Protein 9N1E (pdb70)

Sequence (339 aa):
ESFKIDRSVVEEFLALDPDAWERLNADYTARRRIGEACRALSRHAFVEEEDPSALEELHDVLALIYQQDFSGAPVELLLGCETQPVLRDIAAILEGAVLAAELDSISEEQISAYPRSGKEYVHWLKRVIGEHPAAGHPFYRDDFVPTRATEGDFRFYLAQETNLDPKFDDILAFMQIGAAPDEKMEIAGNYWDDEMGNGKPAEVHTAMFAHALDALDVNDDYIRRNLLPEEAKASGNLASCLAISRRHYYKSVGFFGVTEYLVPRRFKLVVVDRWADIGLPREGIAYHDAHISIDAVHASGWFKKNVIAPAVDRDPRVGREIAVGALIRRLNSSQRYYLDSLLMHHLHHH

Solvent-accessible surface area: 15085 Å² total; per-residue (Å²): 144,111,67,84,8,47,62,58,25,0,83,111,26,22,84,56,82,53,95,13,0,110,163,26,20,76,64,151,65,18,48,118,64,6,7,92,6,0,136,29,14,11,126,91,3,54,104,128,130,60,107,83,12,40,54,50,0,4,28,0,1,36,21,0,2,108,59,42,32,65,75,73,62,120,140,53,120,51,16,84,22,78,44,2,1,74,60,0,2,62,21,0,16,40,19,6,18,57,32,10,61,129,72,17,59,94,88,68,4,60,84,12,45,127,42,0,148,86,0,16,130,24,1,77,137,17,0,54,118,26,80,0,8,33,3,46,2,8,121,68,14,0,49,95,81,1,74,86,43,24,1,60,29,1,1,0,0,22,25,20,15,18,55,44,16,16,60,0,0,33,60,3,33,86,73,16,26,103,87,2,75,146,32,0,39,35,3,75,128,41,5,63,2,77,45,81,110,86,83,22,13,36,37,28,2,44,105,0,22,105,32,5,81,8,58,118,86,20,24,164,146,38,40,10,49,31,0,33,5,4,7,6,0,0,0,2,1,2,31,31,110,188,3,21,67,26,0,0,0,1,0,1,1,7,2,50,2,15,22,107,16,8,100,52,1,10,64,40,2,72,117,60,63,18,61,83,82,2,23,43,11,2,77,34,8,39,76,48,4,44,106,4,8,62,6,0,5,126,50,0,0,13,23,2,0,90,130,41,40,175,16,0,98,53,0,0,5,0,0,5,0,24,0,26,0,3,36,82,13,1,66,19,0,20,124,86,28,121,136

Organism: NCBI:txid35619

Foldseek 3Di:
DLDADFQVVVVVVQPDAAVVLVVCLVDVVNLVSLLVNLLVLLCVCQVVVDVVSLLRLLSNLVVLLCVVQDDDDPRCPNHDCCSRSVSSNVSSVVSLLVNLCVVPDPVQQPPADLFQVSNLVVLVVSLVVFCLLPPCVQVPCLQPPQDLVLVLLVLLLVVLEQLRPLVLLVLLLVVPDDLQNVLSVVVSCQCCVVVDNVRNLNNLSVLLCVLSVSDPVVSVVRHDSLSSSLSSLSSVLSNDNVSNLLNLLQVLLVLVRLLSRLVSNLVSCVVNPGDPSNCPNSVVSNVVSVVSNVSSSVRNRRVVSNVPVVSSSSSSSSNSSNSVSSVVVSVVSVVVVVD

Secondary structure (DSSP, 8-state):
------HHHHHHHHT--HHHHHHHHH-HHHHHHHHHHHHHHHIIIIIS--HHHHHHHHHHHHHHHHHHHSPPPGGGTT---HHHHHHHHHHHHHHHHHHHHTT--GGGSS---SSHHHHHHHHHHHHHHSGGGG-HIIIIIHHHH--HHHHHHHHHHHTTTGGGHHHHHHHHTTT--HHHHHHHHHHHHHHBGGG-GGGBHHHHHHHHHHHTT--HHHHHHH--HHHHHHHHHHHHHHH-GGGHHHHHHHHHHHHHHHHHHHHHHHHHHHHTT--GGGGHHHHHHHHHHHHHHHHHIIIIIHHHHHH-TTHHHHHHHHHHHHHHHHHHHHHHHHHHHH-

Radius of gyration: 20.31 Å; Cα contacts (8 Å, |Δi|>4): 461; chains: 1; bounding box: 53×49×48 Å

B-factor: mean 25.14, std 9.63, range [7.73, 75.67]

InterPro domains:
  IPR016084 Haem oxygenase-like, multi-helical [G3DSA:1.20.910.10] (118-342)
  IPR016084 Haem oxygenase-like, multi-helical [SSF48613] (123-335)
  IPR039068 Pyrroloquinoline-quinone synthase-like [PTHR40279] (132-338)

Structure (mmCIF, N/CA/C/O backbone):
data_9N1E
#
_entry.id   9N1E
#
_cell.length_a   112.814
_cell.length_b   112.814
_cell.length_c   67.882
_cell.angle_alpha   90.000
_cell.angle_beta   90.000
_cell.angle_gamma   120.000
#
_symmetry.space_group_name_H-M   'P 32 2 1'
#
loop_
_entity.id
_entity.type
_entity.pdbx_description
1 polymer HrmI
2 non-polymer 'FE (III) ION'
3 non-polymer 'SULFATE ION'
4 non-polymer GLYCEROL
5 water water
#
loop_
_atom_site.group_PDB
_atom_site.id
_atom_site.type_symbol
_atom_site.label_atom_id
_atom_site.label_alt_id
_atom_site.label_comp_id
_atom_site.label_asym_id
_atom_site.label_entity_id
_atom_site.label_seq_id
_atom_site.pdbx_PDB_ins_code
_atom_site.Cartn_x
_atom_site.Cartn_y
_atom_site.Cartn_z
_atom_site.occupancy
_atom_site.B_iso_or_equiv
_atom_site.auth_seq_id
_atom_site.auth_comp_id
_atom_site.auth_asym_id
_atom_site.auth_atom_id
_atom_site.pdbx_PDB_model_num
ATOM 1 N N . GLU A 1 4 ? -24.41013 -0.65862 -1.67430 1.000 58.30453 4 GLU A N 1
ATOM 2 C CA . GLU A 1 4 ? -23.16136 -0.11442 -1.14251 1.000 61.70453 4 GLU A CA 1
ATOM 3 C C . GLU A 1 4 ? -22.93202 1.29935 -1.67135 1.000 62.84453 4 GLU A C 1
ATOM 4 O O . GLU A 1 4 ? -22.44055 1.47325 -2.78743 1.000 72.69453 4 GLU A O 1
ATOM 10 N N . SER A 1 5 ? -23.28506 2.30125 -0.86310 1.000 64.05453 5 SER A N 1
ATOM 11 C CA . SER A 1 5 ? -23.33493 3.69862 -1.29949 1.000 60.34453 5 SER A CA 1
ATOM 12 C C . SER A 1 5 ? -24.09845 3.82149 -2.62238 1.000 61.90453 5 SER A C 1
ATOM 13 O O . SER A 1 5 ? -23.57433 4.28147 -3.64029 1.000 74.60453 5 SER A O 1
ATOM 16 N N . PHE A 1 6 ? -25.36278 3.39567 -2.58897 1.000 48.88453 6 PHE A N 1
ATOM 17 C CA . PHE A 1 6 ? -26.18786 3.24115 -3.78177 1.000 48.52453 6 PHE A CA 1
ATOM 18 C C . PHE A 1 6 ? -27.29058 4.30006 -3.82671 1.000 36.90453 6 PHE A C 1
ATOM 19 O O . PHE A 1 6 ? -27.45041 5.11875 -2.91788 1.000 40.09453 6 PHE A O 1
ATOM 27 N N . LYS A 1 7 ? -28.04304 4.27953 -4.92165 1.000 35.80453 7 LYS A N 1
ATOM 28 C CA . LYS A 1 7 ? -29.17435 5.16760 -5.14462 1.000 37.24453 7 LYS A CA 1
ATOM 29 C C . LYS A 1 7 ? -30.45549 4.36058 -4.99252 1.000 44.81453 7 LYS A C 1
ATOM 30 O O . LYS A 1 7 ? -30.56350 3.25601 -5.53487 1.000 47.20453 7 LYS A O 1
ATOM 32 N N . ILE A 1 8 ? -31.41565 4.89338 -4.25028 1.000 34.15453 8 ILE A N 1
ATOM 33 C CA . ILE A 1 8 ? -32.67540 4.19358 -4.03431 1.000 29.01453 8 ILE A CA 1
ATOM 34 C C . ILE A 1 8 ? -33.74661 4.79308 -4.93502 1.000 28.16453 8 ILE A C 1
ATOM 35 O O . ILE A 1 8 ? -33.83438 6.02039 -5.10509 1.000 29.54453 8 ILE A O 1
ATOM 40 N N . ASP A 1 9 ? -34.54571 3.92028 -5.54169 1.000 25.23453 9 ASP A N 1
ATOM 41 C CA . ASP A 1 9 ? -35.69076 4.32805 -6.33908 1.000 29.44453 9 ASP A CA 1
ATOM 42 C C . ASP A 1 9 ? -36.74807 3.24195 -6.21373 1.000 24.56453 9 ASP A C 1
ATOM 43 O O . ASP A 1 9 ? -36.58208 2.27023 -5.47113 1.000 28.53453 9 ASP A O 1
ATOM 48 N N . ARG A 1 10 ? -37.84183 3.41126 -6.95149 1.000 23.23453 10 ARG A N 1
ATOM 49 C CA . ARG A 1 10 ? -38.93698 2.45446 -6.85819 1.000 24.58453 10 ARG A CA 1
ATOM 50 C C . ARG A 1 10 ? -38.47571 1.04940 -7.22176 1.000 30.61453 10 ARG A C 1
ATOM 51 O O . ARG A 1 10 ? -38.82513 0.07860 -6.53685 1.000 24.40453 10 ARG A O 1
ATOM 56 N N . SER A 1 11 ? -37.68202 0.92096 -8.29343 1.000 29.21453 11 SER A N 1
ATOM 57 C CA . SER A 1 11 ? -37.26549 -0.40560 -8.74151 1.000 31.16453 11 SER A CA 1
ATOM 58 C C . SER A 1 11 ? -36.44096 -1.10603 -7.67246 1.000 27.37453 11 SER A C 1
ATOM 59 O O . SER A 1 11 ? -36.56244 -2.32049 -7.49021 1.000 31.57453 11 SER A O 1
ATOM 62 N N . VAL A 1 12 ? -35.62058 -0.35634 -6.92968 1.000 21.64453 12 VAL A N 1
ATOM 63 C CA . VAL A 1 12 ? -34.86013 -0.96893 -5.84119 1.000 27.51453 12 VAL A CA 1
ATOM 64 C C . VAL A 1 12 ? -35.80004 -1.54307 -4.78568 1.000 31.40453 12 VAL A C 1
ATOM 65 O O . VAL A 1 12 ? -35.56167 -2.62864 -4.24375 1.000 23.58453 12 VAL A O 1
ATOM 69 N N . VAL A 1 13 ? -36.87825 -0.82258 -4.47023 1.000 24.79453 13 VAL A N 1
ATOM 70 C CA . VAL A 1 13 ? -37.81445 -1.30271 -3.45667 1.000 23.35453 13 VAL A CA 1
ATOM 71 C C . VAL A 1 13 ? -38.62457 -2.47986 -3.99253 1.000 24.85453 13 VAL A C 1
ATOM 72 O O . VAL A 1 13 ? -38.95967 -3.41072 -3.24501 1.000 27.16453 13 VAL A O 1
ATOM 76 N N . GLU A 1 14 ? -38.95651 -2.46130 -5.28911 1.000 23.40453 14 GLU A N 1
ATOM 77 C CA . GLU A 1 14 ? -39.54860 -3.64349 -5.91289 1.000 30.25453 14 GLU A CA 1
ATOM 78 C C . GLU A 1 14 ? -38.62754 -4.84569 -5.77864 1.000 26.98453 14 GLU A C 1
ATOM 79 O O . GLU A 1 14 ? -39.08514 -5.96910 -5.54218 1.000 29.34453 14 GLU A O 1
ATOM 85 N N . GLU A 1 15 ? -37.32322 -4.63240 -5.94303 1.000 30.20453 15 GLU A N 1
ATOM 86 C CA . GLU A 1 15 ? -36.37775 -5.72299 -5.73761 1.000 29.43453 15 GLU A CA 1
ATOM 87 C C . GLU A 1 15 ? -36.45621 -6.25774 -4.31280 1.000 26.37453 15 GLU A C 1
ATOM 88 O O . GLU A 1 15 ? -36.45975 -7.47754 -4.10257 1.000 27.37453 15 GLU A O 1
ATOM 94 N N . PHE A 1 16 ? -36.52337 -5.36276 -3.31946 1.000 23.45453 16 PHE A N 1
ATOM 95 C CA . PHE A 1 16 ? -36.70410 -5.80466 -1.93709 1.000 22.67453 16 PHE A CA 1
ATOM 96 C C . PHE A 1 16 ? -37.94933 -6.66757 -1.80317 1.000 23.08453 16 PHE A C 1
ATOM 97 O O . PHE A 1 16 ? -37.90573 -7.75625 -1.21780 1.000 26.21453 16 PHE A O 1
ATOM 105 N N . LEU A 1 17 ? -39.07046 -6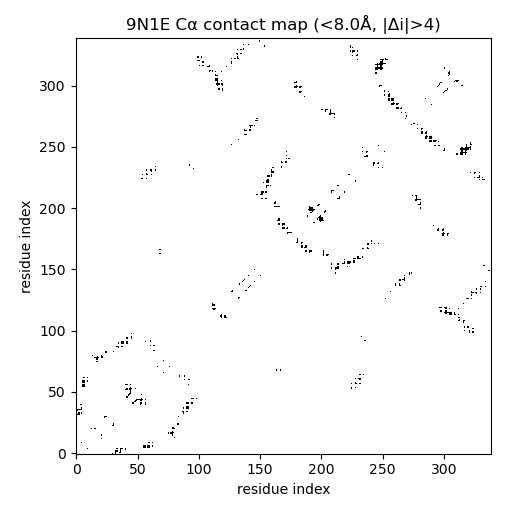.19832 -2.35000 1.000 22.55453 17 LEU A N 1
ATOM 106 C CA . LEU A 1 17 ? -40.33771 -6.90722 -2.22114 1.000 26.86453 17 LEU A CA 1
ATOM 107 C C . LEU A 1 17 ? -40.34121 -8.22898 -2.97028 1.000 27.92453 17 LEU A C 1
ATOM 108 O O . LEU A 1 17 ? -41.24558 -9.04274 -2.75914 1.000 29.73453 17 LEU A O 1
ATOM 113 N N . ALA A 1 18 ? -39.35686 -8.45866 -3.83665 1.000 31.84453 18 ALA A N 1
ATOM 114 C CA . ALA A 1 18 ? -39.20272 -9.74159 -4.49746 1.000 32.39453 18 ALA A CA 1
ATOM 115 C C . ALA A 1 18 ? -38.34148 -10.71538 -3.70529 1.000 29.47453 18 ALA A C 1
ATOM 116 O O . ALA A 1 18 ? -38.24392 -11.87930 -4.09923 1.000 25.52453 18 ALA A O 1
ATOM 118 N N . LEU A 1 19 ? -37.73784 -10.28269 -2.59913 1.000 25.38453 19 LEU A N 1
ATOM 119 C CA . LEU A 1 19 ? -36.90063 -11.17079 -1.80162 1.000 24.96453 19 LEU A CA 1
ATOM 120 C C . LEU A 1 19 ? -37.73847 -12.22633 -1.08773 1.000 34.96453 19 LEU A C 1
ATOM 121 O O . LEU A 1 19 ? -38.88263 -11.98348 -0.69901 1.000 25.56453 19 LEU A O 1
ATOM 126 N N . ASP A 1 20 ? -37.14663 -13.40223 -0.88206 1.000 29.54453 20 ASP A N 1
ATOM 127 C CA . ASP A 1 20 ? -37.83680 -14.45570 -0.15326 1.000 25.87453 20 ASP A CA 1
ATOM 128 C C . ASP A 1 20 ? -37.65070 -14.23238 1.34903 1.000 24.52453 20 ASP A C 1
ATOM 129 O O . ASP A 1 20 ? -36.93849 -13.30872 1.76605 1.000 25.17453 20 ASP A O 1
ATOM 134 N N . PRO A 1 21 ? -38.33400 -15.01665 2.20175 1.000 23.39453 21 PRO A N 1
ATOM 135 C CA . PRO A 1 21 ? -38.28174 -14.71429 3.64610 1.000 24.77453 21 PRO A CA 1
ATOM 136 C C . PRO A 1 21 ? -36.89101 -14.80342 4.24899 1.000 25.65453 21 PRO A C 1
ATOM 137 O O . PRO A 1 21 ? -36.55123 -13.98739 5.11634 1.000 26.32453 21 PRO A O 1
ATOM 141 N N . ASP A 1 22 ? -36.07854 -15.77957 3.82949 1.000 24.97453 22 ASP A N 1
ATOM 142 C CA . ASP A 1 22 ? -34.70342 -15.85899 4.31747 1.000 29.34453 22 ASP A CA 1
ATOM 143 C C . ASP A 1 22 ? -33.89476 -14.63657 3.90669 1.000 21.68453 22 ASP A C 1
ATOM 144 O O . ASP A 1 22 ? -33.11342 -14.10390 4.70169 1.000 23.69453 22 ASP A O 1
ATOM 149 N N . ALA A 1 23 ? -34.03938 -14.19999 2.65902 1.000 22.65453 23 ALA A N 1
ATOM 150 C CA . ALA A 1 23 ? -33.28252 -13.03419 2.21490 1.000 29.11453 23 ALA A CA 1
ATOM 151 C C . ALA A 1 23 ? -33.66074 -11.79801 3.02790 1.000 23.40453 23 ALA A C 1
ATOM 152 O O . ALA A 1 23 ? -32.79459 -10.99367 3.39262 1.000 24.18453 23 ALA A O 1
ATOM 154 N N . TRP A 1 24 ? -34.95020 -11.64672 3.34949 1.000 23.45453 24 TRP A N 1
ATOM 155 C CA . TRP A 1 24 ? -35.38026 -10.53701 4.19807 1.000 22.37453 24 TRP A CA 1
ATOM 156 C C . TRP A 1 24 ? -34.75707 -10.63424 5.58632 1.000 21.92453 24 TRP A C 1
ATOM 157 O O . TRP A 1 24 ? -34.28828 -9.63338 6.14125 1.000 21.07453 24 TRP A O 1
ATOM 168 N N . GLU A 1 25 ? -34.74828 -11.83366 6.17336 1.000 23.53453 25 GLU A N 1
ATOM 169 C CA . GLU A 1 25 ? -34.14181 -11.98770 7.49116 1.000 20.28453 25 GLU A CA 1
ATOM 170 C C . GLU A 1 25 ? -32.66081 -11.61516 7.46841 1.000 18.69453 25 GLU A C 1
ATOM 171 O O . GLU A 1 25 ? -32.15427 -10.99923 8.41502 1.000 22.74453 25 GLU A O 1
ATOM 177 N N . ARG A 1 26 ? -31.95206 -11.97298 6.39541 1.000 22.45453 26 ARG A N 1
ATOM 178 C CA . ARG A 1 26 ? -30.53689 -11.61353 6.30077 1.000 22.72453 26 ARG A CA 1
ATOM 179 C C . ARG A 1 26 ? -30.35973 -10.11028 6.12173 1.000 21.85453 26 ARG A C 1
ATOM 180 O O . ARG A 1 26 ? -29.47577 -9.50981 6.74172 1.000 23.44453 26 ARG A O 1
ATOM 188 N N . LEU A 1 27 ? -31.18403 -9.48359 5.27880 1.000 24.58453 27 LEU A N 1
ATOM 189 C CA . LEU A 1 27 ? -31.14429 -8.02324 5.15906 1.000 24.54453 27 LEU A CA 1
ATOM 190 C C . LEU A 1 27 ? -31.42191 -7.35510 6.50409 1.000 18.89453 27 LEU A C 1
ATOM 191 O O . LEU A 1 27 ? -30.68364 -6.45781 6.93432 1.000 23.23453 27 LEU A O 1
ATOM 196 N N . ASN A 1 28 ? -32.47565 -7.79901 7.20364 1.000 20.21453 28 ASN A N 1
ATOM 197 C CA . ASN A 1 28 ? -32.82480 -7.17401 8.48241 1.000 21.26453 28 ASN A CA 1
ATOM 198 C C . ASN A 1 28 ? -31.71239 -7.29995 9.51463 1.000 22.30453 28 ASN A C 1
ATOM 199 O O . ASN A 1 28 ? -31.59816 -6.44827 10.41282 1.000 20.36453 28 ASN A O 1
ATOM 204 N N . ALA A 1 29 ? -30.91264 -8.37138 9.44423 1.000 21.52453 29 ALA A N 1
ATOM 205 C CA . ALA A 1 29 ? -29.82213 -8.52046 10.39723 1.000 19.07453 29 ALA A CA 1
ATOM 206 C C . ALA A 1 29 ? -28.59713 -7.67905 10.03533 1.000 24.66453 29 ALA A C 1
ATOM 207 O O . ALA A 1 29 ? -27.68466 -7.55804 10.86220 1.000 27.87453 29 ALA A O 1
ATOM 209 N N . ASP A 1 30 ? -28.56542 -7.08783 8.83794 1.000 22.08453 30 ASP A N 1
ATOM 210 C CA . ASP A 1 30 ? -27.39656 -6.36595 8.31569 1.000 24.67453 30 ASP A CA 1
ATOM 211 C C . ASP A 1 30 ? -27.61246 -4.86030 8.48074 1.000 26.20453 30 ASP A C 1
ATOM 212 O O . ASP A 1 30 ? -28.15269 -4.18856 7.60193 1.000 23.12453 30 ASP A O 1
ATOM 217 N N . TYR A 1 31 ? -27.16236 -4.31786 9.61313 1.000 22.44453 31 TYR A N 1
ATOM 218 C CA . TYR A 1 31 ? -27.37169 -2.89944 9.86774 1.000 24.76453 31 TYR A CA 1
ATOM 219 C C . TYR A 1 31 ? -26.45034 -2.00611 9.04443 1.000 29.28453 31 TYR A C 1
ATOM 220 O O . TYR A 1 31 ? -26.70535 -0.79750 8.95482 1.000 26.61453 31 TYR A O 1
ATOM 229 N N . THR A 1 32 ? -25.40855 -2.56839 8.42727 1.000 27.29453 32 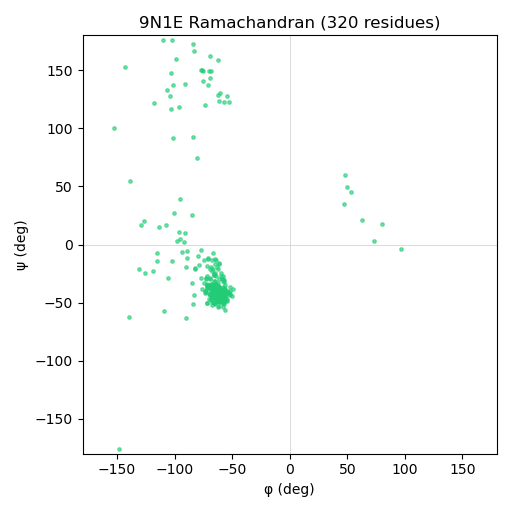THR A N 1
ATOM 230 C CA . THR A 1 32 ? -24.62047 -1.81442 7.45755 1.000 24.13453 32 THR A CA 1
ATOM 231 C C . THR A 1 32 ? -25.41141 -1.60056 6.17076 1.000 24.95453 32 THR A C 1
ATOM 232 O O . THR A 1 32 ? -25.51721 -0.47071 5.67306 1.000 25.80453 32 THR A O 1
ATOM 236 N N . ALA A 1 33 ? -25.97789 -2.67830 5.61966 1.000 24.32453 33 ALA A N 1
ATOM 237 C CA . ALA A 1 33 ? -26.88605 -2.54454 4.48477 1.000 24.32453 33 ALA A CA 1
ATOM 238 C C . ALA A 1 33 ? -28.02481 -1.58704 4.81789 1.000 26.72453 33 ALA A C 1
ATOM 239 O O . ALA A 1 33 ? -28.41502 -0.75113 3.99155 1.000 23.28453 33 ALA A O 1
ATOM 241 N N . ARG A 1 34 ? -28.53537 -1.66484 6.04509 1.000 26.19453 34 ARG A N 1
ATOM 242 C CA . ARG A 1 34 ? -29.66717 -0.82993 6.42718 1.000 24.97453 34 ARG A CA 1
ATOM 243 C C . ARG A 1 34 ? -29.24543 0.62863 6.58756 1.000 25.35453 34 ARG A C 1
ATOM 244 O O . ARG A 1 34 ? -29.99784 1.53768 6.22156 1.000 24.10453 34 ARG A O 1
ATOM 252 N N . ARG A 1 35 ? -28.04260 0.87497 7.11825 1.000 22.83453 35 ARG A N 1
ATOM 253 C CA . ARG A 1 35 ? -27.51482 2.23776 7.14517 1.000 26.83453 35 ARG A CA 1
ATOM 254 C C . ARG A 1 35 ? -27.43577 2.82055 5.74317 1.000 24.72453 35 ARG A C 1
ATOM 255 O O . ARG A 1 35 ? -27.81864 3.97406 5.51952 1.000 26.84453 35 ARG A O 1
ATOM 263 N N . ARG A 1 36 ? -26.94882 2.03154 4.78440 1.000 25.97453 36 ARG A N 1
ATOM 264 C CA . ARG A 1 36 ? -26.81483 2.51594 3.41756 1.000 26.37453 36 ARG A CA 1
ATOM 265 C C . ARG A 1 36 ? -28.17159 2.83149 2.81098 1.000 27.11453 36 ARG A C 1
ATOM 266 O O . ARG A 1 36 ? -28.31909 3.81383 2.07527 1.000 24.00453 36 ARG A O 1
ATOM 274 N N . ILE A 1 37 ? -29.17508 2.00741 3.10129 1.000 22.45453 37 ILE A N 1
ATOM 275 C CA . ILE A 1 37 ? -30.51620 2.27828 2.59545 1.000 17.84453 37 ILE A CA 1
ATOM 276 C C . ILE A 1 37 ? -31.01601 3.60992 3.13828 1.000 19.61453 37 ILE A C 1
ATOM 277 O O . ILE A 1 37 ? -31.57059 4.43165 2.40222 1.000 23.39453 37 ILE A O 1
ATOM 282 N N . GLY A 1 38 ? -30.82333 3.83974 4.43719 1.000 19.40453 38 GLY A N 1
ATOM 283 C CA . GLY A 1 38 ? -31.22999 5.10915 5.02320 1.000 23.83453 38 GLY A CA 1
ATOM 284 C C . GLY A 1 38 ? -30.48827 6.29354 4.43201 1.000 24.33453 38 GLY A C 1
ATOM 285 O O . GLY A 1 38 ? -31.08588 7.33206 4.14083 1.000 20.75453 38 GLY A O 1
ATOM 286 N N . GLU A 1 39 ? -29.17540 6.15429 4.24396 1.000 23.99453 39 GLU A N 1
ATOM 287 C CA . GLU A 1 39 ? -28.39770 7.22729 3.62793 1.000 22.23453 39 GLU A CA 1
ATOM 288 C C . GLU A 1 39 ? -28.89348 7.51875 2.21607 1.000 20.30453 39 GLU A C 1
ATOM 289 O O . GLU A 1 39 ? -29.02957 8.68526 1.82262 1.000 27.61453 39 GLU A O 1
ATOM 295 N N . ALA A 1 40 ? -29.21665 6.47335 1.45877 1.000 22.29453 40 ALA A N 1
ATOM 296 C CA . ALA A 1 40 ? -29.77971 6.66218 0.12906 1.000 19.65453 40 ALA A CA 1
ATOM 297 C C . ALA A 1 40 ? -31.11369 7.40400 0.18516 1.000 20.81453 40 ALA A C 1
ATOM 298 O O . ALA A 1 40 ? -31.41729 8.21429 -0.70182 1.000 21.60453 40 ALA A O 1
ATOM 300 N N . CYS A 1 41 ? -31.93256 7.13112 1.21403 1.000 22.20453 41 CYS A N 1
ATOM 301 C CA . CYS A 1 41 ? -33.20744 7.83942 1.36427 1.000 21.14453 41 CYS A CA 1
ATOM 302 C C . CYS A 1 41 ? -32.99281 9.30868 1.70167 1.000 23.14453 41 CYS A C 1
ATOM 303 O O . CYS A 1 41 ? -33.73125 10.18064 1.21962 1.000 18.81453 41 CYS A O 1
ATOM 306 N N . ARG A 1 42 ? -32.00847 9.59851 2.55303 1.000 20.88453 42 ARG A N 1
ATOM 307 C CA . ARG A 1 42 ? -31.68826 10.98859 2.85556 1.000 29.36453 42 ARG A CA 1
ATOM 308 C C . ARG A 1 42 ? -31.19478 11.71864 1.61157 1.000 26.75453 42 ARG A C 1
ATOM 309 O O . ARG A 1 42 ? -31.57142 12.87020 1.37303 1.000 26.56453 42 ARG A O 1
ATOM 317 N N . ALA A 1 43 ? -30.36709 11.05502 0.79946 1.000 26.30453 43 ALA A N 1
ATOM 318 C CA . ALA A 1 43 ? -29.93264 11.63061 -0.46984 1.000 30.77453 43 ALA A CA 1
ATOM 319 C C . ALA A 1 43 ? -31.11968 11.91813 -1.37968 1.000 29.37453 43 ALA A C 1
ATOM 320 O O . ALA A 1 43 ? -31.21172 12.99569 -1.97941 1.000 27.83453 43 ALA A O 1
ATOM 322 N N . LEU A 1 44 ? -32.04514 10.96176 -1.49911 1.000 20.46453 44 LEU A N 1
ATOM 323 C CA . LEU A 1 44 ? -33.21600 11.18908 -2.34072 1.000 22.83453 44 LEU A CA 1
ATOM 324 C C . LEU A 1 44 ? -34.04868 12.35436 -1.81947 1.000 25.71453 44 LEU A C 1
ATOM 325 O O . LEU A 1 44 ? -34.53133 13.17793 -2.60717 1.000 28.04453 44 LEU A O 1
ATOM 330 N N . SER A 1 45 ? -34.20283 12.45157 -0.49134 1.000 22.55453 45 SER A N 1
ATOM 331 C CA . SER A 1 45 ? -34.96646 13.54555 0.11950 1.000 26.76453 45 SER A CA 1
ATOM 332 C C . SER A 1 45 ? -34.37649 14.90587 -0.23465 1.000 23.21453 45 SER A C 1
ATOM 333 O O . SER A 1 45 ? -35.10147 15.83370 -0.61200 1.000 23.66453 45 SER A O 1
ATOM 336 N N . ARG A 1 46 ? -33.05662 15.04095 -0.09620 1.000 22.13453 46 ARG A N 1
ATOM 337 C CA . ARG A 1 46 ? -32.37848 16.28558 -0.45176 1.000 26.18453 46 ARG A CA 1
ATOM 338 C C . ARG A 1 46 ? -32.58810 16.64750 -1.91845 1.000 24.49453 46 ARG A C 1
ATOM 339 O O . ARG A 1 46 ? -32.84603 17.81400 -2.24529 1.000 28.42453 46 ARG A O 1
ATOM 347 N N . HIS A 1 47 ? -32.47395 15.66921 -2.82174 1.000 26.73453 47 HIS A N 1
ATOM 348 C CA . HIS A 1 47 ? -32.70462 15.95829 -4.23416 1.000 26.82453 47 HIS A CA 1
ATOM 349 C C . HIS A 1 47 ? -34.13140 16.42867 -4.46426 1.000 29.92453 47 HIS A C 1
ATOM 350 O O . HIS A 1 47 ? -34.37394 17.35786 -5.24686 1.000 25.09453 47 HIS A O 1
ATOM 357 N N . ALA A 1 48 ? -35.08665 15.80251 -3.77317 1.000 20.61453 48 ALA A N 1
ATOM 358 C CA . ALA A 1 48 ? -36.49353 16.09546 -4.00310 1.000 23.01453 48 ALA A CA 1
ATOM 359 C C . ALA A 1 48 ? -36.88208 17.45191 -3.43227 1.000 26.57453 48 ALA A C 1
ATOM 360 O O . ALA A 1 48 ? -37.65851 18.19025 -4.04766 1.000 22.19453 48 ALA A O 1
ATOM 362 N N . PHE A 1 49 ? -36.36595 17.79681 -2.25248 1.000 19.12453 49 PHE A N 1
ATOM 363 C CA . PHE A 1 49 ? -36.90657 18.92609 -1.51424 1.000 23.03453 49 PHE A CA 1
ATOM 364 C C . PHE A 1 49 ? -35.91237 20.05134 -1.27176 1.000 28.82453 49 PHE A C 1
ATOM 365 O O . PHE A 1 49 ? -36.34346 21.19086 -1.06416 1.000 28.44453 49 PHE A O 1
ATOM 373 N N . VAL A 1 50 ? -34.60980 19.78238 -1.30320 1.000 26.82453 50 VAL A N 1
ATOM 374 C CA . VAL A 1 50 ? -33.62414 20.85826 -1.20783 1.000 33.70453 50 VAL A CA 1
ATOM 375 C C . VAL A 1 50 ? -33.31386 21.34464 -2.61833 1.000 30.35453 50 VAL A C 1
ATOM 376 O O . VAL A 1 50 ? -33.59399 22.50028 -2.96260 1.000 35.18453 50 VAL A O 1
ATOM 380 N N . GLU A 1 51 ? -32.75608 20.46094 -3.44977 1.000 30.38453 51 GLU A N 1
ATOM 381 C CA A GLU A 1 51 ? -32.53807 20.81680 -4.84498 0.539 29.85453 51 GLU A CA 1
ATOM 382 C CA B GLU A 1 51 ? -32.53820 20.76554 -4.86206 0.461 29.86453 51 GLU A CA 1
ATOM 383 C C . GLU A 1 51 ? -33.84308 20.96035 -5.61670 1.000 33.48453 51 GLU A C 1
ATOM 384 O O . GLU A 1 51 ? -33.84032 21.57124 -6.68929 1.000 33.44453 51 GLU A O 1
ATOM 395 N N . GLU A 1 52 ? -34.94968 20.42542 -5.09493 1.000 29.53453 52 GLU A N 1
ATOM 396 C CA . GLU A 1 52 ? -36.26529 20.48818 -5.74355 1.000 28.30453 52 GLU A CA 1
ATOM 397 C C . GLU A 1 52 ? -36.20913 19.97272 -7.18503 1.000 30.09453 52 GLU A C 1
ATOM 398 O O . GLU A 1 52 ? -36.76026 20.56710 -8.11412 1.000 31.13453 52 GLU A O 1
ATOM 404 N N . ASP A 1 53 ? -35.53928 18.84620 -7.36694 1.000 32.70453 53 ASP A N 1
ATOM 405 C CA . ASP A 1 53 ? -35.54190 18.17213 -8.66341 1.000 27.93453 53 ASP A CA 1
ATOM 406 C C . ASP A 1 53 ? -36.89284 17.49700 -8.88081 1.000 30.29453 53 ASP A C 1
ATOM 407 O O . ASP A 1 53 ? -37.27376 16.62422 -8.08845 1.000 28.53453 53 ASP A O 1
ATOM 412 N N . PRO A 1 54 ? -37.63915 17.84650 -9.93226 1.000 32.18453 54 PRO A N 1
ATOM 413 C CA . PRO A 1 54 ? -38.97580 17.24446 -10.10626 1.000 26.97453 54 PRO A CA 1
ATOM 414 C C . PRO A 1 54 ? -38.92950 15.74990 -10.33378 1.000 31.27453 54 PRO A C 1
ATOM 415 O O . PRO A 1 54 ? -39.89672 15.04610 -10.01398 1.000 25.96453 54 PRO A O 1
ATOM 419 N N . SER A 1 55 ? -37.83434 15.24061 -10.89364 1.000 30.05453 55 SER A N 1
ATOM 420 C CA . SER A 1 55 ? -37.74803 13.81218 -11.14936 1.000 29.25453 55 SER A CA 1
ATOM 421 C C . SER A 1 55 ? -37.47637 13.04263 -9.85793 1.000 27.58453 55 SER A C 1
ATOM 422 O O . SER A 1 55 ? -38.03662 11.95923 -9.64710 1.000 26.03453 55 SER A O 1
ATOM 425 N N . ALA A 1 56 ? -36.64643 13.60485 -8.97516 1.000 21.92453 56 ALA A N 1
ATOM 426 C CA . ALA A 1 56 ? -36.43268 13.02060 -7.65329 1.000 22.71453 56 ALA A CA 1
ATOM 427 C C . ALA A 1 56 ? -37.68702 13.10753 -6.78422 1.000 25.38453 56 ALA A C 1
ATOM 428 O O . ALA A 1 56 ? -37.96788 12.19461 -5.99569 1.000 24.41453 56 ALA A O 1
ATOM 430 N N . LEU A 1 57 ? -38.43832 14.20723 -6.88821 1.000 18.61453 57 LEU A N 1
ATOM 431 C CA . LEU A 1 57 ? -39.68893 14.31586 -6.14193 1.000 19.09453 57 LEU A CA 1
ATOM 432 C C . LEU A 1 57 ? -40.67153 13.22862 -6.55772 1.000 25.77453 57 LEU A C 1
ATOM 433 O O . LEU A 1 57 ? -41.31966 12.60240 -5.70766 1.000 21.52453 57 LEU A O 1
ATOM 438 N N . GLU A 1 58 ? -40.80854 12.99477 -7.86270 1.000 20.99453 58 GLU A N 1
ATOM 439 C CA . GLU A 1 58 ? -41.73712 11.96134 -8.28999 1.000 28.73453 58 GLU A CA 1
ATOM 440 C C . GLU A 1 58 ? -41.23680 10.58717 -7.87278 1.000 22.82453 58 GLU A C 1
ATOM 441 O O . GLU A 1 58 ? -42.03201 9.73517 -7.45547 1.000 24.19453 58 GLU A O 1
ATOM 447 N N . GLU A 1 59 ? -39.91734 10.37105 -7.94287 1.000 22.49453 59 GLU A N 1
ATOM 448 C CA . GLU A 1 59 ? -39.33912 9.10163 -7.50813 1.000 23.33453 59 GLU A CA 1
ATOM 449 C C . GLU A 1 59 ? -39.63380 8.85355 -6.03641 1.000 20.31453 59 GLU A C 1
ATOM 450 O O . GLU A 1 59 ? -40.05022 7.75369 -5.65180 1.000 20.45453 59 GLU A O 1
ATOM 456 N N . LEU A 1 60 ? -39.42691 9.87830 -5.20162 1.000 21.13453 60 LEU A N 1
ATOM 457 C CA . LEU A 1 60 ? -39.68863 9.74646 -3.77257 1.000 19.88453 60 LEU A CA 1
ATOM 458 C C . LEU A 1 60 ? -41.13925 9.35374 -3.51566 1.000 19.71453 60 LEU A C 1
ATOM 459 O O . LEU A 1 60 ? -41.41381 8.45970 -2.70602 1.000 19.87453 60 LEU A O 1
ATOM 464 N N . HIS A 1 61 ? -42.08296 10.00300 -4.20283 1.000 17.77453 61 HIS A N 1
ATOM 465 C CA . HIS A 1 61 ? -43.48553 9.65613 -4.00144 1.000 20.78453 61 HIS A CA 1
ATOM 466 C C . HIS A 1 61 ? -43.82748 8.30687 -4.62420 1.000 18.73453 61 HIS A C 1
ATOM 467 O O . HIS A 1 61 ? -44.70929 7.60755 -4.12163 1.000 20.63453 61 HIS A O 1
ATOM 474 N N . ASP A 1 62 ? -43.12908 7.90596 -5.68662 1.000 19.96453 62 ASP A N 1
ATOM 475 C CA . ASP A 1 62 ? -43.30668 6.54868 -6.19716 1.000 24.48453 62 ASP A CA 1
ATOM 476 C C . ASP A 1 62 ? -42.85855 5.51702 -5.16986 1.000 18.91453 62 ASP A C 1
ATOM 477 O O . ASP A 1 62 ? -43.51087 4.47975 -5.00037 1.000 22.22453 62 ASP A O 1
ATOM 482 N N . VAL A 1 63 ? -41.72875 5.77043 -4.49842 1.000 16.08453 63 VAL A N 1
ATOM 483 C CA . VAL A 1 63 ? -41.24882 4.85472 -3.45695 1.000 20.03453 63 VAL A CA 1
ATOM 484 C C . VAL A 1 63 ? -42.25946 4.76353 -2.31354 1.000 23.58453 63 VAL A C 1
ATOM 485 O O . VAL A 1 63 ? -42.66297 3.66528 -1.90697 1.000 17.26453 63 VAL A O 1
ATOM 489 N N . LEU A 1 64 ? -42.64969 5.91719 -1.75047 1.000 15.21453 64 LEU A N 1
ATOM 490 C CA . LEU A 1 64 ? -43.63988 5.93166 -0.67375 1.000 18.41453 64 LEU A CA 1
ATOM 491 C C . LEU A 1 64 ? -44.93223 5.24450 -1.09083 1.000 20.54453 64 LEU A C 1
ATOM 492 O O . LEU A 1 64 ? -45.52397 4.49050 -0.30614 1.000 16.89453 64 LEU A O 1
ATOM 497 N N . ALA A 1 65 ? -45.40144 5.50788 -2.31550 1.000 18.84453 65 ALA A N 1
ATOM 498 C CA . ALA A 1 65 ? -46.65327 4.90522 -2.75586 1.000 19.15453 65 ALA A CA 1
ATOM 499 C C . ALA A 1 65 ? -46.55168 3.38223 -2.76410 1.000 20.54453 65 ALA A C 1
ATOM 500 O O . ALA A 1 65 ? -47.50805 2.68061 -2.41041 1.000 17.79453 65 ALA A O 1
ATOM 502 N N . LEU A 1 66 ? -45.38467 2.85416 -3.13454 1.000 22.26453 66 LEU A N 1
ATOM 503 C CA . LEU A 1 66 ? -45.20040 1.40760 -3.13907 1.000 20.26453 66 LEU A CA 1
ATOM 504 C C . LEU A 1 66 ? -45.23074 0.84820 -1.72229 1.000 22.06453 66 LEU A C 1
ATOM 505 O O . LEU A 1 66 ? -45.81077 -0.21724 -1.47955 1.000 21.33453 66 LEU A O 1
ATOM 510 N N . ILE A 1 67 ? -44.62471 1.55714 -0.76974 1.000 19.89453 67 ILE A N 1
ATOM 511 C CA . ILE A 1 67 ? -44.63676 1.08882 0.61267 1.000 21.10453 67 ILE A CA 1
ATOM 512 C C . ILE A 1 67 ? -46.05015 1.14599 1.19893 1.000 22.75453 67 ILE A C 1
ATOM 513 O O . ILE A 1 67 ? -46.49690 0.20154 1.86313 1.000 18.40453 67 ILE A O 1
ATOM 518 N N . TYR A 1 68 ? -46.77972 2.24841 0.97256 1.000 17.93453 68 TYR A N 1
ATOM 519 C CA . TYR A 1 68 ? -48.13970 2.32038 1.50678 1.000 18.16453 68 TYR A CA 1
ATOM 520 C C . TYR A 1 68 ? -49.04755 1.28114 0.86096 1.000 19.80453 68 TYR A C 1
ATOM 521 O O . TYR A 1 68 ? -49.99057 0.80094 1.50253 1.000 21.41453 68 TYR A O 1
ATOM 530 N N . GLN A 1 69 ? -48.79887 0.93788 -0.40739 1.000 24.09453 69 GLN A N 1
ATOM 531 C CA . GLN A 1 69 ? -49.49127 -0.20395 -1.00340 1.000 24.15453 69 GLN A CA 1
ATOM 532 C C . GLN A 1 69 ? -49.36094 -1.43596 -0.12208 1.000 24.18453 69 GLN A C 1
ATOM 533 O O . GLN A 1 69 ? -50.33078 -2.16975 0.07452 1.000 21.58453 69 GLN A O 1
ATOM 539 N N . GLN A 1 70 ? -48.15801 -1.69306 0.40192 1.000 20.27453 70 GLN A N 1
ATOM 540 C CA . GLN A 1 70 ? -47.98919 -2.83928 1.29312 1.000 23.34453 70 GLN A CA 1
ATOM 541 C C . GLN A 1 70 ? -48.78274 -2.65177 2.57818 1.000 29.86453 70 GLN A C 1
ATOM 542 O O . GLN A 1 70 ? -49.34206 -3.61767 3.11192 1.000 27.84453 70 GLN A O 1
ATOM 548 N N . ASP A 1 71 ? -48.83594 -1.41552 3.09514 1.000 20.11453 71 ASP A N 1
ATOM 549 C CA . ASP A 1 71 ? -49.56873 -1.15355 4.33482 1.000 20.18453 71 ASP A CA 1
ATOM 550 C C . ASP A 1 71 ? -51.07909 -1.31416 4.16590 1.000 20.46453 71 ASP A C 1
ATOM 551 O O . ASP A 1 71 ? -51.76923 -1.69990 5.11743 1.000 20.90453 71 ASP A O 1
ATOM 556 N N . PHE A 1 72 ? -51.61671 -0.97200 2.99630 1.000 14.36453 72 PHE A N 1
ATOM 557 C CA . PHE A 1 72 ? -53.06347 -0.87385 2.81244 1.000 18.35453 72 PHE A CA 1
ATOM 558 C C . PHE A 1 72 ? -53.66952 -2.05962 2.08503 1.000 24.47453 72 PHE A C 1
ATOM 559 O O . PHE A 1 72 ? -54.89770 -2.18587 2.05714 1.000 25.58453 72 PHE A O 1
ATOM 567 N N . SER A 1 73 ? -52.86166 -2.89373 1.45345 1.000 17.97453 73 SER A N 1
ATOM 568 C CA . SER A 1 73 ? -53.39516 -3.93420 0.58819 1.000 24.93453 73 SER A CA 1
ATOM 569 C C . SER A 1 73 ? -53.34846 -5.28383 1.28014 1.000 23.23453 73 SER A C 1
ATOM 570 O O . SER A 1 73 ? -52.46686 -5.54976 2.09805 1.000 25.66453 73 SER A O 1
ATOM 573 N N . GLY A 1 74 ? -54.33106 -6.12629 0.95707 1.000 29.57453 74 GLY A N 1
ATOM 574 C CA . GLY A 1 74 ? -54.29842 -7.51401 1.37025 1.000 28.75453 74 GLY A CA 1
ATOM 575 C C . GLY A 1 74 ? -53.00367 -8.16281 0.92850 1.000 28.88453 74 GLY A C 1
ATOM 576 O O . GLY A 1 74 ? -52.61297 -8.06244 -0.24166 1.000 28.95453 74 GLY A O 1
ATOM 577 N N . ALA A 1 75 ? -52.30844 -8.79201 1.86596 1.000 23.78453 75 ALA A N 1
ATOM 578 C CA . ALA A 1 75 ? -51.01449 -9.37433 1.55411 1.000 27.34453 75 ALA A CA 1
ATOM 579 C C . ALA A 1 75 ? -51.19945 -10.60049 0.66125 1.000 30.56453 75 ALA A C 1
ATOM 580 O O . ALA A 1 75 ? -52.12488 -11.39376 0.87509 1.000 29.80453 75 ALA A O 1
ATOM 582 N N . PRO A 1 76 ? -50.37801 -10.75969 -0.37010 1.000 37.34453 76 PRO A N 1
ATOM 583 C CA . PRO A 1 76 ? -50.43290 -11.98825 -1.16348 1.000 33.50453 76 PRO A CA 1
ATOM 584 C C . PRO A 1 76 ? -49.75523 -13.14720 -0.44476 1.000 33.59453 76 PRO A C 1
ATOM 585 O O . PRO A 1 76 ? -48.80372 -12.96992 0.32092 1.000 29.01453 76 PRO A O 1
ATOM 589 N N . VAL A 1 77 ? -50.25616 -14.35278 -0.73160 1.000 34.28453 77 VAL A N 1
ATOM 590 C CA . VAL A 1 77 ? -49.74874 -15.57365 -0.10366 1.000 27.48453 77 VAL A CA 1
ATOM 591 C C . VAL A 1 77 ? -48.23868 -15.66741 -0.23885 1.000 32.74453 77 VAL A C 1
ATOM 592 O O . VAL A 1 77 ? -47.54194 -16.12227 0.67563 1.000 28.18453 77 VAL A O 1
ATOM 596 N N . GLU A 1 78 ? -47.70535 -15.21494 -1.37029 1.000 33.18453 78 GLU A N 1
ATOM 597 C CA . GLU A 1 78 ? -46.29092 -15.41138 -1.64937 1.000 37.96453 78 GLU A CA 1
ATOM 598 C C . GLU A 1 78 ? -45.39723 -14.66489 -0.67430 1.000 40.19453 78 GLU A C 1
ATOM 599 O O . GLU A 1 78 ? -44.25237 -15.07646 -0.46313 1.000 45.21453 78 GLU A O 1
ATOM 605 N N . LEU A 1 79 ? -45.89561 -13.59957 -0.05397 1.000 34.57453 79 LEU A N 1
ATOM 606 C CA A LEU A 1 79 ? -45.07922 -12.75123 0.80190 0.660 35.06453 79 LEU A CA 1
ATOM 607 C CA B LEU A 1 79 ? -45.07781 -12.75142 0.80186 0.340 35.01453 79 LEU A CA 1
ATOM 608 C C . LEU A 1 79 ? -45.49542 -12.82563 2.26920 1.000 32.01453 79 LEU A C 1
ATOM 609 O O . LEU A 1 79 ? -45.10763 -11.96441 3.06477 1.000 31.17453 79 LEU A O 1
ATOM 618 N N . LEU A 1 80 ? -46.27590 -13.84596 2.65234 1.000 30.01453 80 LEU A N 1
ATOM 619 C CA . LEU A 1 80 ? -46.77058 -13.89171 4.02702 1.000 21.96453 80 LEU A CA 1
ATOM 620 C C . LEU A 1 80 ? -45.63790 -14.07207 5.03108 1.000 25.02453 80 LEU A C 1
ATOM 621 O O . LEU A 1 80 ? -45.76216 -13.64012 6.18494 1.000 24.20453 80 LEU A O 1
ATOM 626 N N . GLY A 1 81 ? -44.52926 -14.67699 4.61714 1.000 23.01453 81 GLY A N 1
ATOM 627 C CA . GLY A 1 81 ? -43.41982 -14.94736 5.50634 1.000 21.11453 81 GLY A CA 1
ATOM 628 C C . GLY A 1 81 ? -42.32203 -13.90558 5.49756 1.000 24.24453 81 GLY A C 1
ATOM 629 O O . GLY A 1 81 ? -41.30202 -14.10067 6.16607 1.000 23.28453 81 GLY A O 1
ATOM 630 N N . CYS A 1 82 ? -42.49192 -12.79876 4.77825 1.000 22.55453 82 CYS A N 1
ATOM 631 C CA . CYS A 1 82 ? -41.42546 -11.81810 4.59144 1.000 21.64453 82 CYS A CA 1
ATOM 632 C C . CYS A 1 82 ? -41.56939 -10.68141 5.59589 1.000 21.11453 82 CYS A C 1
ATOM 633 O O . CYS A 1 82 ? -42.56406 -9.94922 5.56831 1.000 22.40453 82 CYS A O 1
ATOM 636 N N . GLU A 1 83 ? -40.56601 -10.51439 6.45757 1.000 19.99453 83 GLU A N 1
ATOM 637 C CA . GLU A 1 83 ? -40.56688 -9.44928 7.46392 1.000 19.20453 83 GLU A CA 1
ATOM 638 C C . GLU A 1 83 ? -40.05486 -8.15278 6.83650 1.000 20.64453 83 GLU A C 1
ATOM 639 O O . GLU A 1 83 ? -38.85145 -7.87005 6.83243 1.000 24.24453 83 GLU A O 1
ATOM 645 N N . THR A 1 84 ? -40.98277 -7.33250 6.32793 1.000 19.08453 84 THR A N 1
ATOM 646 C CA . THR A 1 84 ? -40.63945 -6.10695 5.60581 1.000 13.73453 84 THR A CA 1
ATOM 647 C C . THR A 1 84 ? -40.60294 -4.86712 6.48829 1.000 22.19453 84 THR A C 1
ATOM 648 O O . THR A 1 84 ? -40.21715 -3.79554 6.00685 1.000 20.78453 84 THR A O 1
ATOM 652 N N . GLN A 1 85 ? -40.99277 -4.97481 7.76150 1.000 18.10453 85 GLN A N 1
ATOM 653 C CA . GLN A 1 85 ? -41.16984 -3.76594 8.56553 1.000 17.89453 85 GLN A CA 1
ATOM 654 C C . GLN A 1 85 ? -39.85364 -3.06628 8.89750 1.000 17.53453 85 GLN A C 1
ATOM 655 O O . GLN A 1 85 ? -39.79204 -1.83099 8.76881 1.000 16.91453 85 GLN A O 1
ATOM 661 N N . PRO A 1 86 ? -38.79231 -3.74999 9.34949 1.000 16.37453 86 PRO A N 1
ATOM 662 C CA . PRO A 1 86 ? -37.56784 -3.00008 9.69453 1.000 17.75453 86 PRO A CA 1
ATOM 663 C C . PRO A 1 86 ? -37.05894 -2.11137 8.56692 1.000 18.35453 86 PRO A C 1
ATOM 664 O O . PRO A 1 86 ? -36.64436 -0.97439 8.83390 1.000 19.22453 86 PRO A O 1
ATOM 668 N N . VAL A 1 87 ? -37.08294 -2.58762 7.31730 1.000 17.78453 87 VAL A N 1
ATOM 669 C CA . VAL A 1 87 ? -36.55536 -1.78123 6.22301 1.000 17.14453 87 VAL A CA 1
ATOM 670 C C . VAL A 1 87 ? -37.60471 -0.79839 5.71932 1.000 19.11453 87 VAL A C 1
ATOM 671 O O . VAL A 1 87 ? -37.34224 0.40365 5.62438 1.000 17.26453 87 VAL A O 1
ATOM 675 N N . LEU A 1 88 ? -38.81384 -1.28123 5.41124 1.000 15.00453 88 LEU A N 1
ATOM 676 C CA . LEU A 1 88 ? -39.82095 -0.39320 4.83003 1.000 15.73453 88 LEU A CA 1
ATOM 677 C C . LEU A 1 88 ? -40.22870 0.72122 5.79334 1.000 14.66453 88 LEU A C 1
ATOM 678 O O . LEU A 1 88 ? -40.49167 1.84380 5.35400 1.000 16.67453 88 LEU A O 1
ATOM 683 N N . ARG A 1 89 ? -40.25495 0.45413 7.10492 1.000 15.94453 89 ARG A N 1
ATOM 684 C CA . ARG A 1 89 ? -40.61348 1.52242 8.03687 1.000 15.79453 89 ARG A CA 1
ATOM 685 C C . ARG A 1 89 ? -39.50138 2.55892 8.17433 1.000 21.65453 89 ARG A C 1
ATOM 686 O O . ARG A 1 89 ? -39.79395 3.71919 8.48031 1.000 13.67453 89 ARG A O 1
ATOM 694 N N . ASP A 1 90 ? -38.23015 2.15682 7.99582 1.000 18.15453 90 ASP A N 1
ATOM 695 C CA . ASP A 1 90 ? -37.13082 3.12251 7.99609 1.000 16.57453 90 ASP A CA 1
ATOM 696 C C . ASP A 1 90 ? -37.20429 4.02449 6.76858 1.000 17.69453 90 ASP A C 1
ATOM 697 O O . ASP A 1 90 ? -37.09309 5.24820 6.88092 1.000 17.21453 90 ASP A O 1
ATOM 702 N N . ILE A 1 91 ? -37.39027 3.42677 5.58546 1.000 14.62453 91 ILE A N 1
ATOM 703 C CA . ILE A 1 91 ? -37.55890 4.20037 4.35296 1.000 17.96453 91 ILE A CA 1
ATOM 704 C C . ILE A 1 91 ? -38.72549 5.16844 4.48920 1.000 22.84453 91 ILE A C 1
ATOM 705 O O . ILE A 1 91 ? -38.63273 6.34321 4.11643 1.000 19.02453 91 ILE A O 1
ATOM 710 N N . ALA A 1 92 ? -39.85115 4.68388 5.00964 1.000 15.75453 92 ALA A N 1
ATOM 711 C CA . ALA A 1 92 ? -41.03171 5.53569 5.09832 1.000 17.54453 92 ALA A CA 1
ATOM 712 C C . ALA A 1 92 ? -40.80603 6.67968 6.07933 1.000 15.57453 92 ALA A C 1
ATOM 713 O O . ALA A 1 92 ? -41.16213 7.82982 5.79143 1.000 19.91453 92 ALA A O 1
ATOM 715 N N . ALA A 1 93 ? -40.20078 6.39688 7.23342 1.000 16.37453 93 ALA A N 1
ATOM 716 C CA . ALA A 1 93 ? -39.97358 7.46772 8.20244 1.000 16.45453 93 ALA A CA 1
ATOM 717 C C . ALA A 1 93 ? -39.09653 8.56820 7.61385 1.000 17.07453 93 ALA A C 1
ATOM 718 O O . ALA A 1 93 ? -39.38015 9.75903 7.80010 1.000 18.19453 93 ALA A O 1
ATOM 720 N N . ILE A 1 94 ? -38.04654 8.19391 6.87749 1.000 16.62453 94 ILE A N 1
ATOM 721 C CA . ILE A 1 94 ? -37.14333 9.19843 6.30210 1.000 17.44453 94 ILE A CA 1
ATOM 722 C C . ILE A 1 94 ? -37.86056 10.00569 5.22190 1.000 18.08453 94 ILE A C 1
ATOM 723 O O . ILE A 1 94 ? -37.83299 11.24301 5.22302 1.000 18.92453 94 ILE A O 1
ATOM 728 N N . LEU A 1 95 ? -38.52752 9.32347 4.29214 1.000 16.83453 95 LEU A N 1
ATOM 729 C CA . LEU A 1 95 ? -39.16673 10.04785 3.19702 1.000 19.45453 95 LEU A CA 1
ATOM 730 C C . LEU A 1 95 ? -40.37243 10.85452 3.68083 1.000 24.19453 95 LEU A C 1
ATOM 731 O O . LEU A 1 95 ? -40.58329 11.99034 3.22033 1.000 17.51453 95 LEU A O 1
ATOM 736 N N . GLU A 1 96 ? -41.15034 10.30445 4.63005 1.000 21.88453 96 GLU A N 1
ATOM 737 C CA . GLU A 1 96 ? -42.25668 11.05061 5.24621 1.000 21.08453 96 GLU A CA 1
ATOM 738 C C . GLU A 1 96 ? -41.76566 12.29963 5.94300 1.000 22.73453 96 GLU A C 1
ATOM 739 O O . GLU A 1 96 ? -42.39200 13.36316 5.85072 1.000 21.97453 96 GLU A O 1
ATOM 745 N N . GLY A 1 97 ? -40.68866 12.16713 6.72017 1.000 17.73453 97 GLY A N 1
ATOM 746 C CA . GLY A 1 97 ? -40.16495 13.31397 7.43181 1.000 18.36453 97 GLY A CA 1
ATOM 747 C C . GLY A 1 97 ? -39.84549 14.46199 6.49430 1.000 21.14453 97 GLY A C 1
ATOM 748 O O . GLY A 1 97 ? -40.09128 15.62358 6.81933 1.000 23.06453 97 GLY A O 1
ATOM 749 N N . ALA A 1 98 ? -39.32375 14.14585 5.30327 1.000 17.32453 98 ALA A N 1
ATOM 750 C CA . ALA A 1 98 ? -39.02293 15.18720 4.31799 1.000 21.08453 98 ALA A CA 1
ATOM 751 C C . ALA A 1 98 ? -40.29543 15.73718 3.67532 1.000 20.33453 98 ALA A C 1
ATOM 752 O O . ALA A 1 98 ? -40.41342 16.95109 3.45645 1.000 15.54453 98 ALA A O 1
ATOM 754 N N . VAL A 1 99 ? -41.24915 14.85841 3.35300 1.000 18.60453 99 VAL A N 1
ATOM 755 C CA . VAL A 1 99 ? -42.51984 15.29719 2.77127 1.000 18.14453 99 VAL A CA 1
ATOM 756 C C . VAL A 1 99 ? -43.23425 16.25034 3.72145 1.000 22.79453 99 VAL A C 1
ATOM 757 O O . VAL A 1 99 ? -43.70783 17.32508 3.31806 1.000 16.96453 99 VAL A O 1
ATOM 761 N N . LEU A 1 100 ? -43.32824 15.86458 5.00237 1.000 17.42453 100 LEU A N 1
ATOM 762 C CA . LEU A 1 100 ? -44.03434 16.69392 5.97437 1.000 16.56453 100 LEU A CA 1
ATOM 763 C C . LEU A 1 100 ? -43.27790 17.98871 6.25279 1.000 19.29453 100 LEU A C 1
ATOM 764 O O . LEU A 1 100 ? -43.89385 19.04557 6.41840 1.000 13.85453 100 LEU A O 1
ATOM 769 N N . ALA A 1 101 ? -41.94306 17.93989 6.29215 1.000 19.07453 101 ALA A N 1
ATOM 770 C CA . ALA A 1 101 ? -41.19830 19.17618 6.52563 1.000 18.21453 101 ALA A CA 1
ATOM 771 C C . ALA A 1 101 ? -41.43180 20.17443 5.39498 1.000 15.04453 101 ALA A C 1
ATOM 772 O O . ALA A 1 101 ? -41.51419 21.38670 5.63017 1.000 17.90453 101 ALA A O 1
ATOM 774 N N . ALA A 1 102 ? -41.56854 19.68334 4.16060 1.000 17.83453 102 ALA A N 1
ATOM 775 C CA . ALA A 1 102 ? -41.85670 20.57903 3.04561 1.000 20.79453 102 ALA A CA 1
ATOM 776 C C . ALA A 1 102 ? -43.25100 21.18010 3.16415 1.000 15.77453 102 ALA A C 1
ATOM 777 O O . ALA A 1 102 ? -43.45919 22.35345 2.81813 1.000 16.22453 102 ALA A O 1
ATOM 779 N N . GLU A 1 103 ? -44.23008 20.39348 3.63671 1.000 14.92453 103 GLU A N 1
ATOM 780 C CA . GLU A 1 103 ? -45.55326 20.95816 3.87520 1.000 14.57453 103 GLU A CA 1
ATOM 781 C C . GLU A 1 103 ? -45.49464 22.04465 4.94226 1.000 17.85453 103 GLU A C 1
ATOM 782 O O . GLU A 1 103 ? -46.09364 23.11602 4.79081 1.000 14.86453 103 GLU A O 1
ATOM 788 N N . LEU A 1 104 ? -44.80713 21.76840 6.05312 1.000 16.90453 104 LEU A N 1
ATOM 789 C CA . LEU A 1 104 ? -44.78793 22.72497 7.15450 1.000 13.53453 104 LEU A CA 1
ATOM 790 C C . LEU A 1 104 ? -44.04116 23.99694 6.78262 1.000 14.93453 104 LEU A C 1
ATOM 791 O O . LEU A 1 104 ? -44.30869 25.04789 7.37460 1.000 16.00453 104 LEU A O 1
ATOM 796 N N . ASP A 1 105 ? -43.14386 23.91951 5.79099 1.000 15.80453 105 ASP A N 1
ATOM 797 C CA . ASP A 1 105 ? -42.48357 25.10379 5.24555 1.000 20.55453 105 ASP A CA 1
ATOM 798 C C . ASP A 1 105 ? -43.47947 26.12134 4.69993 1.000 20.22453 105 ASP A C 1
ATOM 799 O O . ASP A 1 105 ? -43.17497 27.31707 4.63200 1.000 21.41453 105 ASP A O 1
ATOM 804 N N . SER A 1 106 ? -44.65035 25.67189 4.26765 1.000 16.75453 106 SER A N 1
ATOM 805 C CA . SER A 1 106 ? -45.66420 26.58232 3.75178 1.000 18.05453 106 SER A CA 1
ATOM 806 C C . SER A 1 106 ? -46.64303 27.05300 4.82100 1.000 18.07453 106 SER A C 1
ATOM 807 O O . SER A 1 106 ? -47.57824 27.80146 4.50172 1.000 21.14453 106 SER A O 1
ATOM 810 N N . ILE A 1 107 ? -46.46294 26.63961 6.07377 1.000 19.23453 107 ILE A N 1
ATOM 811 C CA . ILE A 1 107 ? -47.39934 26.94709 7.15557 1.000 13.96453 107 ILE A CA 1
ATOM 812 C C . ILE A 1 107 ? -46.66690 27.78315 8.19771 1.000 19.24453 107 ILE A C 1
ATOM 813 O O . ILE A 1 107 ? -45.65464 27.34379 8.75794 1.000 20.76453 107 ILE A O 1
ATOM 818 N N . SER A 1 108 ? -47.17408 28.96812 8.47124 1.000 21.41453 108 SER A N 1
ATOM 819 C CA . SER A 1 108 ? -46.51388 29.82442 9.44176 1.000 26.14453 108 SER A CA 1
ATOM 820 C C . SER A 1 108 ? -47.20487 29.71075 10.79670 1.000 25.54453 108 SER A C 1
ATOM 821 O O . SER A 1 108 ? -48.35809 29.28696 10.89733 1.000 20.96453 108 SER A O 1
ATOM 824 N N . GLU A 1 109 ? -46.47024 30.09372 11.84429 1.000 23.91453 109 GLU A N 1
ATOM 825 C CA . GLU A 1 109 ? -47.00213 30.05013 13.20149 1.000 25.44453 109 GLU A CA 1
ATOM 826 C C . GLU A 1 109 ? -48.26633 30.87640 13.33252 1.000 26.05453 109 GLU A C 1
ATOM 827 O O . GLU A 1 109 ? -49.18423 30.50035 14.07231 1.000 22.12453 109 GLU A O 1
ATOM 833 N N . GLU A 1 110 ? -48.31787 32.02644 12.65212 1.000 19.29453 110 GLU A N 1
ATOM 834 C CA . GLU A 1 110 ? -49.47319 32.90428 12.78267 1.000 22.05453 110 GLU A CA 1
ATOM 835 C C . GLU A 1 110 ? -50.74652 32.24203 12.28015 1.000 26.64453 110 GLU A C 1
ATOM 836 O O . GLU A 1 110 ? -51.84113 32.68781 12.63465 1.000 29.59453 110 GLU A O 1
ATOM 838 N N . GLN A 1 111 ? -50.63331 31.19418 11.45707 1.000 26.18453 111 GLN A N 1
ATOM 839 C CA . GLN A 1 111 ? -51.82288 30.53546 10.91699 1.000 22.68453 111 GLN A CA 1
ATOM 840 C C . GLN A 1 111 ? -52.43008 29.52779 11.87424 1.000 21.94453 111 GLN A C 1
ATOM 841 O O . GLN A 1 111 ? -53.60364 29.17450 11.71493 1.000 22.21453 111 GLN A O 1
ATOM 847 N N . ILE A 1 112 ? -51.66327 29.03302 12.84379 1.000 19.27453 112 ILE A N 1
ATOM 848 C CA . ILE A 1 112 ? -52.08902 27.85175 13.59220 1.000 18.81453 112 ILE A CA 1
ATOM 849 C C . ILE A 1 112 ? -52.07349 28.11124 15.09679 1.000 26.28453 112 ILE A C 1
ATOM 850 O O . ILE A 1 112 ? -52.05037 27.16427 15.89296 1.000 26.01453 112 ILE A O 1
ATOM 855 N N . SER A 1 113 ? -52.10413 29.38122 15.50412 1.000 23.03453 113 SER A N 1
ATOM 856 C CA . SER A 1 113 ? -51.87349 29.72934 16.90522 1.000 27.64453 113 SER A CA 1
ATOM 857 C C . SER A 1 113 ? -52.96529 30.56726 17.56604 1.000 32.81453 113 SER A C 1
ATOM 858 O O . SER A 1 113 ? -53.07242 30.52817 18.79866 1.000 32.96453 113 SER A O 1
ATOM 861 N N . ALA A 1 114 ? -53.76311 31.32733 16.81655 1.000 21.92453 114 ALA A N 1
ATOM 862 C CA . ALA A 1 114 ? -54.73297 32.23748 17.41355 1.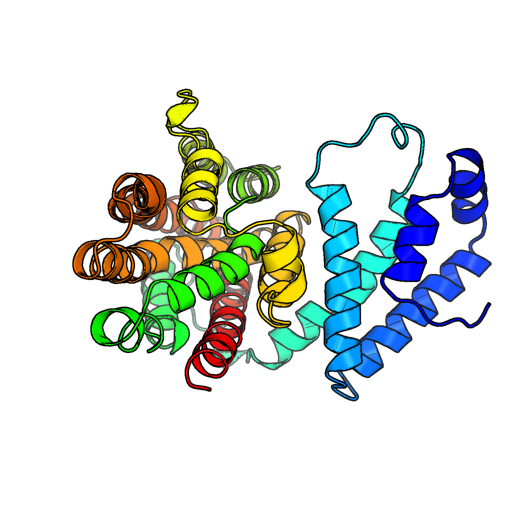000 26.84453 114 ALA A CA 1
ATOM 863 C C . ALA A 1 114 ? -56.14359 31.66051 17.40393 1.000 21.52453 114 ALA A C 1
ATOM 864 O O . ALA A 1 114 ? -57.12766 32.41048 17.38134 1.000 20.23453 114 ALA A O 1
ATOM 866 N N . TYR A 1 115 ? -56.25803 30.33234 17.41570 1.000 18.86453 115 TYR A N 1
ATOM 867 C CA . TYR A 1 115 ? -57.56052 29.70300 17.46257 1.000 16.45453 115 TYR A CA 1
ATOM 868 C C . TYR A 1 115 ? -58.14444 29.80711 18.86941 1.000 24.14453 115 TYR A C 1
ATOM 869 O O . TYR A 1 115 ? -57.40340 29.83834 19.85999 1.000 15.31453 115 TYR A O 1
ATOM 878 N N . PRO A 1 116 ? -59.46871 29.88218 18.97465 1.000 17.79453 116 PRO A N 1
ATOM 879 C CA . PRO A 1 116 ? -60.10500 29.84291 20.29482 1.000 15.96453 116 PRO A CA 1
ATOM 880 C C . PRO A 1 116 ? -59.96841 28.45421 20.89927 1.000 20.08453 116 PRO A C 1
ATOM 881 O O . PRO A 1 116 ? -60.03597 27.44234 20.19761 1.000 18.78453 116 PRO A O 1
ATOM 885 N N . ARG A 1 117 ? -59.76589 28.40759 22.21392 1.000 18.45453 117 ARG A N 1
ATOM 886 C CA . ARG A 1 117 ? -59.37381 27.17014 22.88261 1.000 20.53453 117 ARG A CA 1
ATOM 887 C C . ARG A 1 117 ? -60.56668 26.42782 23.45856 1.000 22.80453 117 ARG A C 1
ATOM 888 O O . ARG A 1 117 ? -60.49482 25.83292 24.53474 1.000 23.33453 117 ARG A O 1
ATOM 896 N N . SER A 1 118 ? -61.67187 26.42739 22.72051 1.000 18.69453 118 SER A N 1
ATOM 897 C CA . SER A 1 118 ? -62.85163 25.65042 23.05145 1.000 15.05453 118 SER A CA 1
ATOM 898 C C . SER A 1 118 ? -63.46112 25.14927 21.75135 1.000 15.89453 118 SER A C 1
ATOM 899 O O . SER A 1 118 ? -63.33238 25.79562 20.70169 1.000 14.67453 118 SER A O 1
ATOM 902 N N . GLY A 1 119 ? -64.15834 24.01399 21.84702 1.000 13.69453 119 GLY A N 1
ATOM 903 C CA . GLY A 1 119 ? -64.46403 23.22820 20.65823 1.000 13.14453 119 GLY A CA 1
ATOM 904 C C . GLY A 1 119 ? -65.42802 23.91390 19.70917 1.000 15.50453 119 GLY A C 1
ATOM 905 O O . GLY A 1 119 ? -65.16943 24.01213 18.50699 1.000 14.25453 119 GLY A O 1
ATOM 906 N N . LYS A 1 120 ? -66.56696 24.37041 20.22575 1.000 14.61453 120 LYS A N 1
ATOM 907 C CA . LYS A 1 120 ? -67.55959 24.98521 19.34855 1.000 17.61453 120 LYS A CA 1
ATOM 908 C C . LYS A 1 120 ? -66.99636 26.23567 18.68868 1.000 19.57453 120 LYS A C 1
ATOM 909 O O . LYS A 1 120 ? -67.19349 26.46276 17.48479 1.000 17.45453 120 LYS A O 1
ATOM 915 N N . GLU A 1 121 ? -66.26596 27.04427 19.45698 1.000 14.36453 121 GLU A N 1
ATOM 916 C CA . GLU A 1 121 ? -65.66202 28.24200 18.89640 1.000 13.88453 121 GLU A CA 1
ATOM 917 C C . GLU A 1 121 ? -64.58075 27.87111 17.89308 1.000 20.24453 121 GLU A C 1
ATOM 918 O O . GLU A 1 121 ? -64.44746 28.50745 16.83566 1.000 15.91453 121 GLU A O 1
ATOM 924 N N . TYR A 1 122 ? -63.78944 26.84836 18.21733 1.000 14.12453 122 TYR A N 1
ATOM 925 C CA . TYR A 1 122 ? -62.73663 26.41445 17.30601 1.000 15.13453 122 TYR A CA 1
ATOM 926 C C . TYR A 1 122 ? -63.31357 26.03035 15.94150 1.000 11.63453 122 TYR A C 1
ATOM 927 O O . TYR A 1 122 ? -62.73327 26.35592 14.89539 1.000 17.29453 122 TYR A O 1
ATOM 936 N N . VAL A 1 123 ? -64.46241 25.35520 15.92743 1.000 12.40453 123 VAL A N 1
ATOM 937 C CA . VAL A 1 123 ? -65.07714 24.96826 14.65658 1.000 17.00453 123 VAL A CA 1
ATOM 938 C C . VAL A 1 123 ? -65.37274 26.19448 13.78745 1.000 18.74453 123 VAL A C 1
ATOM 939 O O . VAL A 1 123 ? -65.08784 26.19590 12.58380 1.000 16.82453 123 VAL A O 1
ATOM 943 N N . HIS A 1 124 ? -65.96068 27.25398 14.37098 1.000 17.35453 124 HIS A N 1
ATOM 944 C CA . HIS A 1 124 ? -66.21853 28.46019 13.58000 1.000 13.07453 124 HIS A CA 1
ATOM 945 C C . HIS A 1 124 ? -64.92824 29.03711 13.02326 1.000 16.16453 124 HIS A C 1
ATOM 946 O O . HIS A 1 124 ? -64.89037 29.52255 11.88554 1.000 15.11453 124 HIS A O 1
ATOM 953 N N . TRP A 1 125 ? -63.87760 29.05198 13.84228 1.000 12.22453 125 TRP A N 1
ATOM 954 C CA . TRP A 1 125 ? -62.59876 29.59637 13.41460 1.000 14.95453 125 TRP A CA 1
ATOM 955 C C . TRP A 1 125 ? -62.02951 28.77317 12.26794 1.000 14.24453 125 TRP A C 1
ATOM 956 O O . TRP A 1 125 ? -61.59743 29.31701 11.25005 1.000 14.97453 125 TRP A O 1
ATOM 967 N N . LEU A 1 126 ? -62.03918 27.44761 12.41094 1.000 14.45453 126 LEU A N 1
ATOM 968 C CA . LEU A 1 126 ? -61.46939 26.59952 11.37223 1.000 13.31453 126 LEU A CA 1
ATOM 969 C C . LEU A 1 126 ? -62.22757 26.74687 10.05878 1.000 15.08453 126 LEU A C 1
ATOM 970 O O . LEU A 1 126 ? -61.61425 26.80840 8.98722 1.000 14.79453 126 LEU A O 1
ATOM 975 N N . LYS A 1 127 ? -63.56361 26.78283 10.11836 1.000 13.75453 127 LYS A N 1
ATOM 976 C CA . LYS A 1 127 ? -64.33453 26.96214 8.89723 1.000 14.89453 127 LYS A CA 1
ATOM 977 C C . LYS A 1 127 ? -64.00272 28.29338 8.23849 1.000 17.27453 127 LYS A C 1
ATOM 978 O O . LYS A 1 127 ? -63.92455 28.38599 7.00713 1.000 15.99453 127 LYS A O 1
ATOM 984 N N . ARG A 1 128 ? -63.77902 29.33477 9.03957 1.000 17.69453 128 ARG A N 1
ATOM 985 C CA . ARG A 1 128 ? -63.33642 30.60600 8.47262 1.000 15.35453 128 ARG A CA 1
ATOM 986 C C . ARG A 1 128 ? -61.95996 30.46990 7.82432 1.000 16.95453 128 ARG A C 1
ATOM 987 O O . ARG A 1 128 ? -61.73353 30.93240 6.69901 1.000 14.63453 128 ARG A O 1
ATOM 995 N N . VAL A 1 129 ? -61.03083 29.81557 8.51357 1.000 11.54453 129 VAL A N 1
ATOM 996 C CA . VAL A 1 129 ? -59.68781 29.62362 7.96405 1.000 16.29453 129 VAL A CA 1
ATOM 997 C C . VAL A 1 129 ? -59.73612 28.83859 6.65100 1.000 16.33453 129 VAL A C 1
ATOM 998 O O . VAL A 1 129 ? -59.05691 29.19207 5.67434 1.000 15.43453 129 VAL A O 1
ATOM 1002 N N . ILE A 1 130 ? -60.53477 27.76360 6.60517 1.000 15.51453 130 ILE A N 1
ATOM 1003 C CA . ILE A 1 130 ? -60.69808 27.00311 5.36418 1.000 17.47453 130 ILE A CA 1
ATOM 1004 C C . ILE A 1 130 ? -61.22241 27.91355 4.25000 1.000 17.23453 130 ILE A C 1
ATOM 1005 O O . ILE A 1 130 ? -60.68359 27.94103 3.13382 1.000 15.53453 130 ILE A O 1
ATOM 1010 N N . GLY A 1 131 ? -62.26931 28.68837 4.54927 1.000 16.96453 131 GLY A N 1
ATOM 1011 C CA . GLY A 1 131 ? -62.83216 29.60756 3.56657 1.000 16.39453 131 GLY A CA 1
ATOM 1012 C C . GLY A 1 131 ? -61.85188 30.64708 3.05530 1.000 22.93453 131 GLY A C 1
ATOM 1013 O O . GLY A 1 131 ? -62.01949 31.17267 1.95346 1.000 24.93453 131 GLY A O 1
ATOM 1014 N N . GLU A 1 132 ? -60.81796 30.96566 3.83654 1.000 19.75453 132 GLU A N 1
ATOM 1015 C CA . GLU A 1 132 ? -59.78821 31.87411 3.34007 1.000 24.37453 132 GLU A CA 1
ATOM 1016 C C . GLU A 1 132 ? -58.89875 31.23349 2.28831 1.000 22.75453 132 GLU A C 1
ATOM 1017 O O . GLU A 1 132 ? -58.19355 31.94711 1.57040 1.000 20.96453 132 GLU A O 1
ATOM 1023 N N . HIS A 1 133 ? -58.88556 29.92002 2.20631 1.000 19.70453 133 HIS A N 1
ATOM 1024 C CA . HIS A 1 133 ? -57.86221 29.28260 1.39027 1.000 16.37453 133 HIS A CA 1
ATOM 1025 C C . HIS A 1 133 ? -58.37742 29.09050 -0.03628 1.000 13.57453 133 HIS A C 1
ATOM 1026 O O . HIS A 1 133 ? -59.52945 28.70686 -0.21923 1.000 12.37453 133 HIS A O 1
ATOM 1033 N N . PRO A 1 134 ? -57.56322 29.33634 -1.07724 1.000 16.03453 134 PRO A N 1
ATOM 1034 C CA . PRO A 1 134 ? -58.07596 29.19015 -2.45790 1.000 15.83453 134 PRO A CA 1
ATOM 1035 C C . PRO A 1 134 ? -58.57822 27.79922 -2.78623 1.000 17.53453 134 PRO A C 1
ATOM 1036 O O . PRO A 1 134 ? -59.45217 27.66469 -3.65044 1.000 15.12453 134 PRO A O 1
ATOM 1040 N N . ALA A 1 135 ? -58.06456 26.75199 -2.12825 1.000 16.61453 135 ALA A N 1
ATOM 1041 C CA . ALA A 1 135 ? -58.52448 25.40683 -2.46003 1.000 14.36453 135 ALA A CA 1
ATOM 1042 C C . ALA A 1 135 ? -59.98025 25.20153 -2.09107 1.000 18.86453 135 ALA A C 1
ATOM 1043 O O . ALA A 1 135 ? -60.62970 24.30280 -2.64079 1.000 17.71453 135 ALA A O 1
ATOM 1045 N N . ALA A 1 136 ? -60.51269 26.02048 -1.18083 1.000 16.99453 136 ALA A N 1
ATOM 1046 C CA . ALA A 1 136 ? -61.91582 25.88948 -0.81033 1.000 18.33453 136 ALA A CA 1
ATOM 1047 C C . ALA A 1 136 ? -62.84408 26.31250 -1.93872 1.000 19.13453 136 ALA A C 1
ATOM 1048 O O . ALA A 1 136 ? -64.01260 25.92093 -1.94135 1.000 24.16453 136 ALA A O 1
ATOM 1050 N N . GLY A 1 137 ? -62.36394 27.10428 -2.88991 1.000 19.52453 137 GLY A N 1
ATOM 1051 C CA . GLY A 1 137 ? -63.20116 27.46646 -4.02399 1.000 24.78453 137 GLY A CA 1
ATOM 1052 C C . GLY A 1 137 ? -62.44039 27.45091 -5.33490 1.000 18.80453 137 GLY A C 1
ATOM 1053 O O . GLY A 1 137 ? -62.42921 28.44001 -6.06591 1.000 20.73453 137 GLY A O 1
ATOM 1054 N N . HIS A 1 138 ? -61.80981 26.32517 -5.64039 1.000 19.06453 138 HIS A N 1
ATOM 1055 C CA . HIS A 1 138 ? -60.81823 26.29056 -6.70488 1.000 19.64453 138 HIS A CA 1
ATOM 1056 C C . HIS A 1 138 ? -61.49256 26.32895 -8.07738 1.000 19.59453 138 HIS A C 1
ATOM 1057 O O . HIS A 1 138 ? -62.54304 25.70917 -8.27828 1.000 22.13453 138 HIS A O 1
ATOM 1064 N N . PRO A 1 139 ? -60.92445 27.05841 -9.03671 1.000 20.18453 139 PRO A N 1
ATOM 1065 C CA . PRO A 1 139 ? -61.57540 27.17103 -10.34944 1.000 22.00453 139 PRO A CA 1
ATOM 1066 C C . PRO A 1 139 ? -61.71735 25.85794 -11.09805 1.000 22.15453 139 PRO A C 1
ATOM 1067 O O . PRO A 1 139 ? -62.56888 25.78259 -11.99252 1.000 18.41453 139 PRO A O 1
ATOM 1071 N N . PHE A 1 140 ? -60.93099 24.82237 -10.79320 1.000 18.03453 140 PHE A N 1
ATOM 1072 C CA . PHE A 1 140 ? -61.18763 23.56056 -11.48522 1.000 17.03453 140 PHE A CA 1
ATOM 1073 C C . PHE A 1 140 ? -62.62932 23.12653 -11.27016 1.000 20.61453 140 PHE A C 1
ATOM 1074 O O . PHE A 1 140 ? -63.32217 22.70998 -12.21206 1.000 20.37453 140 PHE A O 1
ATOM 1082 N N . TYR A 1 141 ? -63.10568 23.23647 -10.03662 1.000 18.52453 141 TYR A N 1
ATOM 1083 C CA . TYR A 1 141 ? -64.47650 22.85038 -9.73566 1.000 16.39453 141 TYR A CA 1
ATOM 1084 C C . TYR A 1 141 ? -65.45064 23.96765 -10.07521 1.000 25.52453 141 TYR A C 1
ATOM 1085 O O . TYR A 1 141 ? -66.51019 23.72258 -10.65817 1.000 22.81453 141 TYR A O 1
ATOM 1094 N N . ARG A 1 142 ? -65.09801 25.19830 -9.71616 1.000 22.72453 142 ARG A N 1
ATOM 1095 C CA . ARG A 1 142 ? -66.01030 26.32705 -9.83012 1.000 28.95453 142 ARG A CA 1
ATOM 1096 C C . ARG A 1 142 ? -66.19248 26.79385 -11.26711 1.000 25.65453 142 ARG A C 1
ATOM 1097 O O . ARG A 1 142 ? -67.27024 27.27455 -11.62294 1.000 28.38453 142 ARG A O 1
ATOM 1105 N N . ASP A 1 143 ? -65.15899 26.68536 -12.09557 1.000 27.24453 143 ASP A N 1
ATOM 1106 C CA A ASP A 1 143 ? -65.16490 27.27041 -13.43304 0.488 27.63453 143 ASP A CA 1
ATOM 1107 C CA B ASP A 1 143 ? -65.19897 27.25794 -13.43295 0.512 27.62453 143 ASP A CA 1
ATOM 1108 C C . ASP A 1 143 ? -64.99745 26.22306 -14.52625 1.000 33.02453 143 ASP A C 1
ATOM 1109 O O . ASP A 1 143 ? -65.82592 26.14360 -15.44315 1.000 29.86453 143 ASP A O 1
ATOM 1118 N N . PHE A 1 144 ? -63.92731 25.42565 -14.46690 1.000 22.96453 144 PHE A N 1
ATOM 1119 C CA . PHE A 1 144 ? -63.65452 24.49280 -15.55590 1.000 24.03453 144 PHE A CA 1
ATOM 1120 C C . PHE A 1 144 ? -64.73596 23.42359 -15.65985 1.000 24.33453 144 PHE A C 1
ATOM 1121 O O . PHE A 1 144 ? -65.27983 23.18114 -16.74549 1.000 23.27453 144 PHE A O 1
ATOM 1129 N N . VAL A 1 145 ? -65.06373 22.77097 -14.54058 1.000 22.83453 145 VAL A N 1
ATOM 1130 C CA . VAL A 1 145 ? -66.02323 21.66361 -14.58155 1.000 19.96453 145 VAL A CA 1
ATOM 1131 C C . VAL A 1 145 ? -67.37292 22.09769 -15.14870 1.000 27.28453 145 VAL A C 1
ATOM 1132 O O . VAL A 1 145 ? -67.82669 21.48872 -16.12966 1.000 28.98453 145 VAL A O 1
ATOM 1136 N N . PRO A 1 146 ? -68.03766 23.13991 -14.63205 1.000 29.13453 146 PRO A N 1
ATOM 1137 C CA . PRO A 1 146 ? -69.37240 23.47984 -15.16599 1.000 28.76453 146 PRO A CA 1
ATOM 1138 C C . PRO A 1 146 ? -69.37262 23.95943 -16.61271 1.000 26.96453 146 PRO A C 1
ATOM 1139 O O . PRO A 1 146 ? -70.39992 23.83277 -17.28554 1.000 31.73453 146 PRO A O 1
ATOM 1143 N N . THR A 1 147 ? -68.28246 24.53982 -17.10860 1.000 29.13453 147 THR A N 1
ATOM 1144 C CA . THR A 1 147 ? -68.31809 25.19430 -18.41101 1.000 34.31453 147 THR A CA 1
ATOM 1145 C C . THR A 1 147 ? -67.62687 24.42323 -19.52378 1.000 41.41453 147 THR A C 1
ATOM 1146 O O . THR A 1 147 ? -68.02333 24.57087 -20.68111 1.000 32.12453 147 THR A O 1
ATOM 1150 N N . ARG A 1 148 ? -66.60920 23.61145 -19.21925 1.000 28.53453 148 ARG A N 1
ATOM 1151 C CA . ARG A 1 148 ? -65.77194 23.02412 -20.26100 1.000 32.02453 148 ARG A CA 1
ATOM 1152 C C . ARG A 1 148 ? -65.53658 21.52390 -20.14911 1.000 29.21453 148 ARG A C 1
ATOM 1153 O O . ARG A 1 148 ? -65.14543 20.92314 -21.15273 1.000 28.06453 148 ARG A O 1
ATOM 1157 N N . ALA A 1 149 ? -65.70678 20.90479 -18.98043 1.000 23.36453 149 ALA A N 1
ATOM 1158 C CA . ALA A 1 149 ? -65.20133 19.54609 -18.79389 1.000 22.10453 149 ALA A CA 1
ATOM 1159 C C . ALA A 1 149 ? -65.88455 18.56153 -19.74045 1.000 20.05453 149 ALA A C 1
ATOM 1160 O O . ALA A 1 149 ? -67.11525 18.49427 -19.80716 1.000 24.15453 149 ALA A O 1
ATOM 1162 N N . THR A 1 150 ? -65.0724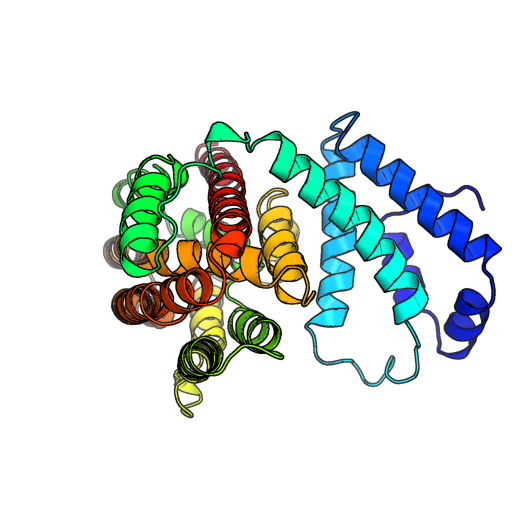4 17.78989 -20.45782 1.000 26.16453 150 THR A N 1
ATOM 1163 C CA . THR A 1 150 ? -65.52848 16.75139 -21.36930 1.000 28.26453 150 THR A CA 1
ATOM 1164 C C . THR A 1 150 ? -65.35210 15.39390 -20.71135 1.000 28.61453 150 THR A C 1
ATOM 1165 O O . THR A 1 150 ? -64.79188 15.27734 -19.61912 1.000 22.48453 150 THR A O 1
ATOM 1169 N N . GLU A 1 151 ? -65.81161 14.34682 -21.40216 1.000 28.21453 151 GLU A N 1
ATOM 1170 C CA . GLU A 1 151 ? -65.59605 12.99568 -20.89913 1.000 24.46453 151 GLU A CA 1
ATOM 1171 C C . GLU A 1 151 ? -64.11210 12.71381 -20.69531 1.000 23.47453 151 GLU A C 1
ATOM 1172 O O . GLU A 1 151 ? -63.71682 12.13109 -19.67509 1.000 25.64453 151 GLU A O 1
ATOM 1178 N N . GLY A 1 152 ? -63.27697 13.11138 -21.65900 1.000 23.25453 152 GLY A N 1
ATOM 1179 C CA . GLY A 1 152 ? -61.84260 12.88717 -21.52695 1.000 21.31453 152 GLY A CA 1
ATOM 1180 C C . GLY A 1 152 ? -61.24145 13.63659 -20.34754 1.000 23.18453 152 GLY A C 1
ATOM 1181 O O . GLY A 1 152 ? -60.32607 13.14161 -19.68340 1.000 21.14453 152 GLY A O 1
ATOM 1182 N N . ASP A 1 153 ? -61.75609 14.83418 -20.06339 1.000 22.69453 153 ASP A N 1
ATOM 1183 C CA . ASP A 1 153 ? -61.31984 15.56243 -18.87405 1.000 19.42453 153 ASP A CA 1
ATOM 1184 C C . ASP A 1 153 ? -61.67413 14.78938 -17.60661 1.000 17.68453 153 ASP A C 1
ATOM 1185 O O . ASP A 1 153 ? -60.84249 14.62629 -16.70939 1.000 20.41453 153 ASP A O 1
ATOM 1190 N N . PHE A 1 154 ? -62.91869 14.31611 -17.51048 1.000 18.35453 154 PHE A N 1
ATOM 1191 C CA . PHE A 1 154 ? -63.32657 13.57774 -16.32044 1.000 20.32453 154 PHE A CA 1
ATOM 1192 C C . PHE A 1 154 ? -62.54961 12.28050 -16.18726 1.000 20.78453 154 PHE A C 1
ATOM 1193 O O . PHE A 1 154 ? -62.22782 11.85831 -15.07062 1.000 22.21453 154 PHE A O 1
ATOM 1201 N N . ARG A 1 155 ? -62.22322 11.63634 -17.30918 1.000 21.63453 155 ARG A N 1
ATOM 1202 C CA . ARG A 1 155 ? -61.43078 10.41203 -17.22749 1.000 20.61453 155 ARG A CA 1
ATOM 1203 C C . ARG A 1 155 ? -60.06731 10.69641 -16.60927 1.000 18.57453 155 ARG A C 1
ATOM 1204 O O . ARG A 1 155 ? -59.58705 9.94563 -15.74592 1.000 20.54453 155 ARG A O 1
ATOM 1212 N N . PHE A 1 156 ? -59.43814 11.78783 -17.02990 1.000 19.39453 156 PHE A N 1
ATOM 1213 C CA . PHE A 1 156 ? -58.12979 12.14892 -16.50057 1.000 23.09453 156 PHE A CA 1
ATOM 1214 C C . PHE A 1 156 ? -58.23340 12.53449 -15.03020 1.000 19.33453 156 PHE A C 1
ATOM 1215 O O . PHE A 1 156 ? -57.40668 12.11959 -14.20908 1.000 19.15453 156 PHE A O 1
ATOM 1223 N N . TYR A 1 157 ? -59.26867 13.30786 -14.69231 1.000 17.33453 157 TYR A N 1
ATOM 1224 C CA . TYR A 1 157 ? -59.51686 13.71697 -13.31508 1.000 22.48453 157 TYR A CA 1
ATOM 1225 C C . TYR A 1 157 ? -59.72854 12.50461 -12.41465 1.000 19.03453 157 TYR A C 1
ATOM 1226 O O . TYR A 1 157 ? -59.11186 12.39290 -11.34957 1.000 21.52453 157 TYR A O 1
ATOM 1235 N N . LEU A 1 158 ? -60.58459 11.56721 -12.83966 1.000 16.46453 158 LEU A N 1
ATOM 1236 C CA . LEU A 1 158 ? -60.84187 10.39180 -12.01467 1.000 23.70453 158 LEU A CA 1
ATOM 1237 C C . LEU A 1 158 ? -59.57077 9.58870 -11.79492 1.000 19.95453 158 LEU A C 1
ATOM 1238 O O . LEU A 1 158 ? -59.35876 9.03097 -10.70987 1.000 19.75453 158 LEU A O 1
ATOM 1243 N N . ALA A 1 159 ? -58.71030 9.51548 -12.81237 1.000 17.57453 159 ALA A N 1
ATOM 1244 C CA . ALA A 1 159 ? -57.42086 8.86784 -12.61971 1.000 17.83453 159 ALA A CA 1
ATOM 1245 C C . ALA A 1 159 ? -56.67674 9.49634 -11.44821 1.000 22.82453 159 ALA A C 1
ATOM 1246 O O . ALA A 1 159 ? -56.08080 8.78710 -10.62820 1.000 18.69453 159 ALA A O 1
ATOM 1248 N N . GLN A 1 160 ? -56.72456 10.82982 -11.33720 1.000 21.51453 160 GLN A N 1
ATOM 1249 C CA . GLN A 1 160 ? -56.02854 11.48812 -10.23824 1.000 18.36453 160 GLN A CA 1
ATOM 1250 C C . GLN A 1 160 ? -56.68911 11.15684 -8.91114 1.000 19.91453 160 GLN A C 1
ATOM 1251 O O . GLN A 1 160 ? -56.00630 10.98028 -7.89552 1.000 20.41453 160 GLN A O 1
ATOM 1257 N N . GLU A 1 161 ? -58.01696 11.04967 -8.90615 1.000 16.54453 161 GLU A N 1
ATOM 1258 C CA . GLU A 1 161 ? -58.74170 10.84035 -7.66111 1.000 20.35453 161 GLU A CA 1
ATOM 1259 C C . GLU A 1 161 ? -58.54692 9.44339 -7.08492 1.000 23.97453 161 GLU A C 1
ATOM 1260 O O . GLU A 1 161 ? -58.94150 9.21491 -5.93645 1.000 22.56453 161 GLU A O 1
ATOM 1266 N N . THR A 1 162 ? -57.96912 8.50285 -7.84519 1.000 19.92453 162 THR A N 1
ATOM 1267 C CA . THR A 1 162 ? -57.66838 7.19103 -7.27832 1.000 22.75453 162 THR A CA 1
ATOM 1268 C C . THR A 1 162 ? -56.62242 7.26547 -6.17830 1.000 26.57453 162 THR A C 1
ATOM 1269 O O . THR A 1 162 ? -56.44335 6.28005 -5.45547 1.000 24.16453 162 THR A O 1
ATOM 1273 N N . ASN A 1 163 ? -55.92507 8.40190 -6.03323 1.000 25.95453 163 ASN A N 1
ATOM 1274 C CA . ASN A 1 163 ? -54.95461 8.51784 -4.95260 1.000 21.11453 163 ASN A CA 1
ATOM 1275 C C . ASN A 1 163 ? -55.60495 8.38735 -3.57378 1.000 25.03453 163 ASN A C 1
ATOM 1276 O O . ASN A 1 163 ? -54.89428 8.14694 -2.59718 1.000 24.49453 163 ASN A O 1
ATOM 1281 N N . LEU A 1 164 ? -56.93364 8.51969 -3.46254 1.000 23.43453 164 LEU A N 1
ATOM 1282 C CA . LEU A 1 164 ? -57.53794 8.67403 -2.13924 1.000 20.97453 164 LEU A CA 1
ATOM 1283 C C . LEU A 1 164 ? -58.84146 7.89315 -1.96843 1.000 26.90453 164 LEU A C 1
ATOM 1284 O O . LEU A 1 164 ? -58.93992 7.01478 -1.10020 1.000 23.30453 164 LEU A O 1
ATOM 1289 N N . ASP A 1 165 ? -59.85269 8.22741 -2.77058 1.000 28.15453 165 ASP A N 1
ATOM 1290 C CA . ASP A 1 165 ? -61.17247 7.60895 -2.63045 1.000 25.95453 165 ASP A CA 1
ATOM 1291 C C . ASP A 1 165 ? -61.15961 6.07779 -2.55693 1.000 23.61453 165 ASP A C 1
ATOM 1292 O O . ASP A 1 165 ? -61.93447 5.52817 -1.75794 1.000 29.83453 165 ASP A O 1
ATOM 1297 N N . PRO A 1 166 ? -60.32107 5.33947 -3.29783 1.000 27.75453 166 PRO A N 1
ATOM 1298 C CA . PRO A 1 166 ? -60.35175 3.86676 -3.17977 1.000 31.43453 166 PRO A CA 1
ATOM 1299 C C . PRO A 1 166 ? -59.90041 3.31459 -1.82616 1.000 34.35453 166 PRO A C 1
ATOM 1300 O O . PRO A 1 166 ? -60.02154 2.09864 -1.60870 1.000 28.87453 166 PRO A O 1
ATOM 1304 N N . LYS A 1 167 ? -59.38804 4.13739 -0.90758 1.000 25.06453 167 LYS A N 1
ATOM 1305 C CA . LYS A 1 167 ? -58.94237 3.60562 0.37704 1.000 30.42453 167 LYS A CA 1
ATOM 1306 C C . LYS A 1 167 ? -59.52847 4.37495 1.55521 1.000 19.08453 167 LYS A C 1
ATOM 1307 O O . LYS A 1 167 ? -59.05267 4.23560 2.68832 1.000 20.20453 167 LYS A O 1
ATOM 1313 N N . PHE A 1 168 ? -60.58406 5.15474 1.32497 1.000 23.29453 168 PHE A N 1
ATOM 1314 C CA . PHE A 1 168 ? -61.08123 6.02486 2.38237 1.000 24.33453 168 PHE A CA 1
ATOM 1315 C C . PHE A 1 168 ? -61.60018 5.23254 3.58115 1.000 20.13453 168 PHE A C 1
ATOM 1316 O O . PHE A 1 168 ? -61.43359 5.66074 4.73140 1.000 19.37453 168 PHE A O 1
ATOM 1324 N N . ASP A 1 169 ? -62.23110 4.07084 3.34872 1.000 14.53453 169 ASP A N 1
ATOM 1325 C CA . ASP A 1 169 ? -62.68267 3.28396 4.49461 1.000 17.78453 169 ASP A CA 1
ATOM 1326 C C . ASP A 1 169 ? -61.51356 2.86900 5.38445 1.000 16.95453 169 ASP A C 1
ATOM 1327 O O . ASP A 1 169 ? -61.61321 2.90998 6.61955 1.000 13.72453 169 ASP A O 1
ATOM 1332 N N . ASP A 1 170 ? -60.39825 2.46899 4.78181 1.000 14.77453 170 ASP A N 1
ATOM 1333 C CA . ASP A 1 170 ? -59.27057 2.02240 5.58575 1.000 14.76453 170 ASP A CA 1
ATOM 1334 C C . ASP A 1 170 ? -58.50848 3.18939 6.20285 1.000 16.05453 170 ASP A C 1
ATOM 1335 O O . ASP A 1 170 ? -57.91494 3.03227 7.27354 1.000 14.77453 170 ASP A O 1
ATOM 1340 N N . ILE A 1 171 ? -58.50613 4.35419 5.54929 1.000 16.28453 171 ILE A N 1
ATOM 1341 C CA . ILE A 1 171 ? -58.02343 5.57272 6.20599 1.000 13.63453 171 ILE A CA 1
ATOM 1342 C C . ILE A 1 171 ? -58.77423 5.80807 7.51465 1.000 13.52453 171 ILE A C 1
ATOM 1343 O O . ILE A 1 171 ? -58.16784 6.03859 8.57030 1.000 17.02453 171 ILE A O 1
ATOM 1348 N N . LEU A 1 172 ? -60.10901 5.71766 7.47542 1.000 14.63453 172 LEU A N 1
ATOM 1349 C CA . LEU A 1 172 ? -60.89420 5.92352 8.69218 1.000 16.90453 172 LEU A CA 1
ATOM 1350 C C . LEU A 1 172 ? -60.62048 4.84059 9.72844 1.000 20.13453 172 LEU A C 1
ATOM 1351 O O . LEU A 1 172 ? -60.55307 5.12536 10.92736 1.000 18.07453 172 LEU A O 1
ATOM 1356 N N . ALA A 1 173 ? -60.51999 3.58556 9.28822 1.000 19.28453 173 ALA A N 1
ATOM 1357 C CA . ALA A 1 173 ? -60.23346 2.49340 10.21313 1.000 21.49453 173 ALA A CA 1
ATOM 1358 C C . ALA A 1 173 ? -58.90185 2.71474 10.92739 1.000 14.96453 173 ALA A C 1
ATOM 1359 O O . ALA A 1 173 ? -58.80265 2.52466 12.14965 1.000 17.13453 173 ALA A O 1
ATOM 1361 N N . PHE A 1 174 ? -57.87264 3.13572 10.18428 1.000 15.89453 174 PHE A N 1
ATOM 1362 C CA . PHE A 1 174 ? -56.58574 3.47559 10.79635 1.000 16.97453 174 PHE A CA 1
ATOM 1363 C C . PHE A 1 174 ? -56.73149 4.63517 11.77071 1.000 17.97453 174 PHE A C 1
ATOM 1364 O O . PHE A 1 174 ? -56.16443 4.61561 12.86920 1.000 18.30453 174 PHE A O 1
ATOM 1372 N N . MET A 1 175 ? -57.45849 5.68385 11.36725 1.000 18.94453 175 MET A N 1
ATOM 1373 C CA . MET A 1 175 ? -57.54200 6.87993 12.20484 1.000 16.46453 175 MET A CA 1
ATOM 1374 C C . MET A 1 175 ? -58.16438 6.57723 13.55311 1.000 20.36453 175 MET A C 1
ATOM 1375 O O . MET A 1 175 ? -57.72629 7.11535 14.57796 1.000 19.54453 175 MET A O 1
ATOM 1380 N N . GLN A 1 176 ? -59.22119 5.76250 13.57727 1.000 18.79453 176 GLN A N 1
ATOM 1381 C CA . GLN A 1 176 ? -59.96581 5.64090 14.82110 1.000 14.60453 176 GLN A CA 1
ATOM 1382 C C . GLN A 1 176 ? -59.26709 4.75433 15.85146 1.000 15.85453 176 GLN A C 1
ATOM 1383 O O . GLN A 1 176 ? -59.76109 4.64138 16.97794 1.000 15.14453 176 GLN A O 1
ATOM 1389 N N . ILE A 1 177 ? -58.14425 4.12303 15.50164 1.000 18.82453 177 ILE A N 1
ATOM 1390 C CA . ILE A 1 177 ? -57.41522 3.27885 16.45810 1.000 17.26453 177 ILE A CA 1
ATOM 1391 C C . ILE A 1 177 ? -57.04311 4.10170 17.68474 1.000 20.90453 177 ILE A C 1
ATOM 1392 O O . ILE A 1 177 ? -56.37053 5.13325 17.57605 1.000 18.67453 177 ILE A O 1
ATOM 1397 N N . GLY A 1 178 ? -57.47438 3.65005 18.86069 1.000 16.28453 178 GLY A N 1
ATOM 1398 C CA . GLY A 1 178 ? -57.14337 4.33430 20.09608 1.000 20.14453 178 GLY A CA 1
ATOM 1399 C C . GLY A 1 178 ? -57.86719 5.64356 20.34195 1.000 22.49453 178 GLY A C 1
ATOM 1400 O O . GLY A 1 178 ? -57.59448 6.29572 21.36380 1.000 20.97453 178 GLY A O 1
ATOM 1401 N N . ALA A 1 179 ? -58.78961 6.04515 19.46275 1.000 19.96453 179 ALA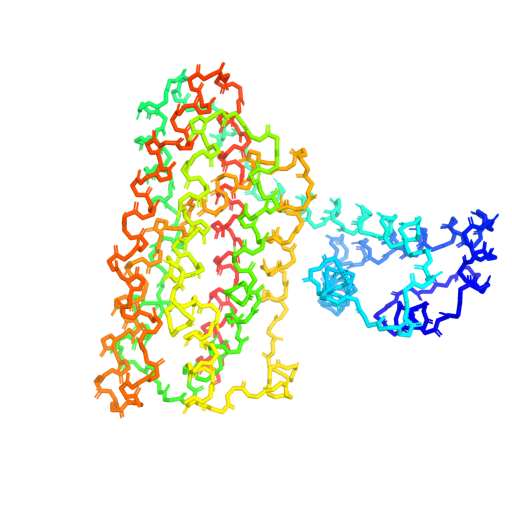 A N 1
ATOM 1402 C CA . ALA A 1 179 ? -59.44089 7.34520 19.60646 1.000 19.86453 179 ALA A CA 1
ATOM 1403 C C . ALA A 1 179 ? -60.34348 7.36411 20.83302 1.000 23.46453 179 ALA A C 1
ATOM 1404 O O . ALA A 1 179 ? -60.89510 6.33590 21.24272 1.000 16.41453 179 ALA A O 1
ATOM 1406 N N . ALA A 1 180 ? -60.47347 8.55535 21.42868 1.000 20.47453 180 ALA A N 1
ATOM 1407 C CA . ALA A 1 180 ? -61.38605 8.76900 22.54468 1.000 21.88453 180 ALA A CA 1
ATOM 1408 C C . ALA A 1 180 ? -62.83416 8.50626 22.11081 1.000 19.41453 180 ALA A C 1
ATOM 1409 O O . ALA A 1 180 ? -63.15069 8.54359 20.91626 1.000 16.41453 180 ALA A O 1
ATOM 1411 N N . PRO A 1 181 ? -63.72966 8.23639 23.07660 1.000 20.19453 181 PRO A N 1
ATOM 1412 C CA . PRO A 1 181 ? -65.04255 7.64309 22.72617 1.000 21.11453 181 PRO A CA 1
ATOM 1413 C C . PRO A 1 181 ? -65.88724 8.44413 21.73993 1.000 24.37453 181 PRO A C 1
ATOM 1414 O O . PRO A 1 181 ? -66.39339 7.87633 20.75610 1.000 19.84453 181 PRO A O 1
ATOM 1418 N N . ASP A 1 182 ? -66.08643 9.74194 21.98640 1.000 18.95453 182 ASP A N 1
ATOM 1419 C CA . ASP A 1 182 ? -66.92785 10.54269 21.09142 1.000 21.77453 182 ASP A CA 1
ATOM 1420 C C . ASP A 1 182 ? -66.34467 10.58813 19.68841 1.000 18.19453 182 ASP A C 1
ATOM 1421 O O . ASP A 1 182 ? -67.06187 10.41072 18.69546 1.000 17.39453 182 ASP A O 1
ATOM 1426 N N . GLU A 1 183 ? -65.04063 10.85964 19.58723 1.000 17.90453 183 GLU A N 1
ATOM 1427 C CA . GLU A 1 183 ? -64.38998 10.87324 18.28343 1.000 15.10453 183 GLU A CA 1
ATOM 1428 C C . GLU A 1 183 ? -64.47012 9.50046 17.62819 1.000 18.49453 183 GLU A C 1
ATOM 1429 O O . GLU A 1 183 ? -64.74314 9.39129 16.42750 1.000 13.31453 183 GLU A O 1
ATOM 1435 N N . LYS A 1 184 ? -64.22111 8.44132 18.40391 1.000 17.41453 184 LYS A N 1
ATOM 1436 C CA . LYS A 1 184 ? -64.24173 7.09066 17.84488 1.000 23.23453 184 LYS A CA 1
ATOM 1437 C C . LYS A 1 184 ? -65.61808 6.73635 17.30011 1.000 14.82453 184 LYS A C 1
ATOM 1438 O O . LYS A 1 184 ? -65.73690 6.16315 16.20961 1.000 17.03453 184 LYS A O 1
ATOM 1444 N N . MET A 1 185 ? -66.67169 7.09220 18.03311 1.000 15.56453 185 MET A N 1
ATOM 1445 C CA . MET A 1 185 ? -68.01442 6.71965 17.59966 1.000 18.70453 185 MET A CA 1
ATOM 1446 C C . MET A 1 185 ? -68.35365 7.41230 16.29051 1.000 13.97453 185 MET A C 1
ATOM 1447 O O . MET A 1 185 ? -68.95052 6.80717 15.39511 1.000 14.71453 185 MET A O 1
ATOM 1452 N N . GLU A 1 186 ? -67.95099 8.68153 16.14473 1.000 18.06453 186 GLU A N 1
ATOM 1453 C CA . GLU A 1 186 ? -68.23542 9.39324 14.90068 1.000 17.18453 186 GLU A CA 1
ATOM 1454 C C . GLU A 1 186 ? -67.44053 8.80906 13.73569 1.000 15.23453 186 GLU A C 1
ATOM 1455 O O . GLU A 1 186 ? -67.97976 8.60769 12.64050 1.000 15.27453 186 GLU A O 1
ATOM 1461 N N . ILE A 1 187 ? -66.13794 8.57261 13.93204 1.000 16.18453 187 ILE A N 1
ATOM 1462 C CA . ILE A 1 187 ? -65.36207 7.94622 12.86485 1.000 16.25453 187 ILE A CA 1
ATOM 1463 C C . ILE A 1 187 ? -65.93783 6.57624 12.53594 1.000 12.30453 187 ILE A C 1
ATOM 1464 O O . ILE A 1 187 ? -66.02780 6.18284 11.36336 1.000 15.33453 187 ILE A O 1
ATOM 1469 N N . ALA A 1 188 ? -66.35816 5.83890 13.56414 1.000 16.25453 188 ALA A N 1
ATOM 1470 C CA . ALA A 1 188 ? -66.88564 4.49358 13.34283 1.000 16.34453 188 ALA A CA 1
ATOM 1471 C C . ALA A 1 188 ? -68.16728 4.52381 12.50915 1.000 19.13453 188 ALA A C 1
ATOM 1472 O O . ALA A 1 188 ? -68.34268 3.70833 11.59360 1.000 17.14453 188 ALA A O 1
ATOM 1474 N N . GLY A 1 189 ? -69.07688 5.45227 12.80292 1.000 16.85453 189 GLY A N 1
ATOM 1475 C CA . GLY A 1 189 ? -70.26999 5.57484 11.97089 1.000 14.86453 189 GLY A CA 1
ATOM 1476 C C . GLY A 1 189 ? -69.94273 5.99820 10.55278 1.000 18.34453 189 GLY A C 1
ATOM 1477 O O . GLY A 1 189 ? -70.57234 5.54324 9.58875 1.000 19.61453 189 GLY A O 1
ATOM 1478 N N . ASN A 1 190 ? -68.94065 6.86651 10.40449 1.000 15.14453 190 ASN A N 1
ATOM 1479 C CA . ASN A 1 190 ? -68.47827 7.25512 9.08180 1.000 16.17453 190 ASN A CA 1
ATOM 1480 C C . ASN A 1 190 ? -67.96029 6.03999 8.32153 1.000 18.16453 190 ASN A C 1
ATOM 1481 O O . ASN A 1 190 ? -68.34257 5.79812 7.16768 1.000 17.42453 190 ASN A O 1
ATOM 1486 N N . TYR A 1 191 ? -67.11127 5.24299 8.97618 1.000 15.01453 191 TYR A N 1
ATOM 1487 C CA . TYR A 1 191 ? -66.62682 3.99952 8.38071 1.000 15.27453 191 TYR A CA 1
ATOM 1488 C C . TYR A 1 191 ? -67.78502 3.07071 7.99062 1.000 17.16453 191 TYR A C 1
ATOM 1489 O O . TYR A 1 191 ? -67.81909 2.53384 6.87693 1.000 17.89453 191 TYR A O 1
ATOM 1498 N N . TRP A 1 192 ? -68.73781 2.85381 8.89660 1.000 13.83453 192 TRP A N 1
ATOM 1499 C CA . TRP A 1 192 ? -69.86046 1.97519 8.55370 1.000 17.38453 192 TRP A CA 1
ATOM 1500 C C . TRP A 1 192 ? -70.62544 2.51143 7.33690 1.000 21.56453 192 TRP A C 1
ATOM 1501 O O . TRP A 1 192 ? -71.02460 1.74215 6.45105 1.000 18.19453 192 TRP A O 1
ATOM 1512 N N . ASP A 1 193 ? -70.80061 3.83369 7.25517 1.000 19.79453 193 ASP A N 1
ATOM 1513 C CA A ASP A 1 193 ? -71.37152 4.44731 6.05495 0.661 17.97453 193 ASP A CA 1
ATOM 1514 C CA B ASP A 1 193 ? -71.38290 4.42264 6.05416 0.339 18.06453 193 ASP A CA 1
ATOM 1515 C C . ASP A 1 193 ? -70.53363 4.11401 4.82183 1.000 16.09453 193 ASP A C 1
ATOM 1516 O O . ASP A 1 193 ? -71.06380 3.75582 3.76571 1.000 19.95453 193 ASP A O 1
ATOM 1525 N N . GLU A 1 194 ? -69.20367 4.26002 4.92758 1.000 15.91453 194 GLU A N 1
ATOM 1526 C CA . GLU A 1 194 ? -68.34260 3.88744 3.80496 1.000 19.25453 194 GLU A CA 1
ATOM 1527 C C . GLU A 1 194 ? -68.54685 2.42556 3.40986 1.000 17.76453 194 GLU A C 1
ATOM 1528 O O . GLU A 1 194 ? -68.41155 2.06840 2.23688 1.000 18.60453 194 GLU A O 1
ATOM 1534 N N . MET A 1 195 ? -68.85158 1.56939 4.37799 1.000 14.89453 195 MET A N 1
ATOM 1535 C CA . MET A 1 195 ? -69.10562 0.15086 4.15264 1.000 19.67453 195 MET A CA 1
ATOM 1536 C C . MET A 1 195 ? -70.56844 -0.10717 3.76172 1.000 21.94453 195 MET A C 1
ATOM 1537 O O . MET A 1 195 ? -71.10310 -1.19401 4.03297 1.000 20.43453 195 MET A O 1
ATOM 1542 N N . GLY A 1 196 ? -71.24401 0.89292 3.19091 1.000 23.26453 196 GLY A N 1
ATOM 1543 C CA . GLY A 1 196 ? -72.62414 0.75374 2.73733 1.000 19.55453 196 GLY A CA 1
ATOM 1544 C C . GLY A 1 196 ? -73.63893 0.44632 3.81663 1.000 22.48453 196 GLY A C 1
ATOM 1545 O O . GLY A 1 196 ? -74.72687 -0.06458 3.50686 1.000 20.14453 196 GLY A O 1
ATOM 1546 N N . ASN A 1 197 ? -73.31739 0.74253 5.07839 1.000 17.27453 197 ASN A N 1
ATOM 1547 C CA . ASN A 1 197 ? -74.12114 0.32915 6.23244 1.000 22.30453 197 ASN A CA 1
ATOM 1548 C C . ASN A 1 197 ? -74.50553 -1.15082 6.14583 1.000 23.20453 197 ASN A C 1
ATOM 1549 O O . ASN A 1 197 ? -75.58090 -1.56440 6.57631 1.000 18.04453 197 ASN A O 1
ATOM 1554 N N . GLY A 1 198 ? -73.60004 -1.96621 5.60400 1.000 19.38453 198 GLY A N 1
ATOM 1555 C CA . GLY A 1 198 ? -73.82374 -3.39098 5.50610 1.000 20.55453 198 GLY A CA 1
ATOM 1556 C C . GLY A 1 198 ? -74.34924 -3.87667 4.17181 1.000 19.72453 198 GLY A C 1
ATOM 1557 O O . GLY A 1 198 ? -74.48010 -5.08931 3.98768 1.000 17.66453 198 GLY A O 1
ATOM 1558 N N . LYS A 1 199 ? -74.63984 -2.98308 3.22922 1.000 18.31453 199 LYS A N 1
ATOM 1559 C CA . LYS A 1 199 ? -75.15710 -3.40352 1.93074 1.000 20.49453 199 LYS A CA 1
ATOM 1560 C C . LYS A 1 199 ? -74.04728 -3.32529 0.90032 1.000 20.05453 199 LYS A C 1
ATOM 1561 O O . LYS A 1 199 ? -73.54089 -2.22424 0.63709 1.000 23.13453 199 LYS A O 1
ATOM 1565 N N . PRO A 1 200 ? -73.63269 -4.44837 0.30690 1.000 20.35453 200 PRO A N 1
ATOM 1566 C CA . PRO A 1 200 ? -72.48430 -4.41473 -0.60577 1.000 19.12453 200 PRO A CA 1
ATOM 1567 C C . PRO A 1 200 ? -72.62896 -3.43843 -1.74617 1.000 23.75453 200 PRO A C 1
ATOM 1568 O O . PRO A 1 200 ? -71.62724 -2.84370 -2.15742 1.000 21.90453 200 PRO A O 1
ATOM 1572 N N . ALA A 1 201 ? -73.84174 -3.25175 -2.27770 1.000 25.71453 201 ALA A N 1
ATOM 1573 C CA . ALA A 1 201 ? -74.00902 -2.35635 -3.42182 1.000 26.83453 201 ALA A CA 1
ATOM 1574 C C . ALA A 1 201 ? -73.69668 -0.90738 -3.06003 1.000 24.70453 201 ALA A C 1
ATOM 1575 O O . ALA A 1 201 ? -73.31674 -0.12180 -3.93838 1.000 23.88453 201 ALA A O 1
ATOM 1577 N N . GLU A 1 202 ? -73.83070 -0.54061 -1.78115 1.000 24.27453 202 GLU A N 1
ATOM 1578 C CA . GLU A 1 202 ? -73.64133 0.83257 -1.32990 1.000 24.82453 202 GLU A CA 1
ATOM 1579 C C . GLU A 1 202 ? -72.25327 1.10270 -0.74041 1.000 25.16453 202 GLU A C 1
ATOM 1580 O O . GLU A 1 202 ? -72.00370 2.22258 -0.27821 1.000 24.66453 202 GLU A O 1
ATOM 1586 N N . VAL A 1 203 ? -71.35764 0.10886 -0.74324 1.000 19.37453 203 VAL A N 1
ATOM 1587 C CA . VAL A 1 203 ? -69.97803 0.31267 -0.31482 1.000 17.88453 203 VAL A CA 1
ATOM 1588 C C . VAL A 1 203 ? -69.33465 1.35797 -1.21266 1.000 24.05453 203 VAL A C 1
ATOM 1589 O O . VAL A 1 203 ? -69.40414 1.27243 -2.44559 1.000 17.83453 203 VAL A O 1
ATOM 1593 N N . HIS A 1 204 ? -68.70195 2.35965 -0.59733 1.000 22.35453 204 HIS A N 1
ATOM 1594 C CA . HIS A 1 204 ? -68.28300 3.51980 -1.37485 1.000 22.98453 204 HIS A CA 1
ATOM 1595 C C . HIS A 1 204 ? -67.18085 3.17119 -2.36936 1.000 20.41453 204 HIS A C 1
ATOM 1596 O O . HIS A 1 204 ? -67.20334 3.65220 -3.50938 1.000 23.34453 204 HIS A O 1
ATOM 1603 N N . THR A 1 205 ? -66.20537 2.34210 -1.97597 1.000 15.78453 205 THR A N 1
ATOM 1604 C CA . THR A 1 205 ? -65.17545 1.97475 -2.94783 1.000 17.19453 205 THR A CA 1
ATOM 1605 C C . THR A 1 205 ? -65.77236 1.23084 -4.13650 1.000 22.77453 205 THR A C 1
ATOM 1606 O O . THR A 1 205 ? -65.28732 1.37248 -5.26598 1.000 23.04453 205 THR A O 1
ATOM 1610 N N . ALA A 1 206 ? -66.82513 0.44249 -3.90829 1.000 25.53453 206 ALA A N 1
ATOM 1611 C CA . ALA A 1 206 ? -67.47228 -0.24882 -5.01516 1.000 21.88453 206 ALA A CA 1
ATOM 1612 C C . ALA A 1 206 ? -68.13269 0.74154 -5.96454 1.000 22.75453 206 ALA A C 1
ATOM 1613 O O . ALA A 1 206 ? -67.99632 0.62438 -7.18499 1.000 24.11453 206 ALA A O 1
ATOM 1615 N N . MET A 1 207 ? -68.86582 1.72639 -5.43288 1.000 19.31453 207 MET A N 1
ATOM 1616 C CA . MET A 1 207 ? -69.46468 2.68447 -6.35766 1.000 19.81453 207 MET A CA 1
ATOM 1617 C C . MET A 1 207 ? -68.41816 3.57770 -7.01243 1.000 25.86453 207 MET A C 1
ATOM 1618 O O . MET A 1 207 ? -68.60942 3.98626 -8.16300 1.000 24.37453 207 MET A O 1
ATOM 1623 N N . PHE A 1 208 ? -67.29590 3.86411 -6.33946 1.000 24.15453 208 PHE A N 1
ATOM 1624 C CA . PHE A 1 208 ? -66.23221 4.60634 -7.01561 1.000 23.75453 208 PHE A CA 1
ATOM 1625 C C . PHE A 1 208 ? -65.65962 3.81631 -8.18695 1.000 25.22453 208 PHE A C 1
ATOM 1626 O O . PHE A 1 208 ? -65.41904 4.37465 -9.26503 1.000 23.35453 208 PHE A O 1
ATOM 1634 N N . ALA A 1 209 ? -65.41512 2.51613 -7.99214 1.000 26.62453 209 ALA A N 1
ATOM 1635 C CA . ALA A 1 209 ? -64.92332 1.69524 -9.09313 1.000 27.99453 209 ALA A CA 1
ATOM 1636 C C . ALA A 1 209 ? -65.87934 1.71736 -10.28611 1.000 25.39453 209 ALA A C 1
ATOM 1637 O O . ALA A 1 209 ? -65.43877 1.60380 -11.43762 1.000 28.00453 209 ALA A O 1
ATOM 1639 N N . HIS A 1 210 ? -67.18082 1.88499 -10.04427 1.000 28.56453 210 HIS A N 1
ATOM 1640 C CA . HIS A 1 210 ? -68.11731 1.94543 -11.16400 1.000 34.81453 210 HIS A CA 1
ATOM 1641 C C . HIS A 1 210 ? -67.95803 3.22571 -11.96984 1.000 30.56453 210 HIS A C 1
ATOM 1642 O O . HIS A 1 210 ? -68.15140 3.21266 -13.19241 1.000 28.40453 210 HIS A O 1
ATOM 1649 N N . ALA A 1 211 ? -67.63301 4.34149 -11.30814 1.000 32.97453 211 ALA A N 1
ATOM 1650 C CA . ALA A 1 211 ? -67.31318 5.56008 -12.04255 1.000 23.02453 211 ALA A CA 1
ATOM 1651 C C . ALA A 1 211 ? -66.07947 5.35793 -12.90685 1.000 23.54453 211 ALA A C 1
ATOM 1652 O O . ALA A 1 211 ? -66.04129 5.79220 -14.06443 1.000 25.51453 211 ALA A O 1
ATOM 1654 N N . LEU A 1 212 ? -65.05442 4.70344 -12.35384 1.000 21.54453 212 LEU A N 1
ATOM 1655 C CA . LEU A 1 212 ? -63.85926 4.40914 -13.12956 1.000 25.13453 212 LEU A CA 1
ATOM 1656 C C . LEU A 1 212 ? -64.19822 3.54147 -14.33704 1.000 26.07453 212 LEU A C 1
ATOM 1657 O O . LEU A 1 212 ? -63.72801 3.79941 -15.44870 1.000 27.87453 212 LEU A O 1
ATOM 1662 N N . ASP A 1 213 ? -65.01963 2.51022 -14.13439 1.000 27.37453 213 ASP A N 1
ATOM 1663 C CA . ASP A 1 213 ? -65.43769 1.66409 -15.25429 1.000 31.40453 213 ASP A CA 1
ATOM 1664 C C . ASP A 1 213 ? -66.16764 2.47150 -16.31843 1.000 27.46453 213 ASP A C 1
ATOM 1665 O O . ASP A 1 213 ? -65.92346 2.29408 -17.51824 1.000 26.46453 213 ASP A O 1
ATOM 1670 N N . ALA A 1 214 ? -67.04153 3.39151 -15.89310 1.000 25.90453 214 ALA A N 1
ATOM 1671 C CA . ALA A 1 214 ? -67.85760 4.15106 -16.83216 1.000 24.42453 214 ALA A CA 1
ATOM 1672 C C . ALA A 1 214 ? -67.01460 4.91532 -17.84402 1.000 29.15453 214 ALA A C 1
ATOM 1673 O O . ALA A 1 214 ? -67.45405 5.13139 -18.97822 1.000 26.85453 214 ALA A O 1
ATOM 1675 N N . LEU A 1 215 ? -65.81502 5.34307 -17.45997 1.000 22.26453 215 LEU A N 1
ATOM 1676 C CA . LEU A 1 215 ? -64.94611 6.09803 -18.34935 1.000 26.06453 215 LEU A CA 1
ATOM 1677 C C . LEU A 1 215 ? -63.68947 5.31936 -18.71377 1.000 23.37453 215 LEU A C 1
ATOM 1678 O O . LEU A 1 215 ? -62.73598 5.90780 -19.23075 1.000 26.63453 215 LEU A O 1
ATOM 1683 N N . ASP A 1 216 ? -63.67193 4.01301 -18.46123 1.000 25.86453 216 ASP A N 1
ATOM 1684 C CA . ASP A 1 216 ? -62.50506 3.17081 -18.71471 1.000 23.97453 216 ASP A CA 1
ATOM 1685 C C . ASP A 1 216 ? -61.24024 3.78955 -18.11473 1.000 31.49453 216 ASP A C 1
ATOM 1686 O O . ASP A 1 216 ? -60.20456 3.93302 -18.77422 1.000 25.72453 216 ASP A O 1
ATOM 1691 N N . VAL A 1 217 ? -61.33853 4.16949 -16.84051 1.000 24.79453 217 VAL A N 1
ATOM 1692 C CA . VAL A 1 217 ? -60.16530 4.58957 -16.08909 1.000 24.83453 217 VAL A CA 1
ATOM 1693 C C . VAL A 1 217 ? -59.45619 3.32737 -15.62444 1.000 25.20453 217 VAL A C 1
ATOM 1694 O O . VAL A 1 217 ? -59.52189 2.96316 -14.44350 1.000 25.05453 217 VAL A O 1
ATOM 1698 N N . ASN A 1 218 ? -58.78300 2.64336 -16.55254 1.000 25.29453 218 ASN A N 1
ATOM 1699 C CA . ASN A 1 218 ? -58.16510 1.36252 -16.24437 1.000 32.71453 218 ASN A CA 1
ATOM 1700 C C . ASN A 1 218 ? -56.79080 1.56005 -15.59806 1.000 34.98453 218 ASN A C 1
ATOM 1701 O O . ASN A 1 218 ? -56.20516 2.64912 -15.62552 1.000 28.57453 218 ASN A O 1
ATOM 1706 N N . ASP A 1 219 ? -56.27110 0.46410 -15.02729 1.000 30.86453 219 ASP A N 1
ATOM 1707 C CA . ASP A 1 219 ? -55.05582 0.52621 -14.21685 1.000 36.24453 219 ASP A CA 1
ATOM 1708 C C . ASP A 1 219 ? -53.87298 1.08920 -14.99575 1.000 36.42453 219 ASP A C 1
ATOM 1709 O O . ASP A 1 219 ? -53.03974 1.81398 -14.43251 1.000 31.35453 219 ASP A O 1
ATOM 1714 N N . ASP A 1 220 ? -53.77603 0.76322 -16.28911 1.000 33.68453 220 ASP A N 1
ATOM 1715 C CA . ASP A 1 220 ? -52.66930 1.26316 -17.09623 1.000 30.17453 220 ASP A CA 1
ATOM 1716 C C . ASP A 1 220 ? -52.83477 2.74331 -17.40129 1.000 31.78453 220 ASP A C 1
ATOM 1717 O O . ASP A 1 220 ? -51.85539 3.49635 -17.39545 1.000 30.88453 220 ASP A O 1
ATOM 1722 N N . TYR A 1 221 ? -54.05949 3.16728 -17.71160 1.000 31.06453 221 TYR A N 1
ATOM 1723 C CA . TYR A 1 221 ? -54.33457 4.59085 -17.85600 1.000 31.68453 221 TYR A CA 1
ATOM 1724 C C . TYR A 1 221 ? -53.93900 5.35030 -16.59310 1.000 20.55453 221 TYR A C 1
ATOM 1725 O O . TYR A 1 221 ? -53.29680 6.40275 -16.67294 1.000 29.42453 221 TYR A O 1
ATOM 1734 N N . ILE A 1 222 ? -54.29216 4.81552 -15.41884 1.000 22.50453 222 ILE A N 1
ATOM 1735 C CA . ILE A 1 222 ? -53.97791 5.48990 -14.16163 1.000 25.10453 222 ILE A CA 1
ATOM 1736 C C . ILE A 1 222 ? -52.47389 5.63803 -14.01007 1.000 28.90453 222 ILE A C 1
ATOM 1737 O O . ILE A 1 222 ? -51.96238 6.74107 -13.78117 1.000 21.17453 222 ILE A O 1
ATOM 1742 N N . ARG A 1 223 ? -51.74322 4.52428 -14.14657 1.000 27.02453 223 ARG A N 1
ATOM 1743 C CA . ARG A 1 223 ? -50.29411 4.55978 -13.97923 1.000 28.36453 223 ARG A CA 1
ATOM 1744 C C . ARG A 1 223 ? -49.65177 5.55366 -14.94446 1.000 29.84453 223 ARG A C 1
ATOM 1745 O O . ARG A 1 223 ? -48.76848 6.33077 -14.55533 1.000 29.09453 223 ARG A O 1
ATOM 1753 N N . ARG A 1 224 ? -50.12191 5.57632 -16.19758 1.000 28.26453 224 ARG A N 1
ATOM 1754 C CA . ARG A 1 224 ? -49.56643 6.47135 -17.20652 1.000 29.48453 224 ARG A CA 1
ATOM 1755 C C . ARG A 1 224 ? -49.89196 7.93136 -16.92959 1.000 30.77453 224 ARG A C 1
ATOM 1756 O O . ARG A 1 224 ? -49.15304 8.81765 -17.36336 1.000 28.66453 224 ARG A O 1
ATOM 1764 N N . ASN A 1 225 ? -51.00945 8.21273 -16.26666 1.000 23.20453 225 ASN A N 1
ATOM 1765 C CA . ASN A 1 225 ? -51.52101 9.57470 -16.23256 1.000 26.19453 225 ASN A CA 1
ATOM 1766 C C . ASN A 1 225 ? -51.51889 10.21063 -14.85060 1.000 24.58453 225 ASN A C 1
ATOM 1767 O O . ASN A 1 225 ? -51.80570 11.40813 -14.73821 1.000 22.32453 225 ASN A O 1
ATOM 1772 N N . LEU A 1 226 ? -51.20032 9.45529 -13.80990 1.000 21.91453 226 LEU A N 1
ATOM 1773 C CA . LEU A 1 226 ? -51.18750 9.98949 -12.45677 1.000 24.08453 226 LEU A CA 1
ATOM 1774 C C . LEU A 1 226 ? -50.16092 11.11257 -12.33446 1.000 21.77453 226 LEU A C 1
ATOM 1775 O O . LEU A 1 226 ? -48.97100 10.92114 -12.61379 1.000 18.69453 226 LEU A O 1
ATOM 1780 N N . LEU A 1 227 ? -50.62115 12.28390 -11.91698 1.000 18.29453 227 LEU A N 1
ATOM 1781 C CA . LEU A 1 227 ? -49.74103 13.43075 -11.76423 1.000 17.85453 227 LEU A CA 1
ATOM 1782 C C . LEU A 1 227 ? -48.88578 13.31078 -10.50644 1.000 18.39453 227 LEU A C 1
ATOM 1783 O O . LEU A 1 227 ? -49.32350 12.73299 -9.50500 1.000 20.12453 227 LEU A O 1
ATOM 1788 N N . PRO A 1 228 ? -47.67738 13.89369 -10.51758 1.000 16.76453 228 PRO A N 1
ATOM 1789 C CA . PRO A 1 228 ? -46.85236 13.89029 -9.29579 1.000 14.90453 228 PRO A CA 1
ATOM 1790 C C . PRO A 1 228 ? -47.58160 14.42940 -8.06888 1.000 22.64453 228 PRO A C 1
ATOM 1791 O O . PRO A 1 228 ? -47.46375 13.85560 -6.98166 1.000 18.46453 228 PRO A O 1
ATOM 1795 N N . GLU A 1 229 ? -48.35104 15.50968 -8.21648 1.000 19.21453 229 GLU A N 1
ATOM 1796 C CA A GLU A 1 229 ? -49.05723 16.02652 -7.04936 0.591 17.20453 229 GLU A CA 1
ATOM 1797 C CA B GLU A 1 229 ? -49.10969 16.07451 -7.10770 0.409 17.23453 229 GLU A CA 1
ATOM 1798 C C . GLU A 1 229 ? -50.22029 15.13237 -6.64635 1.000 18.64453 229 GLU A C 1
ATOM 1799 O O . GLU A 1 229 ? -50.61191 15.14649 -5.47201 1.000 17.42453 229 GLU A O 1
ATOM 1810 N N . ALA A 1 230 ? -50.77562 14.34819 -7.56803 1.000 17.26453 230 ALA A N 1
ATOM 1811 C CA . ALA A 1 230 ? -51.76820 13.35675 -7.17010 1.000 18.55453 230 ALA A CA 1
ATOM 1812 C C . ALA A 1 230 ? -51.12421 12.27028 -6.32238 1.000 18.00453 230 ALA A C 1
ATOM 1813 O O . ALA A 1 230 ? -51.70736 11.82004 -5.32980 1.000 17.17453 230 ALA A O 1
ATOM 1815 N N . LYS A 1 231 ? -49.90645 11.85112 -6.68716 1.000 19.07453 231 LYS A N 1
ATOM 1816 C CA . LYS A 1 231 ? -49.18140 10.88666 -5.86022 1.000 23.87453 231 LYS A CA 1
ATOM 1817 C C . LYS A 1 231 ? -48.88734 11.46413 -4.47912 1.000 21.12453 231 LYS A C 1
ATOM 1818 O O . LYS A 1 231 ? -49.04918 10.77445 -3.45758 1.000 15.58453 231 LYS A O 1
ATOM 1824 N N . ALA A 1 232 ? -48.46459 12.73553 -4.42981 1.000 19.04453 232 ALA A N 1
ATOM 1825 C CA . ALA A 1 232 ? -48.18188 13.38715 -3.15501 1.000 17.74453 232 ALA A CA 1
ATOM 1826 C C . ALA A 1 232 ? -49.43088 13.45143 -2.28609 1.000 18.16453 232 ALA A C 1
ATOM 1827 O O . ALA A 1 232 ? -49.37058 13.17415 -1.08334 1.000 19.28453 232 ALA A O 1
ATOM 1829 N N . SER A 1 233 ? -50.57344 13.81513 -2.87374 1.000 15.14453 233 SER A N 1
ATOM 1830 C CA . SER A 1 233 ? -51.81584 13.86177 -2.10559 1.000 16.59453 233 SER A CA 1
ATOM 1831 C C . SER A 1 233 ? -52.14724 12.49917 -1.52015 1.000 17.33453 233 SER A C 1
ATOM 1832 O O . SER A 1 233 ? -52.52059 12.38814 -0.34600 1.000 20.13453 233 SER A O 1
ATOM 1835 N N . GLY A 1 234 ? -52.05160 11.44766 -2.33648 1.000 15.79453 234 GLY A N 1
ATOM 1836 C CA . GLY A 1 234 ? -52.35138 10.11734 -1.82398 1.000 18.88453 234 GLY A CA 1
ATOM 1837 C C . GLY A 1 234 ? -51.39398 9.70825 -0.72149 1.000 23.26453 234 GLY A C 1
ATOM 1838 O O . GLY A 1 234 ? -51.79892 9.11025 0.27781 1.000 15.64453 234 GLY A O 1
ATOM 1839 N N . ASN A 1 235 ? -50.11221 10.05464 -0.87698 1.000 18.17453 235 ASN A N 1
ATOM 1840 C CA . ASN A 1 235 ? -49.10740 9.68184 0.11518 1.000 17.61453 235 ASN A CA 1
ATOM 1841 C C . ASN A 1 235 ? -49.30028 10.43869 1.41974 1.000 17.29453 235 ASN A C 1
ATOM 1842 O O . ASN A 1 235 ? -49.04278 9.89577 2.50052 1.000 13.58453 235 ASN A O 1
ATOM 1847 N N . LEU A 1 236 ? -49.70820 11.70694 1.33519 1.000 14.66453 236 LEU A N 1
ATOM 1848 C CA . LEU A 1 236 ? -49.99224 12.48057 2.53834 1.000 14.38453 236 LEU A CA 1
ATOM 1849 C C . LEU A 1 236 ? -51.12530 11.84748 3.33079 1.000 17.40453 236 LEU A C 1
ATOM 1850 O O . LEU A 1 236 ? -51.05036 11.72297 4.56209 1.000 16.02453 236 LEU A O 1
ATOM 1855 N N . ALA A 1 237 ? -52.20825 11.48255 2.63894 1.000 13.92453 237 ALA A N 1
ATOM 1856 C CA . ALA A 1 237 ? -53.33883 10.85581 3.31653 1.000 15.45453 237 ALA A CA 1
ATOM 1857 C C . ALA A 1 237 ? -52.90707 9.57546 4.01443 1.000 14.73453 237 ALA A C 1
ATOM 1858 O O . ALA A 1 237 ? -53.26630 9.34398 5.17645 1.000 18.72453 237 ALA A O 1
ATOM 1860 N N . SER A 1 238 ? -52.10645 8.74997 3.32967 1.000 15.39453 238 SER A N 1
ATOM 1861 C CA . SER A 1 238 ? -51.63865 7.49997 3.91844 1.000 15.56453 238 SER A CA 1
ATOM 1862 C C . SER A 1 238 ? -50.75166 7.76532 5.12641 1.000 14.34453 238 SER A C 1
ATOM 1863 O O . SER A 1 238 ? -50.90033 7.12832 6.18158 1.000 15.87453 238 SER A O 1
ATOM 1866 N N . CYS A 1 239 ? -49.78707 8.67338 4.95998 1.000 13.80453 239 CYS A N 1
ATOM 1867 C CA . CYS A 1 239 ? -48.83535 9.00499 6.01456 1.000 12.89453 239 CYS A CA 1
ATOM 1868 C C . CYS A 1 239 ? -49.55362 9.40454 7.29469 1.000 14.44453 239 CYS A C 1
ATOM 1869 O O . CYS A 1 239 ? -49.25537 8.90020 8.38638 1.000 15.75453 239 CYS A O 1
ATOM 1872 N N . LEU A 1 240 ? -50.52374 10.30643 7.16838 1.000 13.02453 240 LEU A N 1
ATOM 1873 C CA . LEU A 1 240 ? -51.19673 10.83726 8.33856 1.000 11.69453 240 LEU A CA 1
ATOM 1874 C C . LEU A 1 240 ? -52.11592 9.79452 8.96516 1.000 16.31453 240 LEU A C 1
ATOM 1875 O O . LEU A 1 240 ? -52.26663 9.75954 10.18815 1.000 16.11453 240 LEU A O 1
ATOM 1880 N N . ALA A 1 241 ? -52.72247 8.92939 8.15075 1.000 15.43453 241 ALA A N 1
ATOM 1881 C CA . ALA A 1 241 ? -53.66700 7.95427 8.69845 1.000 15.93453 241 ALA A CA 1
ATOM 1882 C C . ALA A 1 241 ? -52.95684 6.86586 9.50056 1.000 16.57453 241 ALA A C 1
ATOM 1883 O O . ALA A 1 241 ? -53.46742 6.42345 10.53692 1.000 19.96453 241 ALA A O 1
ATOM 1885 N N . ILE A 1 242 ? -51.76455 6.43937 9.06983 1.000 16.85453 242 ILE A N 1
ATOM 1886 C CA . ILE A 1 242 ? -51.21128 5.19213 9.60391 1.000 20.50453 242 ILE A CA 1
ATOM 1887 C C . ILE A 1 242 ? -50.36717 5.36704 10.86186 1.000 22.83453 242 ILE A C 1
ATOM 1888 O O . ILE A 1 242 ? -50.03554 4.35751 11.49857 1.000 20.56453 242 ILE A O 1
ATOM 1893 N N . SER A 1 243 ? -49.99445 6.59516 11.24336 1.000 18.41453 243 SER A N 1
ATOM 1894 C CA . SER A 1 243 ? -49.27936 6.81712 12.49819 1.000 17.88453 243 SER A CA 1
ATOM 1895 C C . SER A 1 243 ? -50.23387 7.38870 13.53825 1.000 20.72453 243 SER A C 1
ATOM 1896 O O . SER A 1 243 ? -50.90160 8.39706 13.28194 1.000 19.62453 243 SER A O 1
ATOM 1899 N N . ARG A 1 244 ? -50.28443 6.75621 14.72070 1.000 15.52453 244 ARG A N 1
ATOM 1900 C CA . ARG A 1 244 ? -51.06946 7.32417 15.81927 1.000 16.89453 244 ARG A CA 1
ATOM 1901 C C . ARG A 1 244 ? -50.70279 8.78151 16.06346 1.000 16.79453 244 ARG A C 1
ATOM 1902 O O . ARG A 1 244 ? -51.57507 9.61348 16.33790 1.000 16.16453 244 ARG A O 1
ATOM 1910 N N . ARG A 1 245 ? -49.41284 9.11060 15.98212 1.000 12.14453 245 ARG A N 1
ATOM 1911 C CA . ARG A 1 245 ? -48.98877 10.45700 16.34492 1.000 19.07453 245 ARG A CA 1
ATOM 1912 C C . ARG A 1 245 ? -49.49470 11.51072 15.36705 1.000 15.01453 245 ARG A C 1
ATOM 1913 O O . ARG A 1 245 ? -49.51922 12.69617 15.71489 1.000 17.00453 245 ARG A O 1
ATOM 1921 N N . HIS A 1 246 ? -49.87999 11.11302 14.15139 1.000 14.08453 246 HIS A N 1
ATOM 1922 C CA . HIS A 1 246 ? -50.45877 12.03498 13.18637 1.000 19.24453 246 HIS A CA 1
ATOM 1923 C C . HIS A 1 246 ? -51.98301 12.09789 13.27877 1.000 16.19453 246 HIS A C 1
ATOM 1924 O O . HIS A 1 246 ? -52.61902 12.69275 12.40472 1.000 15.10453 246 HIS A O 1
ATOM 1931 N N . TYR A 1 247 ? -52.57935 11.50070 14.31255 1.000 13.99453 247 TYR A N 1
ATOM 1932 C CA . TYR A 1 247 ? -54.03639 11.46897 14.41159 1.000 14.50453 247 TYR A CA 1
ATOM 1933 C C . TYR A 1 247 ? -54.64889 12.87180 14.32500 1.000 17.99453 247 TYR A C 1
ATOM 1934 O O . TYR A 1 247 ? -55.61101 13.09304 13.58059 1.000 14.77453 247 TYR A O 1
ATOM 1943 N N . TYR A 1 248 ? -54.10838 13.83984 15.07642 1.000 15.21453 248 TYR A N 1
ATOM 1944 C CA . TYR A 1 248 ? -54.77575 15.14083 15.11688 1.000 14.45453 248 TYR A CA 1
ATOM 1945 C C . TYR A 1 248 ? -54.59247 15.89340 13.79838 1.000 17.17453 248 TYR A C 1
ATOM 1946 O O . TYR A 1 248 ? -55.52319 16.56386 13.33385 1.000 13.97453 248 TYR A O 1
ATOM 1955 N N . LYS A 1 249 ? -53.42779 15.75412 13.14687 1.000 13.44453 249 LYS A N 1
ATOM 1956 C CA . LYS A 1 249 ? -53.31518 16.23592 11.76647 1.000 13.96453 249 LYS A CA 1
ATOM 1957 C C . LYS A 1 249 ? -54.35977 15.58661 10.87542 1.000 15.68453 249 LYS A C 1
ATOM 1958 O O . LYS A 1 249 ? -54.96470 16.25435 10.02808 1.000 13.79453 249 LYS A O 1
ATOM 1964 N N . SER A 1 250 ? -54.54983 14.26758 11.02060 1.000 14.46453 250 SER A N 1
ATOM 1965 C CA . SER A 1 250 ? -55.51490 13.56263 10.18492 1.000 12.87453 250 SER A CA 1
ATOM 1966 C C . SER A 1 250 ? -56.90822 14.10802 10.40585 1.000 15.32453 250 SER A C 1
ATOM 1967 O O . SER A 1 250 ? -57.70841 14.18989 9.46687 1.000 15.18453 250 SER A O 1
ATOM 1970 N N . VAL A 1 251 ? -57.22614 14.44091 11.66127 1.000 13.04453 251 VAL A N 1
ATOM 1971 C CA . VAL A 1 251 ? -58.53376 14.99804 11.98147 1.000 14.86453 251 VAL A CA 1
ATOM 1972 C C . VAL A 1 251 ? -58.76232 16.27562 11.17796 1.000 18.24453 251 VAL A C 1
ATOM 1973 O O . VAL A 1 251 ? -59.84570 16.48483 10.62229 1.000 15.13453 251 VAL A O 1
ATOM 1977 N N . GLY A 1 252 ? -57.73241 17.12503 11.06322 1.000 15.07453 252 GLY A N 1
ATOM 1978 C CA . GLY A 1 252 ? -57.86976 18.33457 10.24905 1.000 12.85453 252 GLY A CA 1
ATOM 1979 C C . GLY A 1 252 ? -57.87179 18.03740 8.75553 1.000 19.15453 252 GLY A C 1
ATOM 1980 O O . GLY A 1 252 ? -58.64652 18.62507 7.99172 1.000 12.49453 252 GLY A O 1
ATOM 1981 N N . PHE A 1 253 ? -57.02492 17.09917 8.32870 1.000 14.55453 253 PHE A N 1
ATOM 1982 C CA . PHE A 1 253 ? -56.87579 16.76030 6.91478 1.000 15.39453 253 PHE A CA 1
ATOM 1983 C C . PHE A 1 253 ? -58.15815 16.15213 6.34946 1.000 15.76453 253 PHE A C 1
ATOM 1984 O O . PHE A 1 253 ? -58.66101 16.57861 5.30415 1.000 14.27453 253 PHE A O 1
ATOM 1992 N N . PHE A 1 254 ? -58.70221 15.14083 7.01978 1.000 13.06453 254 PHE A N 1
ATOM 1993 C CA . PHE A 1 254 ? -59.91398 14.53480 6.50189 1.000 17.60453 254 PHE A CA 1
ATOM 1994 C C . PHE A 1 254 ? -61.15649 15.32250 6.90430 1.000 16.41453 254 PHE A C 1
ATOM 1995 O O . PHE A 1 254 ? -62.17449 15.22230 6.22187 1.000 17.54453 254 PHE A O 1
ATOM 2003 N N . GLY A 1 255 ? -61.07587 16.15714 7.94510 1.000 16.20453 255 GLY A N 1
ATOM 2004 C CA . GLY A 1 255 ? -62.15086 17.11371 8.18664 1.000 17.14453 255 GLY A CA 1
ATOM 2005 C C . GLY A 1 255 ? -62.35157 18.07311 7.02174 1.000 14.36453 255 GLY A C 1
ATOM 2006 O O . GLY A 1 255 ? -63.47562 18.28421 6.55489 1.000 13.89453 255 GLY A O 1
ATOM 2007 N N . VAL A 1 256 ? -61.25950 18.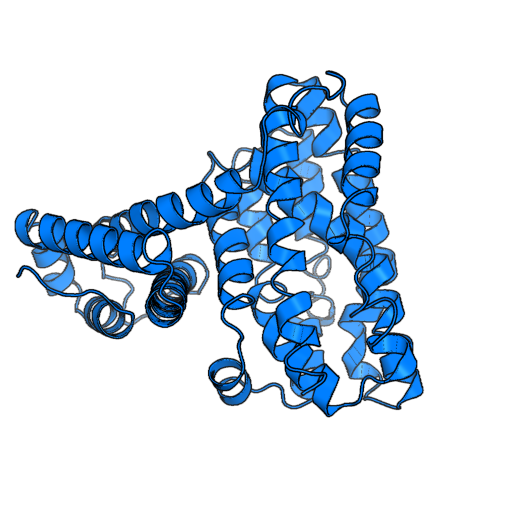65125 6.51909 1.000 15.94453 256 VAL A N 1
ATOM 2008 C CA . VAL A 1 256 ? -61.36474 19.51666 5.34194 1.000 15.67453 256 VAL A CA 1
ATOM 2009 C C . VAL A 1 256 ? -61.91635 18.72984 4.15977 1.000 14.70453 256 VAL A C 1
ATOM 2010 O O . VAL A 1 256 ? -62.76821 19.22115 3.41304 1.000 13.95453 256 VAL A O 1
ATOM 2014 N N . THR A 1 257 ? -61.46099 17.48314 3.99584 1.000 13.40453 257 THR A N 1
ATOM 2015 C CA . THR A 1 257 ? -61.93642 16.64200 2.89934 1.000 16.90453 257 THR A CA 1
ATOM 2016 C C . THR A 1 257 ? -63.44868 16.48631 2.94646 1.000 19.35453 257 THR A C 1
ATOM 2017 O O . THR A 1 257 ? -64.13718 16.73540 1.94784 1.000 20.32453 257 THR A O 1
ATOM 2021 N N . GLU A 1 258 ? -63.98756 16.10040 4.11336 1.000 17.66453 258 GLU A N 1
ATOM 2022 C CA . GLU A 1 258 ? -65.43878 15.93292 4.24831 1.000 21.05453 258 GLU A CA 1
ATOM 2023 C C . GLU A 1 258 ? -66.16938 17.24559 4.00975 1.000 20.38453 258 GLU A C 1
ATOM 2024 O O . GLU A 1 258 ? -67.25824 17.27089 3.42262 1.000 21.35453 258 GLU A O 1
ATOM 2030 N N . TYR A 1 259 ? -65.58168 18.34363 4.46632 1.000 14.46453 259 TYR A N 1
ATOM 2031 C CA . TYR A 1 259 ? -66.24442 19.64258 4.39319 1.000 17.93453 259 TYR A CA 1
ATOM 2032 C C . TYR A 1 259 ? -66.37353 20.12641 2.95128 1.000 21.40453 259 TYR A C 1
ATOM 2033 O O . TYR A 1 259 ? -67.38362 20.74152 2.58034 1.000 17.88453 259 TYR A O 1
ATOM 2042 N N . LEU A 1 260 ? -65.36605 19.85735 2.12151 1.000 16.26453 260 LEU A N 1
ATOM 2043 C CA . LEU A 1 260 ? -65.34543 20.40586 0.77093 1.000 20.29453 260 LEU A CA 1
ATOM 2044 C C . LEU A 1 260 ? -66.01425 19.50776 -0.25635 1.000 19.17453 260 LEU A C 1
ATOM 2045 O O . LEU A 1 260 ? -66.38710 19.99543 -1.33135 1.000 19.45453 260 LEU A O 1
ATOM 2050 N N . VAL A 1 261 ? -66.17615 18.21856 0.04228 1.000 15.01453 261 VAL A N 1
ATOM 2051 C CA . VAL A 1 261 ? -66.68495 17.28582 -0.96513 1.000 21.54453 261 VAL A CA 1
ATOM 2052 C C . VAL A 1 261 ? -68.05320 17.69535 -1.50240 1.000 25.08453 261 VAL A C 1
ATOM 2053 O O . VAL A 1 261 ? -68.23319 17.68418 -2.73024 1.000 23.40453 261 VAL A O 1
ATOM 2057 N N . PRO A 1 262 ? -69.03397 18.09322 -0.67579 1.000 27.72453 262 PRO A N 1
ATOM 2058 C CA . PRO A 1 262 ? -70.37487 18.37044 -1.23699 1.000 24.29453 262 PRO A CA 1
ATOM 2059 C C . PRO A 1 262 ? -70.41569 19.45687 -2.30007 1.000 26.35453 262 PRO A C 1
ATOM 2060 O O . PRO A 1 262 ? -71.07982 19.26756 -3.32745 1.000 25.01453 262 PRO A O 1
ATOM 2064 N N . ARG A 1 263 ? -69.75070 20.59983 -2.09582 1.000 25.32453 263 ARG A N 1
ATOM 2065 C CA . ARG A 1 263 ? -69.78085 21.62202 -3.14126 1.000 23.18453 263 ARG A CA 1
ATOM 2066 C C . ARG A 1 263 ? -69.04689 21.14267 -4.39130 1.000 29.68453 263 ARG A C 1
ATOM 2067 O O . ARG A 1 263 ? -69.49929 21.38570 -5.51727 1.000 25.86453 263 ARG A O 1
ATOM 2075 N N . ARG A 1 264 ? -67.92452 20.44415 -4.21407 1.000 21.64453 264 ARG A N 1
ATOM 2076 C CA . ARG A 1 264 ? -67.16145 19.95949 -5.35900 1.000 19.91453 264 ARG A CA 1
ATOM 2077 C C . ARG A 1 264 ? -67.95191 18.92117 -6.14528 1.000 24.32453 264 ARG A C 1
ATOM 2078 O O . ARG A 1 264 ? -68.08421 19.02192 -7.36893 1.000 21.83453 264 ARG A O 1
ATOM 2086 N N . PHE A 1 265 ? -68.49336 17.91961 -5.45434 1.000 23.15453 265 PHE A N 1
ATOM 2087 C CA . PHE A 1 265 ? -69.19177 16.84263 -6.14783 1.000 30.44453 265 PHE A CA 1
ATOM 2088 C C . PHE A 1 265 ? -70.48344 17.32603 -6.80021 1.000 29.92453 265 PHE A C 1
ATOM 2089 O O . PHE A 1 265 ? -70.85439 16.82160 -7.86596 1.000 27.32453 265 PHE A O 1
ATOM 2097 N N . LYS A 1 266 ? -71.18675 18.28726 -6.18806 1.000 24.06453 266 LYS A N 1
ATOM 2098 C CA . LYS A 1 266 ? -72.38356 18.81067 -6.83734 1.000 27.47453 266 LYS A CA 1
ATOM 2099 C C . LYS A 1 266 ? -72.04221 19.36938 -8.21191 1.000 28.24453 266 LYS A C 1
ATOM 2100 O O . LYS A 1 266 ? -72.76610 19.13133 -9.18448 1.000 26.96453 266 LYS A O 1
ATOM 2106 N N . LEU A 1 267 ? -70.91306 20.07559 -8.31960 1.000 24.85453 267 LEU A N 1
ATOM 2107 C CA . LEU A 1 267 ? -70.50805 20.63712 -9.60025 1.000 23.50453 267 LEU A CA 1
ATOM 2108 C C . LEU A 1 267 ? -70.14995 19.53539 -10.59364 1.000 25.72453 267 LEU A C 1
ATOM 2109 O O . LEU A 1 267 ? -70.54598 19.59027 -11.76642 1.000 27.19453 267 LEU A O 1
ATOM 2114 N N . VAL A 1 268 ? -69.42266 18.51635 -10.13968 1.000 17.87453 268 VAL A N 1
ATOM 2115 C CA . VAL A 1 268 ? -69.07134 17.41150 -11.02889 1.000 21.89453 268 VAL A CA 1
ATOM 2116 C C . VAL A 1 268 ? -70.33002 16.68807 -11.50236 1.000 26.69453 268 VAL A C 1
ATOM 2117 O O . VAL A 1 268 ? -70.49948 16.41791 -12.69803 1.000 25.45453 268 VAL A O 1
ATOM 2121 N N A VAL A 1 269 ? -71.24031 16.38238 -10.57319 0.340 25.98453 269 VAL A N 1
ATOM 2122 N N B VAL A 1 269 ? -71.22059 16.35226 -10.56541 0.660 25.95453 269 VAL A N 1
ATOM 2123 C CA A VAL A 1 269 ? -72.41567 15.58508 -10.91878 0.340 27.75453 269 VAL A CA 1
ATOM 2124 C CA B VAL A 1 269 ? -72.43144 15.60643 -10.90615 0.660 27.76453 269 VAL A CA 1
ATOM 2125 C C A VAL A 1 269 ? -73.36632 16.35599 -11.83381 0.340 28.91453 269 VAL A C 1
ATOM 2126 C C B VAL A 1 269 ? -73.27386 16.37751 -11.91481 0.660 28.94453 269 VAL A C 1
ATOM 2127 O O A VAL A 1 269 ? -74.05511 15.75389 -12.66565 0.340 27.38453 269 VAL A O 1
ATOM 2128 O O B VAL A 1 269 ? -73.78459 15.80763 -12.88559 0.660 27.34453 269 VAL A O 1
ATOM 2135 N N . ASP A 1 270 ? -73.42436 17.68540 -11.71022 1.000 26.93453 270 ASP A N 1
ATOM 2136 C CA . ASP A 1 270 ? -74.28516 18.46305 -12.59288 1.000 26.24453 270 ASP A CA 1
ATOM 2137 C C . ASP A 1 270 ? -73.72413 18.49425 -14.00717 1.000 34.65453 270 ASP A C 1
ATOM 2138 O O . ASP A 1 270 ? -74.46628 18.31555 -14.97965 1.000 28.51453 270 ASP A O 1
ATOM 2143 N N . ARG A 1 271 ? -72.40928 18.68627 -14.13982 1.000 27.75453 271 ARG A N 1
ATOM 2144 C CA . ARG A 1 271 ? -71.78389 18.65359 -15.45849 1.000 26.75453 271 ARG A CA 1
ATOM 2145 C C . ARG A 1 271 ? -71.87484 17.26543 -16.08486 1.000 31.99453 271 ARG A C 1
ATOM 2146 O O . ARG A 1 271 ? -72.18950 17.13608 -17.27590 1.000 24.52453 271 ARG A O 1
ATOM 2154 N N . TRP A 1 272 ? -71.58454 16.22331 -15.29631 1.000 23.83453 272 TRP A N 1
ATOM 2155 C CA . TRP A 1 272 ? -71.67028 14.83990 -15.76150 1.000 28.74453 272 TRP A CA 1
ATOM 2156 C C . TRP A 1 272 ? -73.01025 14.55621 -16.42921 1.000 35.14453 272 TRP A C 1
ATOM 2157 O O . TRP A 1 272 ? -73.06672 13.93139 -17.49546 1.000 26.56453 272 TRP A O 1
ATOM 2168 N N . ALA A 1 273 ? -74.10061 15.01397 -15.81181 1.000 30.44453 273 ALA A N 1
ATOM 2169 C CA . ALA A 1 273 ? -75.42326 14.84102 -16.40098 1.000 33.12453 273 ALA A CA 1
ATOM 2170 C C . ALA A 1 273 ? -75.59274 15.71024 -17.64076 1.000 36.90453 273 ALA A C 1
ATOM 2171 O O . ALA A 1 273 ? -76.13006 15.25341 -18.65740 1.000 40.80453 273 ALA A O 1
ATOM 2173 N N . ASP A 1 274 ? -75.12748 16.96022 -17.57640 1.000 30.90453 274 ASP A N 1
ATOM 2174 C CA . ASP A 1 274 ? -75.25279 17.88239 -18.70133 1.000 33.01453 274 ASP A CA 1
ATOM 2175 C C . ASP A 1 274 ? -74.66038 17.31536 -19.98679 1.000 37.74453 274 ASP A C 1
ATOM 2176 O O . ASP A 1 274 ? -75.21884 17.50860 -21.07190 1.000 45.43453 274 ASP A O 1
ATOM 2181 N N . ILE A 1 275 ? -73.51762 16.63669 -19.89847 1.000 31.30453 275 ILE A N 1
ATOM 2182 C CA . ILE A 1 275 ? -72.86417 16.12161 -21.09215 1.000 28.49453 275 ILE A CA 1
ATOM 2183 C C . ILE A 1 275 ? -73.21853 14.66162 -21.34330 1.000 32.12453 275 ILE A C 1
ATOM 2184 O O . ILE A 1 275 ? -72.59705 14.01708 -22.18932 1.000 31.88453 275 ILE A O 1
ATOM 2189 N N . GLY A 1 276 ? -74.20304 14.12761 -20.62332 1.000 32.87453 276 GLY A N 1
ATOM 2190 C CA . GLY A 1 276 ? -74.78988 12.84419 -20.95234 1.000 30.61453 276 GLY A CA 1
ATOM 2191 C C . GLY A 1 276 ? -74.02074 11.61916 -20.51905 1.000 36.62453 276 GLY A C 1
ATOM 2192 O O . GLY A 1 276 ? -74.29207 10.53021 -21.02607 1.000 37.94453 276 GLY A O 1
ATOM 2193 N N . LEU A 1 277 ? -73.08063 11.74564 -19.58994 1.000 32.37453 277 LEU A N 1
ATOM 2194 C CA . LEU A 1 277 ? -72.24348 10.61195 -19.23671 1.000 37.14453 277 LEU A CA 1
ATOM 2195 C C . LEU A 1 277 ? -73.08012 9.55948 -18.49520 1.000 42.19453 277 LEU A C 1
ATOM 2196 O O . LEU A 1 277 ? -74.18749 9.85420 -18.03318 1.000 40.46453 277 LEU A O 1
ATOM 2201 N N . PRO A 1 278 ? -72.58461 8.29219 -18.40411 1.000 39.28453 278 PRO A N 1
ATOM 2202 C CA . PRO A 1 278 ? -73.42484 7.20960 -17.85431 1.000 46.55453 278 PRO A CA 1
ATOM 2203 C C . PRO A 1 278 ? -74.02595 7.52809 -16.49333 1.000 53.48453 278 PRO A C 1
ATOM 2204 O O . PRO A 1 278 ? -73.29897 7.82283 -15.53735 1.000 43.01453 278 PRO A O 1
ATOM 2208 N N . ARG A 1 279 ? -75.36105 7.47276 -16.40605 1.000 59.97453 279 ARG A N 1
ATOM 2209 C CA . ARG A 1 279 ? -76.05530 7.80577 -15.16194 1.000 56.52453 279 ARG A CA 1
ATOM 2210 C C . ARG A 1 279 ? -75.57174 6.94384 -13.99724 1.000 54.59453 279 ARG A C 1
ATOM 2211 O O . ARG A 1 279 ? -75.32932 7.45369 -12.89655 1.000 55.54453 279 ARG A O 1
ATOM 2213 N N . GLU A 1 280 ? -75.41553 5.63738 -14.21599 1.000 55.29453 280 GLU A N 1
ATOM 2214 C CA . GLU A 1 280 ? -74.86680 4.78837 -13.16427 1.000 56.91453 280 GLU A CA 1
ATOM 2215 C C . GLU A 1 280 ? -73.43367 5.16034 -12.81030 1.000 45.19453 280 GLU A C 1
ATOM 2216 O O . GLU A 1 280 ? -72.92543 4.71164 -11.77625 1.000 54.38453 280 GLU A O 1
ATOM 2218 N N . GLY A 1 281 ? -72.77284 5.97361 -13.63198 1.000 45.16453 281 GLY A N 1
ATOM 2219 C CA . GLY A 1 281 ? -71.39663 6.33741 -13.34894 1.000 37.56453 281 GLY A CA 1
ATOM 2220 C C . GLY A 1 281 ? -71.22830 7.29749 -12.18587 1.000 37.08453 281 GLY A C 1
ATOM 2221 O O . GLY A 1 281 ? -70.17862 7.29959 -11.54271 1.000 42.77453 281 GLY A O 1
ATOM 2222 N N . ILE A 1 282 ? -72.23732 8.12365 -11.89705 1.000 42.46453 282 ILE A N 1
ATOM 2223 C CA . ILE A 1 282 ? -72.12559 9.12299 -10.83530 1.000 34.63453 282 ILE A CA 1
ATOM 2224 C C . ILE A 1 282 ? -72.95507 8.76253 -9.60699 1.000 43.34453 282 ILE A C 1
ATOM 2225 O O . ILE A 1 282 ? -73.23208 9.63440 -8.79046 1.000 43.71453 282 ILE A O 1
ATOM 2230 N N . ALA A 1 283 ? -73.38116 7.50641 -9.46512 1.000 35.51453 283 ALA A N 1
ATOM 2231 C CA . ALA A 1 283 ? -74.00310 7.10429 -8.20903 1.000 38.26453 283 ALA A CA 1
ATOM 2232 C C . ALA A 1 283 ? -73.10855 7.47953 -7.03043 1.000 33.66453 283 ALA A C 1
ATOM 2233 O O . ALA A 1 283 ? -73.58044 8.02226 -6.02412 1.000 29.00453 283 ALA A O 1
ATOM 2235 N N . TYR A 1 284 ? -71.80018 7.24505 -7.16958 1.000 30.34453 284 TYR A N 1
ATOM 2236 C CA . TYR A 1 284 ? -70.84033 7.57728 -6.12012 1.000 29.84453 284 TYR A CA 1
ATOM 2237 C C . TYR A 1 284 ? -70.92103 9.05502 -5.75040 1.000 28.22453 284 TYR A C 1
ATOM 2238 O O . TYR A 1 284 ? -71.13069 9.41332 -4.58640 1.000 33.83453 284 TYR A O 1
ATOM 2247 N N . HIS A 1 285 ? -70.75515 9.92881 -6.74104 1.000 31.06453 285 HIS A N 1
ATOM 2248 C CA . HIS A 1 285 ? -70.67733 11.35773 -6.46496 1.000 31.89453 285 HIS A CA 1
ATOM 2249 C C . HIS A 1 285 ? -72.01456 11.90049 -5.99032 1.000 36.40453 285 HIS A C 1
ATOM 2250 O O . HIS A 1 285 ? -72.07096 12.67559 -5.02801 1.000 33.46453 285 HIS A O 1
ATOM 2257 N N . ASP A 1 286 ? -73.09917 11.49104 -6.64914 1.000 35.81453 286 ASP A N 1
ATOM 2258 C CA . ASP A 1 286 ? -74.43404 11.93597 -6.26404 1.000 41.14453 286 ASP A CA 1
ATOM 2259 C C . ASP A 1 286 ? -74.72719 11.60042 -4.80994 1.000 35.36453 286 ASP A C 1
ATOM 2260 O O . ASP A 1 286 ? -75.26425 12.43063 -4.06705 1.000 41.53453 286 ASP A O 1
ATOM 2265 N N . ALA A 1 287 ? -74.35088 10.39704 -4.38106 1.000 33.43453 287 ALA A N 1
ATOM 2266 C CA . ALA A 1 287 ? -74.56467 9.99404 -2.99796 1.000 40.81453 287 ALA A CA 1
ATOM 2267 C C . ALA A 1 287 ? -73.82769 10.91403 -2.03338 1.000 48.26453 287 ALA A C 1
AT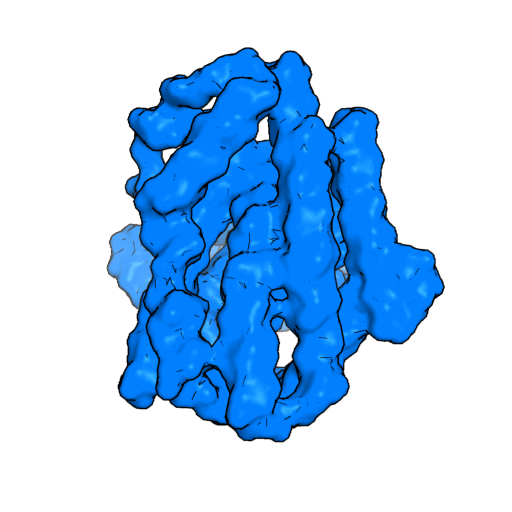OM 2268 O O . ALA A 1 287 ? -74.42018 11.42710 -1.07497 1.000 46.12453 287 ALA A O 1
ATOM 2270 N N . HIS A 1 288 ? -72.53291 11.15206 -2.28571 1.000 32.45453 288 HIS A N 1
ATOM 2271 C CA . HIS A 1 288 ? -71.70606 11.90794 -1.35144 1.000 34.01453 288 HIS A CA 1
ATOM 2272 C C . HIS A 1 288 ? -72.14039 13.35543 -1.19362 1.000 34.85453 288 HIS A C 1
ATOM 2273 O O . HIS A 1 288 ? -71.72729 14.00065 -0.22210 1.000 35.66453 288 HIS A O 1
ATOM 2280 N N . ILE A 1 289 ? -72.95148 13.88474 -2.11412 1.000 40.74453 289 ILE A N 1
ATOM 2281 C CA . ILE A 1 289 ? -73.38593 15.27573 -1.99632 1.000 36.77453 289 ILE A CA 1
ATOM 2282 C C . ILE A 1 289 ? -74.15455 15.47486 -0.69962 1.000 41.53453 289 ILE A C 1
ATOM 2283 O O . ILE A 1 289 ? -73.87882 16.40121 0.07508 1.000 42.54453 289 ILE A O 1
ATOM 2288 N N . SER A 1 290 ? -75.11277 14.59438 -0.42924 1.000 40.80453 290 SER A N 1
ATOM 2289 C CA . SER A 1 290 ? -75.80827 14.64308 0.84916 1.000 48.80453 290 SER A CA 1
ATOM 2290 C C . SER A 1 290 ? -75.06352 13.89349 1.95318 1.000 44.06453 290 SER A C 1
ATOM 2291 O O . SER A 1 290 ? -75.10108 14.31634 3.11562 1.000 40.85453 290 SER A O 1
ATOM 2294 N N . ILE A 1 291 ? -74.36156 12.80790 1.62177 1.000 35.52453 291 ILE A N 1
ATOM 2295 C CA . ILE A 1 291 ? -73.72781 12.00881 2.66786 1.000 46.45453 291 ILE A CA 1
ATOM 2296 C C . ILE A 1 291 ? -72.56574 12.76752 3.30852 1.000 39.71453 291 ILE A C 1
ATOM 2297 O O . ILE A 1 291 ? -72.42121 12.78255 4.54029 1.000 33.72453 291 ILE A O 1
ATOM 2301 N N . ASP A 1 292 ? -71.72619 13.42332 2.50006 1.000 32.26453 292 ASP A N 1
ATOM 2302 C CA . ASP A 1 292 ? -70.56859 14.08042 3.09294 1.000 35.74453 292 ASP A CA 1
ATOM 2303 C C . ASP A 1 292 ? -70.91269 15.41289 3.74591 1.000 37.31453 292 ASP A C 1
ATOM 2304 O O . ASP A 1 292 ? -70.13017 15.90169 4.56708 1.000 35.58453 292 ASP A O 1
ATOM 2309 N N . ALA A 1 293 ? -72.06505 15.99854 3.41593 1.000 40.16453 293 ALA A N 1
ATOM 2310 C CA . ALA A 1 293 ? -72.58002 17.10426 4.21674 1.000 31.52453 293 ALA A CA 1
ATOM 2311 C C . ALA A 1 293 ? -72.85939 16.65112 5.64851 1.000 39.50453 293 ALA A C 1
ATOM 2312 O O . ALA A 1 293 ? -72.51011 17.34381 6.61447 1.000 38.50453 293 ALA A O 1
ATOM 2314 N N . VAL A 1 294 ? -73.48715 15.48372 5.80341 1.000 34.15453 294 VAL A N 1
ATOM 2315 C CA . VAL A 1 294 ? -73.69466 14.91822 7.13215 1.000 34.01453 294 VAL A 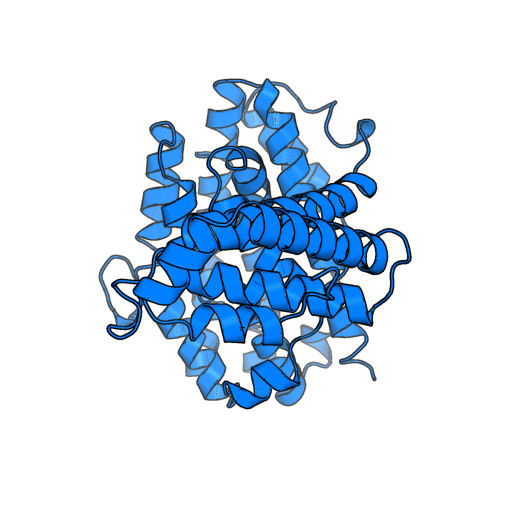CA 1
ATOM 2316 C C . VAL A 1 294 ? -72.35801 14.53748 7.75930 1.000 31.76453 294 VAL A C 1
ATOM 2317 O O . VAL A 1 294 ? -72.11362 14.79030 8.94850 1.000 25.86453 294 VAL A O 1
ATOM 2321 N N . HIS A 1 295 ? -71.46701 13.93216 6.97026 1.000 30.75453 295 HIS A N 1
ATOM 2322 C CA . HIS A 1 295 ? -70.16449 13.54965 7.50590 1.000 33.35453 295 HIS A CA 1
ATOM 2323 C C . HIS A 1 295 ? -69.39388 14.77476 7.98066 1.000 25.58453 295 HIS A C 1
ATOM 2324 O O . HIS A 1 295 ? -68.77663 14.74565 9.04536 1.000 24.14453 295 HIS A O 1
ATOM 2331 N N . ALA A 1 296 ? -69.45145 15.87246 7.21977 1.000 28.22453 296 ALA A N 1
ATOM 2332 C CA . ALA A 1 296 ? -68.75326 17.09860 7.61203 1.000 23.56453 296 ALA A CA 1
ATOM 2333 C C . ALA A 1 296 ? -69.30962 17.66852 8.91120 1.000 21.50453 296 ALA A C 1
ATOM 2334 O O . ALA A 1 296 ? -68.54905 17.99846 9.82777 1.000 20.40453 296 ALA A O 1
ATOM 2336 N N . SER A 1 297 ? -70.63828 17.80396 9.00504 1.000 25.18453 297 SER A N 1
ATOM 2337 C CA . SER A 1 297 ? -71.25076 18.30974 10.23344 1.000 27.21453 297 SER A CA 1
ATOM 2338 C C . SER A 1 297 ? -70.88016 17.43251 11.41930 1.000 27.29453 297 SER A C 1
ATOM 2339 O O . SER A 1 297 ? -70.44509 17.93378 12.46852 1.000 23.11453 297 SER A O 1
ATOM 2342 N N . GLY A 1 298 ? -71.05808 16.11181 11.26731 1.000 21.35453 298 GLY A N 1
ATOM 2343 C CA . GLY A 1 298 ? -70.65038 15.18680 12.31642 1.000 20.53453 298 GLY A CA 1
ATOM 2344 C C . GLY A 1 298 ? -69.17572 15.31018 12.65752 1.000 22.23453 298 GLY A C 1
ATOM 2345 O O . GLY A 1 298 ? -68.78591 15.22215 13.82618 1.000 19.41453 298 GLY A O 1
ATOM 2346 N N . TRP A 1 299 ? -68.33685 15.53513 11.64523 1.000 17.01453 299 TRP A N 1
ATOM 2347 C CA . TRP A 1 299 ? -66.89855 15.57555 11.88258 1.000 18.09453 299 TRP A CA 1
ATOM 2348 C C . TRP A 1 299 ? -66.52176 16.78456 12.73448 1.000 19.71453 299 TRP A C 1
ATOM 2349 O O . TRP A 1 299 ? -65.73987 16.67598 13.68592 1.000 18.59453 299 TRP A O 1
ATOM 2360 N N . PHE A 1 300 ? -67.06845 17.94994 12.40868 1.000 15.88453 300 PHE A N 1
ATOM 2361 C CA . PHE A 1 300 ? -66.76261 19.13604 13.20427 1.000 19.34453 300 PHE A CA 1
ATOM 2362 C C . PHE A 1 300 ? -67.32327 19.00908 14.61172 1.000 17.96453 300 PHE A C 1
ATOM 2363 O O . PHE A 1 300 ? -66.63451 19.30984 15.59241 1.000 15.20453 300 PHE A O 1
ATOM 2371 N N . LYS A 1 301 ? -68.57374 18.54998 14.72145 1.000 17.83453 301 LYS A N 1
ATOM 2372 C CA A LYS A 1 301 ? -69.27493 18.54483 15.99920 0.499 19.18453 301 LYS A CA 1
ATOM 2373 C CA B LYS A 1 301 ? -69.27888 18.54016 16.00069 0.501 19.19453 301 LYS A CA 1
ATOM 2374 C C . LYS A 1 301 ? -68.82510 17.39953 16.90321 1.000 17.96453 301 LYS A C 1
ATOM 2375 O O . LYS A 1 301 ? -68.80983 17.55324 18.13021 1.000 16.53453 301 LYS A O 1
ATOM 2386 N N . ASN A 1 302 ? -68.44192 16.25704 16.32779 1.000 15.32453 302 ASN A N 1
ATOM 2387 C CA . ASN A 1 302 ? -68.19713 15.05799 17.11614 1.000 15.81453 302 ASN A CA 1
ATOM 2388 C C . ASN A 1 302 ? -66.76052 14.57318 17.11004 1.000 18.88453 302 ASN A C 1
ATOM 2389 O O . ASN A 1 302 ? -66.41281 13.73020 17.94977 1.000 18.14453 302 ASN A O 1
ATOM 2394 N N . VAL A 1 303 ? -65.91517 15.05378 16.19974 1.000 15.73453 303 VAL A N 1
ATOM 2395 C CA . VAL A 1 303 ? -64.48878 14.74906 16.22956 1.000 14.05453 303 VAL A CA 1
ATOM 2396 C C . VAL A 1 303 ? -63.67500 15.97789 16.63488 1.000 20.42453 303 VAL A C 1
ATOM 2397 O O . VAL A 1 303 ? -62.93851 15.94666 17.62396 1.000 17.70453 303 VAL A O 1
ATOM 2401 N N . ILE A 1 304 ? -63.81517 17.08042 15.89325 1.000 17.92453 304 ILE A N 1
ATOM 2402 C CA . ILE A 1 304 ? -62.94806 18.23304 16.11167 1.000 17.88453 304 ILE A CA 1
ATOM 2403 C C . ILE A 1 304 ? -63.29307 18.93870 17.42305 1.000 17.26453 304 ILE A C 1
ATOM 2404 O O . ILE A 1 304 ? -62.41052 19.21629 18.24651 1.000 15.52453 304 ILE A O 1
ATOM 2409 N N . ALA A 1 305 ? -64.57141 19.25227 17.63749 1.000 12.91453 305 ALA A N 1
ATOM 2410 C CA . ALA A 1 305 ? -64.93392 20.00138 18.84047 1.000 20.89453 305 ALA A CA 1
ATOM 2411 C C . ALA A 1 305 ? -64.66010 19.22882 20.12795 1.000 21.08453 305 ALA A C 1
ATOM 2412 O O . ALA A 1 305 ? -64.12807 19.83867 21.07461 1.000 17.03453 305 ALA A O 1
ATOM 2414 N N . PRO A 1 306 ? -64.97937 17.92963 20.24085 1.000 17.79453 306 PRO A N 1
ATOM 2415 C CA . PRO A 1 306 ? -64.58807 17.20001 21.45818 1.000 18.89453 306 PRO A CA 1
ATOM 2416 C C . PRO A 1 306 ? -63.08539 17.10460 21.64355 1.000 19.74453 306 PRO A C 1
ATOM 2417 O O . PRO A 1 306 ? -62.60349 17.15902 22.78275 1.000 18.56453 306 PRO A O 1
ATOM 2421 N N . ALA A 1 307 ? -62.32581 16.92938 20.55800 1.000 17.63453 307 ALA A N 1
ATOM 2422 C CA . ALA A 1 307 ? -60.87891 16.83978 20.70210 1.000 17.22453 307 ALA A CA 1
ATOM 2423 C C . ALA A 1 307 ? -60.32241 18.12815 21.30303 1.000 22.09453 307 ALA A C 1
ATOM 2424 O O . ALA A 1 307 ? -59.52680 18.09237 22.25260 1.000 17.77453 307 ALA A O 1
ATOM 2426 N N . VAL A 1 308 ? -60.75602 19.28164 20.77848 1.000 17.22453 308 VAL A N 1
ATOM 2427 C CA . VAL A 1 308 ? -60.26044 20.56012 21.28139 1.000 14.30453 308 VAL A CA 1
ATOM 2428 C C . VAL A 1 308 ? -60.70971 20.77208 22.72449 1.000 17.93453 308 VAL A C 1
ATOM 2429 O O . VAL A 1 308 ? -59.93952 21.25180 23.56516 1.000 17.63453 308 VAL A O 1
ATOM 2433 N N . ASP A 1 309 ? -61.95948 20.42138 23.03861 1.000 16.31453 309 ASP A N 1
ATOM 2434 C CA . ASP A 1 309 ? -62.42256 20.58001 24.41434 1.000 24.74453 309 ASP A CA 1
ATOM 2435 C C . ASP A 1 309 ? -61.64924 19.67158 25.36939 1.000 20.38453 309 ASP A C 1
ATOM 2436 O O . ASP A 1 309 ? -61.41157 20.05289 26.51803 1.000 26.73453 309 ASP A O 1
ATOM 2441 N N . ARG A 1 310 ? -61.24351 18.47924 24.91238 1.000 21.81453 310 ARG A N 1
ATOM 2442 C CA . ARG A 1 310 ? -60.44712 17.57935 25.74897 1.000 24.20453 310 ARG A CA 1
ATOM 2443 C C . ARG A 1 310 ? -59.05673 18.14872 26.02203 1.000 29.13453 310 ARG A C 1
ATOM 2444 O O . ARG A 1 310 ? -58.57456 18.10299 27.15881 1.000 25.71453 310 ARG A O 1
ATOM 2452 N N . ASP A 1 311 ? -58.39331 18.67554 24.99755 1.000 19.45453 311 ASP A N 1
ATOM 2453 C CA . ASP A 1 311 ? -57.05834 19.25532 25.14657 1.000 16.33453 311 ASP A CA 1
ATOM 2454 C C . ASP A 1 311 ? -56.88960 20.30743 24.05752 1.000 17.57453 311 ASP A C 1
ATOM 2455 O O . ASP A 1 311 ? -56.58736 19.97660 22.90256 1.000 19.20453 311 ASP A O 1
ATOM 2460 N N . PRO A 1 312 ? -57.05799 21.58848 24.38677 1.000 20.62453 312 PRO A N 1
ATOM 2461 C CA . PRO A 1 312 ? -57.00891 22.62332 23.33771 1.000 21.01453 312 PRO A CA 1
ATOM 2462 C C . PRO A 1 312 ? -55.67618 22.69841 22.62716 1.000 21.82453 312 PRO A C 1
ATOM 2463 O O . PRO A 1 312 ? -55.60098 23.27529 21.53469 1.000 18.79453 312 PRO A O 1
ATOM 2467 N N . ARG A 1 313 ? -54.62090 22.11074 23.19751 1.000 17.00453 313 ARG A N 1
ATOM 2468 C CA . ARG A 1 313 ? -53.34110 22.09321 22.50598 1.000 17.31453 313 ARG A CA 1
ATOM 2469 C C . ARG A 1 313 ? -53.44540 21.40920 21.14441 1.000 15.88453 313 ARG A C 1
ATOM 2470 O O . ARG A 1 313 ? -52.70185 21.76182 20.22329 1.000 17.46453 313 ARG A O 1
ATOM 2478 N N . VAL A 1 314 ? -54.36156 20.44469 20.98776 1.000 16.50453 314 VAL A N 1
ATOM 2479 C CA . VAL A 1 314 ? -54.48256 19.74431 19.71089 1.000 17.91453 314 VAL A CA 1
ATOM 2480 C C . VAL A 1 314 ? -55.08126 20.61463 18.61652 1.000 20.74453 314 VAL A C 1
ATOM 2481 O O . VAL A 1 314 ? -55.02952 20.23286 17.43947 1.000 16.92453 314 VAL A O 1
ATOM 2485 N N . GLY A 1 315 ? -55.65046 21.77445 18.95798 1.000 17.12453 315 GLY A N 1
ATOM 2486 C CA . GLY A 1 315 ? -56.14515 22.66034 17.91420 1.000 16.60453 315 GLY A CA 1
ATOM 2487 C C . GLY A 1 315 ? -55.05858 23.05358 16.92864 1.000 16.32453 315 GLY A C 1
ATOM 2488 O O . GLY A 1 315 ? -55.32739 23.27350 15.74381 1.000 14.81453 315 GLY A O 1
ATOM 2489 N N . ARG A 1 316 ? -53.82030 23.14857 17.40228 1.000 14.13453 316 ARG A N 1
ATOM 2490 C CA . ARG A 1 316 ? -52.71157 23.46610 16.51292 1.000 18.07453 316 ARG A CA 1
ATOM 2491 C C . ARG A 1 316 ? -52.45339 22.33541 15.52094 1.000 19.90453 316 ARG A C 1
ATOM 2492 O O . ARG A 1 316 ? -52.23083 22.58684 14.33421 1.000 16.03453 316 ARG A O 1
ATOM 2500 N N . GLU A 1 317 ? -52.45819 21.08570 15.99510 1.000 13.92453 317 GLU A N 1
ATOM 2501 C CA . GLU A 1 317 ? -52.25189 19.95448 15.09659 1.000 18.47453 317 GLU A CA 1
ATOM 2502 C C . GLU A 1 317 ? -53.37496 19.85093 14.07440 1.000 16.70453 317 GLU A C 1
ATOM 2503 O O . GLU A 1 317 ? -53.12874 19.58953 12.89164 1.000 14.62453 317 GLU A O 1
ATOM 2509 N N . ILE A 1 318 ? -54.61835 20.04933 14.51222 1.000 12.62453 318 ILE A N 1
ATOM 2510 C CA . ILE A 1 318 ? -55.75121 19.95792 13.59269 1.000 14.07453 318 ILE A CA 1
ATOM 2511 C C . ILE A 1 318 ? -55.65243 21.03613 12.52015 1.000 15.63453 318 ILE A C 1
ATOM 2512 O O . ILE A 1 318 ? -55.90549 20.77852 11.33567 1.000 14.81453 318 ILE A O 1
ATOM 2517 N N . ALA A 1 319 ? -55.27220 22.25822 12.91469 1.000 12.20453 319 ALA A N 1
ATOM 2518 C CA . ALA A 1 319 ? -55.10713 23.32991 11.93617 1.000 13.19453 319 ALA A CA 1
ATOM 2519 C C . ALA A 1 319 ? -53.97791 23.01480 10.96111 1.000 13.44453 319 ALA A C 1
ATOM 2520 O O . ALA A 1 319 ? -54.08599 23.30947 9.76452 1.000 15.43453 319 ALA A O 1
ATOM 2522 N N . VAL A 1 320 ? -52.87996 22.42436 11.45293 1.000 12.00453 320 VAL A N 1
ATOM 2523 C CA . VAL A 1 320 ? -51.78784 22.02925 10.55812 1.000 13.07453 320 VAL A CA 1
ATOM 2524 C C . VAL A 1 320 ? -52.28786 21.00964 9.54132 1.000 15.82453 320 VAL A C 1
ATOM 2525 O O . VAL A 1 320 ? -52.03624 21.12990 8.33836 1.000 14.49453 320 VAL A O 1
ATOM 2529 N N . GLY A 1 321 ? -53.01313 19.99357 10.01080 1.000 11.93453 321 GLY A N 1
ATOM 2530 C CA . GLY A 1 321 ? -53.51178 18.97826 9.09077 1.000 13.04453 321 GLY A CA 1
ATOM 2531 C C . GLY A 1 321 ? -54.48319 19.55342 8.07951 1.000 15.45453 321 GLY A C 1
ATOM 2532 O O . GLY A 1 321 ? -54.48177 19.15910 6.90768 1.000 13.14453 321 GLY A O 1
ATOM 2533 N N . ALA A 1 322 ? -55.31837 20.50886 8.51597 1.000 13.04453 322 ALA A N 1
ATOM 2534 C CA . ALA A 1 322 ? -56.25045 21.17100 7.60431 1.000 15.45453 322 ALA A CA 1
ATOM 2535 C C . ALA A 1 322 ? -55.50496 21.93059 6.51197 1.000 13.24453 322 ALA A C 1
ATOM 2536 O O . ALA A 1 322 ? -55.84018 21.82725 5.32441 1.000 13.96453 322 ALA A O 1
ATOM 2538 N N . LEU A 1 323 ? -54.47758 22.69401 6.89535 1.000 13.01453 323 LEU A N 1
ATOM 2539 C CA . LEU A 1 323 ? -53.69119 23.44380 5.91592 1.000 12.09453 323 LEU A CA 1
ATOM 2540 C C . LEU A 1 323 ? -52.86573 22.52838 5.01757 1.000 14.82453 323 LEU A C 1
ATOM 2541 O O . LEU A 1 323 ? -52.67381 22.83913 3.83456 1.000 13.92453 323 LEU A O 1
ATOM 2546 N N . ILE A 1 324 ? -52.36086 21.40762 5.54863 1.000 14.27453 324 ILE A N 1
ATOM 2547 C CA . ILE A 1 324 ? -51.68493 20.43847 4.68792 1.000 13.71453 324 ILE A CA 1
ATOM 2548 C C . ILE A 1 324 ? -52.63745 19.95157 3.60334 1.000 16.43453 324 ILE A C 1
ATOM 2549 O O . ILE A 1 324 ? -52.26869 19.86694 2.42606 1.000 11.25453 324 ILE A O 1
ATOM 2554 N N A ARG A 1 325 ? -53.87815 19.63345 3.98412 0.354 12.71453 325 ARG A N 1
ATOM 2555 N N B ARG A 1 325 ? -53.87873 19.61937 3.97841 0.646 12.63453 325 ARG A N 1
ATOM 2556 C CA A ARG A 1 325 ? -54.87332 19.21285 3.00327 0.354 13.25453 325 ARG A CA 1
ATOM 2557 C CA B ARG A 1 325 ? -54.84463 19.20794 2.96170 0.646 13.23453 325 ARG A CA 1
ATOM 2558 C C A ARG A 1 325 ? -55.18269 20.33275 2.01706 0.354 13.37453 325 ARG A C 1
ATOM 2559 C C B ARG A 1 325 ? -55.13707 20.34778 1.99502 0.646 13.37453 325 ARG A C 1
ATOM 2560 O O A ARG A 1 325 ? -55.26707 20.09625 0.80823 0.354 14.79453 325 ARG A O 1
ATOM 2561 O O B ARG A 1 325 ? -55.16455 20.14196 0.77831 0.646 14.81453 325 ARG A O 1
ATOM 2576 N N . LEU A 1 326 ? -55.35000 21.56170 2.51226 1.000 11.95453 326 LEU A N 1
ATOM 2577 C CA . LEU A 1 326 ? -55.65725 22.68228 1.62532 1.000 11.68453 326 LEU A CA 1
ATOM 2578 C C . LEU A 1 326 ? -54.49665 22.97027 0.67779 1.000 14.13453 326 LEU A C 1
ATOM 2579 O O . LEU A 1 326 ? -54.69211 23.08326 -0.54019 1.000 14.34453 326 LEU A O 1
ATOM 2584 N N . ASN A 1 327 ? -53.27261 23.06619 1.21056 1.000 12.10453 327 ASN A N 1
ATOM 2585 C CA . ASN A 1 327 ? -52.12816 23.36751 0.35162 1.000 13.94453 327 ASN A CA 1
ATOM 2586 C C . ASN A 1 327 ? -51.91325 22.27471 -0.68383 1.000 17.83453 327 ASN A C 1
ATOM 2587 O O . ASN A 1 327 ? -51.69994 22.56689 -1.86497 1.000 12.89453 327 ASN A O 1
ATOM 2592 N N . SER A 1 328 ? -51.94199 21.00207 -0.26076 1.000 12.73453 328 SER A N 1
ATOM 2593 C CA . SER A 1 328 ? -51.66073 19.93024 -1.21384 1.000 16.58453 328 SER A CA 1
ATOM 2594 C C . SER A 1 328 ? -52.78003 19.80734 -2.24171 1.000 15.78453 328 SER A C 1
ATOM 2595 O O . SER A 1 328 ? -52.52227 19.52725 -3.41477 1.000 15.90453 328 SER A O 1
ATOM 2598 N N . SER A 1 329 ? -54.02732 20.02712 -1.82101 1.000 14.85453 329 SER A N 1
ATOM 2599 C CA . SER A 1 329 ? -55.13243 20.09253 -2.77324 1.000 13.56453 329 SER A CA 1
ATOM 2600 C C . SER A 1 329 ? -54.92450 21.20231 -3.79778 1.000 18.79453 329 SER A C 1
ATOM 2601 O O . SER A 1 329 ? -55.16292 21.00295 -4.99454 1.000 15.28453 329 SER A O 1
ATOM 2604 N N . GLN A 1 330 ? -54.50639 22.38923 -3.34950 1.000 14.90453 330 GLN A N 1
ATOM 2605 C CA . GLN A 1 330 ? -54.29343 23.49336 -4.29012 1.000 15.69453 330 GLN A CA 1
ATOM 2606 C C . GLN A 1 330 ? -53.25413 23.13020 -5.35438 1.000 14.92453 330 GLN A C 1
ATOM 2607 O O . GLN A 1 330 ? -53.46242 23.38422 -6.54970 1.000 15.25453 330 GLN A O 1
ATOM 2613 N N . ARG A 1 331 ? -52.11009 22.56800 -4.93326 1.000 14.97453 331 ARG A N 1
ATOM 2614 C CA . ARG A 1 331 ? -51.07226 22.18192 -5.89215 1.000 16.65453 331 ARG A CA 1
ATOM 2615 C C . ARG A 1 331 ? -51.58058 21.11308 -6.85064 1.000 15.69453 331 ARG A C 1
ATOM 2616 O O . ARG A 1 331 ? -51.27512 21.13727 -8.04641 1.000 15.80453 331 ARG A O 1
ATOM 2624 N N . TYR A 1 332 ? -52.31509 20.13992 -6.32113 1.000 17.02453 332 TYR A N 1
ATOM 2625 C CA A TYR A 1 332 ? -52.93865 19.09681 -7.13231 0.581 15.22453 332 TYR A CA 1
ATOM 2626 C CA B TYR A 1 332 ? -52.89970 19.10691 -7.16955 0.419 15.21453 332 TYR A CA 1
ATOM 2627 C C . TYR A 1 332 ? -53.89581 19.69731 -8.16327 1.000 15.25453 332 TYR A C 1
ATOM 2628 O O . TYR A 1 332 ? -53.81555 19.41564 -9.36322 1.000 14.80453 332 TYR A O 1
ATOM 2645 N N . LEU A 1 333 ? -54.82702 20.53526 -7.70130 1.000 13.32453 333 LEU A N 1
ATOM 2646 C CA . LEU A 1 333 ? -55.81998 21.09018 -8.61716 1.000 18.26453 333 LEU A CA 1
ATOM 2647 C C . LEU A 1 333 ? -55.19415 22.07263 -9.60749 1.000 16.28453 333 LEU A C 1
ATOM 2648 O O . LEU A 1 333 ? -55.62893 22.15783 -10.76390 1.000 17.63453 333 LEU A O 1
ATOM 2653 N N . ASP A 1 334 ? -54.19298 22.84388 -9.17510 1.000 14.40453 334 ASP A N 1
ATOM 2654 C CA . ASP A 1 334 ? -53.52510 23.73618 -10.12225 1.000 17.04453 334 ASP A CA 1
ATOM 2655 C C . ASP A 1 334 ? -52.79111 22.93722 -11.19175 1.000 15.10453 334 ASP A C 1
ATOM 2656 O O . ASP A 1 334 ? -52.83656 23.27613 -12.37909 1.000 16.01453 334 ASP A O 1
ATOM 2661 N N . SER A 1 335 ? -52.10208 21.87609 -10.77884 1.000 14.16453 335 SER A N 1
ATOM 2662 C CA . SER A 1 335 ? -51.42302 21.00413 -11.72379 1.000 14.74453 335 SER A CA 1
ATOM 2663 C C . SER A 1 335 ? -52.42395 20.32118 -12.65370 1.000 18.98453 335 SER A C 1
ATOM 2664 O O . SER A 1 335 ? -52.19105 20.20211 -13.86237 1.000 16.88453 335 SER A O 1
ATOM 2667 N N . LEU A 1 336 ? -53.54557 19.85906 -12.10271 1.000 17.63453 336 LEU A N 1
ATOM 2668 C CA . LEU A 1 336 ? -54.57398 19.22226 -12.91997 1.000 16.71453 336 LEU A CA 1
ATOM 2669 C C . LEU A 1 336 ? -55.14501 20.19275 -13.94538 1.000 19.74453 336 LEU A C 1
ATOM 2670 O O . LEU A 1 336 ? -55.26688 19.86950 -15.13467 1.000 18.22453 336 LEU A O 1
ATOM 2675 N N . LEU A 1 337 ? -55.52688 21.38769 -13.49333 1.000 15.40453 337 LEU A N 1
ATOM 2676 C CA . LEU A 1 337 ? -56.14522 22.33957 -14.40009 1.000 18.77453 337 LEU A CA 1
ATOM 2677 C C . LEU A 1 337 ? -55.15315 22.78809 -15.46689 1.000 21.08453 337 LEU A C 1
ATOM 2678 O O . LEU A 1 337 ? -55.53981 23.02558 -16.61754 1.000 22.52453 337 LEU A O 1
ATOM 2683 N N . MET A 1 338 ? -53.86723 22.83996 -15.11979 1.000 20.24453 338 MET A N 1
ATOM 2684 C CA . MET A 1 338 ? -52.84621 23.22955 -16.08124 1.000 19.54453 338 MET A CA 1
ATOM 2685 C C . MET A 1 338 ? -52.70684 22.16752 -17.16552 1.000 29.50453 338 MET A C 1
ATOM 2686 O O . MET A 1 338 ? -52.66289 22.48389 -18.35988 1.000 20.17453 338 MET A O 1
ATOM 2691 N N A HIS A 1 339 ? -52.66929 20.89390 -16.76706 0.557 21.49453 339 HIS A N 1
ATOM 2692 N N B HIS A 1 339 ? -52.63906 20.89494 -16.76598 0.443 21.49453 339 HIS A N 1
ATOM 2693 C CA A HIS A 1 339 ? -52.58903 19.81439 -17.74498 0.557 25.32453 339 HIS A CA 1
ATOM 2694 C CA B HIS A 1 339 ? -52.61204 19.81205 -17.74467 0.443 25.30453 339 HIS A CA 1
ATOM 2695 C C A HIS A 1 339 ? -53.85902 19.70644 -18.58709 0.557 24.42453 339 HIS A C 1
ATOM 2696 C C B HIS A 1 339 ? -53.85586 19.83580 -18.62411 0.443 24.47453 339 HIS A C 1
ATOM 2697 O O A HIS A 1 339 ? -53.77941 19.36804 -19.77102 0.557 29.12453 339 HIS A O 1
ATOM 2698 O O B HIS A 1 339 ? -53.76517 19.72080 -19.85056 0.443 28.59453 339 HIS A O 1
ATOM 2711 N N . LEU A 1 340 ? -55.03009 20.00142 -18.01306 1.000 22.16453 340 LEU A N 1
ATOM 2712 C CA . LEU A 1 340 ? -56.27467 19.92544 -18.77458 1.000 25.24453 340 LEU A CA 1
ATOM 2713 C C . LEU A 1 340 ? -56.43464 21.09587 -19.73143 1.000 32.63453 340 LEU A C 1
ATOM 2714 O O . LEU A 1 340 ? -57.08337 20.94961 -20.77482 1.000 33.61453 340 LEU A O 1
ATOM 2719 N N . HIS A 1 341 ? -55.89988 22.26784 -19.37745 1.000 25.95453 341 HIS A N 1
ATOM 2720 C CA A HIS A 1 341 ? -55.92595 23.40923 -20.28668 0.577 28.27453 341 HIS A CA 1
ATOM 2721 C CA B HIS A 1 341 ? -55.95787 23.38865 -20.30776 0.423 28.28453 341 HIS A CA 1
ATOM 2722 C C . HIS A 1 341 ? -55.06889 23.14102 -21.51869 1.000 33.60453 341 HIS A C 1
ATOM 2723 O O . HIS A 1 341 ? -55.46381 23.45343 -22.64445 1.000 35.65453 341 HIS A O 1
ATOM 2736 N N . HIS A 1 342 ? -53.88228 22.56627 -21.31042 1.000 36.36453 342 HIS A N 1
ATOM 2737 C CA . HIS A 1 342 ? -52.93331 22.24668 -22.38048 1.000 43.02453 342 HIS A CA 1
ATOM 2738 C C . HIS A 1 342 ? -53.26646 20.92138 -23.07714 1.000 47.23453 342 HIS A C 1
ATOM 2739 O O . HIS A 1 342 ? -54.43674 20.54798 -23.22557 1.000 48.90453 342 HIS A O 1
#

Nearest PDB structures (foldseek):
  3bjd-assembly1_A  TM=8.237E-01  e=1.257E-06  Pseudomonas aeruginosa PAO1
  6vzy-assembly1_B  TM=7.679E-01  e=7.700E-07  Streptomyces achromogenes subsp. streptozoticus
  3bjd-assembly2_C-2  TM=8.067E-01  e=1.970E-06  Pseudomonas aeruginosa PAO1
  6vzy-assembly1_A  TM=7.727E-01  e=1.816E-06  Streptomyces achromogenes subsp. streptozoticus
  6xcv-assembly1_B  TM=7.546E-01  e=1.437E-04  Streptomyces achromogenes subsp. streptozoticus